Protein 9BCE (pdb70)

Sequence (408 aa):
DVSGSLLRIAIPVSFSQELIANLCSGFRLYPNVELDVQFTDNDIGLVGEGYDIAIKYGPLQSSDLVARRLLFERQPILVASPGYLKKTRGTPATPKELSDHSGIILLGTSRSAPIWPLGKGTRKTVSFQRKVRVNSPIVKQLALDDFGIALSNSSACKTELANGQLVPILQEWPEPFKVYGVYSSRRQLATNISAFLDFFVKRFSSQESLQSLVSGSLLRIAIPVSFSQELIANLCSGFRLYPNVELDVQFTDNDIEGYDIAIKYGPLQSSDLVARLLFERQPILVASPGYLKTRGTPATPKELSDHSGIILLGTSSRSAPIIWPLGKRKTVSSFQRKVRVNSPIVKKQLALDDFGIALSNSACKTELANGQLVPILQEWPEPFKVYGVYSSRRRQLATNISAFLDFFVKRFSSQESLQS

Foldseek 3Di:
DQAEEAEEEEALQDDPVLVVVLVVVLVVYVRYHYHYHHDPDDWDFDDPTHFKYKDKDDDDDPQKDKDWQDKFFDFKKAFPLLCVPPNADQAQACQQVWEEAAQDDDPDAQDDFWAQDPHTDHHHHDPHYYNYQVSVVCRLVNRGMYHTCLLCVVCPVVRSMDTGPVNTGDMMIIIMMHGPVDDPCPNVVSSSVSSNVVCVPDSVSSND/DAEEAEEEAALQDDPVLVVVLVVVLCVDVHYHYHYHHHPDPDPPHQKYKDKDDDDPVQPDKDWQDWFWDFKKAFPLLCVVQNADPQQACQQSWEEAAQDDDPDFQDDFWAVNTDYGHHDPHYYNYVVSVVCRLVNRTMYHTCQQCVPCPVVRSMDTGPVNTTDMMIMMMGGDPVCVVPPVVVSSSVSSNCPCPDHPSVND

Organism: Shewanella oneidensis (strain ATCC 700550 / JCM 31522 / CIP 106686 / LMG 19005 / NCIMB 14063 / MR-1) (NCBI:txid211586)

Nearest PDB structures (foldseek):
  9bce-assembly1_A  TM=1.005E+00  e=4.942E-45  Shewanella oneidensis
  9bce-assembly1_B  TM=9.392E-01  e=2.601E-37  Shewanella oneidensis
  3hhf-assembly1_A  TM=7.989E-01  e=1.195E-16  Neisseria meningitidis serogroup B
  3szp-assembly1_A-2  TM=8.050E-01  e=4.450E-16  Vibrio cholerae
  3t1b-assembly1_A  TM=8.031E-01  e=6.898E-16  Vibrio cholerae

InterPro domains:
  IPR000847 LysR, HTH, N-terminal domain [PF00126] (5-62)
  IPR000847 LysR, HTH, N-terminal domain [PS50931] (2-59)
  IPR005119 LysR, substrate-binding [PF03466] (88-292)
  IPR036388 Winged helix-like DNA-binding domain superfamily [G3DSA:1.10.10.10] (3-88)
  IPR036390 Winged helix DNA-binding domain superfamily [SSF46785] (3-88)
  IPR058163 LysR-type transcriptional regulator, proteobacterial-type [PTHR30537] (1-296)

B-factor: mean 23.15, std 17.65, range [3.91, 199.63]

Solvent-accessible surface area: 19392 Å² total

Structure (mmCIF, N/CA/C/O backbone):
data_9BCE
#
_entry.id   9BCE
#
_cell.length_a   90.040
_cell.length_b   42.962
_cell.length_c   112.092
_cell.angle_alpha   90.00
_cell.angle_beta   104.15
_cell.angle_gamma   90.00
#
_symmetry.space_group_name_H-M   'C 1 2 1'
#
loop_
_entity.id
_entity.type
_entity.pdbx_description
1 polymer 'Transcriptional regulator LysR family'
2 water water
#
loop_
_at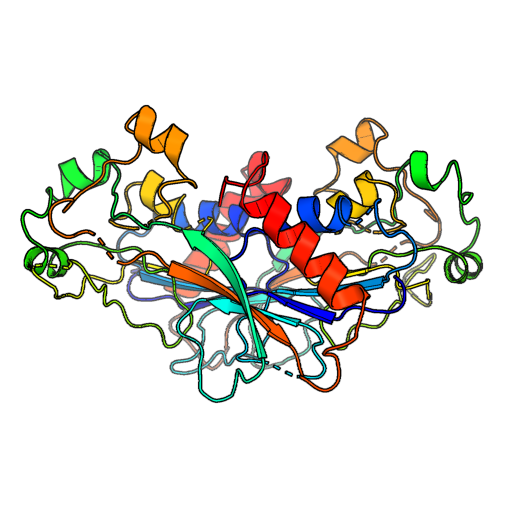om_site.group_PDB
_atom_site.id
_atom_site.type_symbol
_atom_site.label_atom_id
_atom_site.label_alt_id
_atom_site.label_comp_id
_atom_site.label_asym_id
_atom_site.label_entity_id
_atom_site.label_seq_id
_atom_site.pdbx_PDB_ins_code
_atom_site.Cartn_x
_atom_site.Cartn_y
_atom_site.Cartn_z
_atom_site.occupancy
_atom_site.B_iso_or_equiv
_atom_site.auth_seq_id
_atom_site.auth_comp_id
_atom_site.auth_asym_id
_atom_site.auth_atom_id
_atom_site.pdbx_PDB_model_num
ATOM 1 N N . ASP A 1 1 ? 36.889 31.362 48.241 1.00 48.32 89 ASP A N 1
ATOM 2 C CA . ASP A 1 1 ? 36.105 30.216 48.685 1.00 46.50 89 ASP A CA 1
ATOM 3 C C . ASP A 1 1 ? 35.166 29.748 47.588 1.00 40.46 89 ASP A C 1
ATOM 4 O O . ASP A 1 1 ? 34.504 30.557 46.944 1.00 42.49 89 ASP A O 1
ATOM 9 N N . VAL A 1 2 ? 35.109 28.438 47.381 1.00 32.46 90 VAL A N 1
ATOM 10 C CA . VAL A 1 2 ? 34.187 27.830 46.431 1.00 27.99 90 VAL A CA 1
ATOM 11 C C . VAL A 1 2 ? 33.002 27.313 47.236 1.00 26.34 90 VAL A C 1
ATOM 12 O O . VAL A 1 2 ? 33.124 26.334 47.978 1.00 27.00 90 VAL A O 1
ATOM 16 N N . SER A 1 3 ? 31.855 27.976 47.112 1.00 26.92 91 SER A N 1
ATOM 17 C CA . SER A 1 3 ? 30.697 27.623 47.922 1.00 28.08 91 SER A CA 1
ATOM 18 C C . SER A 1 3 ? 29.462 28.249 47.296 1.00 29.35 91 SER A C 1
ATOM 19 O O . SER A 1 3 ? 29.552 29.143 46.451 1.00 32.94 91 SER A O 1
ATOM 22 N N . GLY A 1 4 ? 28.303 27.770 47.730 1.00 27.07 92 GLY A N 1
ATOM 23 C CA . GLY A 1 4 ? 27.046 28.307 47.255 1.00 27.26 92 GLY A CA 1
ATOM 24 C C . GLY A 1 4 ? 26.430 27.407 46.207 1.00 25.34 92 GLY A C 1
ATOM 25 O O . GLY A 1 4 ? 26.558 26.184 46.284 1.00 29.53 92 GLY A O 1
ATOM 26 N N . SER A 1 5 ? 25.777 27.985 45.210 1.00 23.45 93 SER A N 1
ATOM 27 C CA . SER A 1 5 ? 25.044 27.212 44.218 1.00 20.96 93 SER A CA 1
ATOM 28 C C . SER A 1 5 ? 25.648 27.401 42.834 1.00 15.95 93 SER A C 1
ATOM 29 O O . SER A 1 5 ? 26.192 28.456 42.513 1.00 19.27 93 SER A O 1
ATOM 32 N N A LEU A 1 6 ? 25.620 26.337 42.034 0.52 11.28 94 LEU A N 1
ATOM 33 N N B LEU A 1 6 ? 25.457 26.390 41.991 0.48 13.65 94 LEU A N 1
ATOM 34 C CA A LEU A 1 6 ? 25.953 26.425 40.619 0.52 10.95 94 LEU A CA 1
ATOM 35 C CA B LEU A 1 6 ? 25.971 26.414 40.629 0.48 12.03 94 LEU A CA 1
ATOM 36 C C A LEU A 1 6 ? 24.806 25.794 39.858 0.52 9.27 94 LEU A C 1
ATOM 37 C C B LEU A 1 6 ? 24.947 25.722 39.739 0.48 10.49 94 LEU A C 1
ATOM 38 O O A LEU A 1 6 ? 24.361 24.702 40.217 0.52 8.93 94 LEU A O 1
ATOM 39 O O B LEU A 1 6 ? 24.710 24.519 39.896 0.48 10.61 94 LEU A O 1
ATOM 48 N N . ARG A 1 7 ? 24.329 26.484 38.828 1.00 9.19 95 ARG A N 1
ATOM 49 C CA . ARG A 1 7 ? 23.305 25.986 37.920 1.00 10.20 95 ARG A CA 1
ATOM 50 C C . ARG A 1 7 ? 23.936 25.775 36.551 1.00 9.41 95 ARG A C 1
ATOM 51 O O . ARG A 1 7 ? 24.534 26.706 35.992 1.00 10.84 95 ARG A O 1
ATOM 59 N N . ILE A 1 8 ? 23.784 24.570 35.989 1.00 7.85 96 ILE A N 1
ATOM 60 C CA . ILE A 1 8 ? 24.485 24.172 34.769 1.00 7.50 96 ILE A CA 1
ATOM 61 C C . ILE A 1 8 ? 23.468 23.585 33.803 1.00 8.00 96 ILE A C 1
ATOM 62 O O . ILE A 1 8 ? 22.713 22.677 34.180 1.00 8.06 96 ILE A O 1
ATOM 67 N N . ALA A 1 9 ? 23.442 24.101 32.568 1.00 6.30 97 ALA A N 1
ATOM 68 C CA . ALA A 1 9 ? 22.605 23.562 31.491 1.00 6.67 97 ALA A CA 1
ATOM 69 C C . ALA A 1 9 ? 23.487 22.754 30.542 1.00 6.32 97 ALA A C 1
ATOM 70 O O . ALA A 1 9 ? 24.588 23.193 30.195 1.00 7.75 97 ALA A O 1
ATOM 72 N N . ILE A 1 10 ? 23.006 21.589 30.109 1.00 6.11 98 ILE A N 1
ATOM 73 C CA . ILE A 1 10 ? 23.803 20.631 29.338 1.00 6.08 98 ILE A CA 1
ATOM 74 C C . ILE A 1 10 ? 22.937 20.040 28.231 1.00 6.80 98 ILE A C 1
ATOM 75 O O . ILE A 1 10 ? 21.778 19.702 28.500 1.00 7.11 98 ILE A O 1
ATOM 80 N N . PRO A 1 11 ? 23.418 19.884 27.000 1.00 6.15 99 PRO A N 1
ATOM 81 C CA . PRO A 1 11 ? 22.570 19.297 25.944 1.00 7.36 99 PRO A CA 1
ATOM 82 C C . PRO A 1 11 ? 22.112 17.886 26.300 1.00 7.19 99 PRO A C 1
ATOM 83 O O . PRO A 1 11 ? 22.809 17.134 26.999 1.00 7.28 99 PRO A O 1
ATOM 87 N N . VAL A 1 12 ? 20.922 17.530 25.800 1.00 6.06 100 VAL A N 1
ATOM 88 C CA . VAL A 1 12 ? 20.362 16.203 26.070 1.00 8.10 100 VAL A CA 1
ATOM 89 C C . VAL A 1 12 ? 21.222 15.099 25.465 1.00 9.79 100 VAL A C 1
ATOM 90 O O . VAL A 1 12 ? 21.214 13.955 25.950 1.00 11.99 100 VAL A O 1
ATOM 94 N N . SER A 1 13 ? 21.984 15.412 24.413 1.00 8.57 101 SER A N 1
ATOM 95 C CA . SER A 1 13 ? 22.899 14.454 23.807 1.00 9.79 101 SER A CA 1
ATOM 96 C C . SER A 1 13 ? 24.140 14.177 24.645 1.00 9.00 101 SER A C 1
ATOM 97 O O . SER A 1 13 ? 24.905 13.277 24.291 1.00 12.06 101 SER A O 1
ATOM 100 N N . PHE A 1 14 ? 24.377 14.927 25.713 1.00 7.97 102 PHE A N 1
ATOM 101 C CA . PHE A 1 14 ? 25.614 14.790 26.460 1.00 8.52 102 PHE A CA 1
ATOM 102 C C . PHE A 1 14 ? 25.504 13.634 27.449 1.00 10.46 102 PHE A C 1
ATOM 103 O O . PHE A 1 14 ? 24.455 13.413 28.056 1.00 17.64 102 PHE A O 1
ATOM 111 N N . SER A 1 15 ? 26.596 12.900 27.620 1.00 9.85 103 SER A N 1
ATOM 112 C CA . SER A 1 15 ? 26.605 11.719 28.477 1.00 9.27 103 SER A CA 1
ATOM 113 C C . SER A 1 15 ? 26.216 12.038 29.924 1.00 9.23 103 SER A C 1
ATOM 114 O O . SER A 1 15 ? 26.940 12.755 30.628 1.00 8.46 103 SER A O 1
ATOM 117 N N . GLN A 1 16 ? 25.102 11.450 30.387 1.00 9.75 104 GLN A N 1
ATOM 118 C CA . GLN A 1 16 ? 24.694 11.646 31.774 1.00 9.61 104 GLN A CA 1
ATOM 119 C C . GLN A 1 16 ? 25.652 10.947 32.730 1.00 8.72 104 GLN A C 1
ATOM 120 O O . GLN A 1 16 ? 25.916 11.449 33.827 1.00 9.83 104 GLN A O 1
ATOM 126 N N . GLU A 1 17 ? 26.176 9.791 32.325 1.00 9.70 105 GLU A N 1
ATOM 127 C CA . GLU A 1 17 ? 27.163 9.072 33.125 1.00 10.47 105 GLU A CA 1
ATOM 128 C C . GLU A 1 17 ? 28.432 9.889 33.331 1.00 9.56 105 GLU A C 1
ATOM 129 O O . GLU A 1 17 ? 28.956 9.955 34.451 1.00 10.63 105 GLU A O 1
ATOM 135 N N . LEU A 1 18 ? 28.919 10.553 32.277 1.00 9.03 106 LEU A N 1
ATOM 136 C CA . LEU A 1 18 ? 30.118 11.382 32.410 1.00 8.48 106 LEU A CA 1
ATOM 137 C C . LEU A 1 18 ? 29.872 12.545 33.369 1.00 8.55 106 LEU A C 1
ATOM 138 O O . LEU A 1 18 ? 30.695 12.831 34.254 1.00 9.34 106 LEU A O 1
ATOM 143 N N . ILE A 1 19 ? 28.743 13.235 33.199 1.00 7.71 107 ILE A N 1
ATOM 144 C CA . ILE A 1 19 ? 28.424 14.370 34.059 1.00 7.59 107 ILE A CA 1
ATOM 145 C C . ILE A 1 19 ? 28.257 13.917 35.504 1.00 7.89 107 ILE A C 1
ATOM 146 O O . ILE A 1 19 ? 28.695 14.598 36.435 1.00 7.85 107 ILE A O 1
ATOM 151 N N . ALA A 1 20 ? 27.624 12.760 35.719 1.00 8.01 108 ALA A N 1
ATOM 152 C CA . ALA A 1 20 ? 27.453 12.275 37.086 1.00 9.32 108 ALA A CA 1
ATOM 153 C C . ALA A 1 20 ? 28.796 12.061 37.770 1.00 8.77 108 ALA A C 1
ATOM 154 O O . ALA A 1 20 ? 28.973 12.435 38.940 1.00 10.22 108 ALA A O 1
ATOM 156 N N . ASN A 1 21 ? 29.754 11.444 37.062 1.00 9.05 109 ASN A N 1
ATOM 157 C CA . ASN A 1 21 ? 31.059 11.175 37.658 1.00 9.40 109 ASN A CA 1
ATOM 158 C C . ASN A 1 21 ? 31.792 12.476 37.966 1.00 9.00 109 ASN A C 1
ATOM 159 O O . ASN A 1 21 ? 32.374 12.627 39.046 1.00 10.54 109 ASN A O 1
ATOM 164 N N . LEU A 1 22 ? 31.754 13.446 37.040 1.00 8.64 110 LEU A N 1
ATOM 165 C CA . LEU A 1 22 ? 32.457 14.704 37.265 1.00 8.05 110 LEU A CA 1
ATOM 166 C C . LEU A 1 22 ? 31.811 15.519 38.384 1.00 9.32 110 LEU A C 1
ATOM 167 O O . LEU A 1 22 ? 32.517 16.143 39.192 1.00 9.95 110 LEU A O 1
ATOM 172 N N . CYS A 1 23 ? 30.472 15.514 38.464 1.00 9.70 111 CYS A N 1
ATOM 173 C CA . CYS A 1 23 ? 29.806 16.275 39.516 1.00 9.10 111 CYS A CA 1
ATOM 174 C C . CYS A 1 23 ? 30.054 15.663 40.886 1.00 8.89 111 CYS A C 1
ATOM 175 O O . CYS A 1 23 ? 30.211 16.388 41.873 1.00 10.82 111 CYS A O 1
ATOM 178 N N . SER A 1 24 ? 30.080 14.333 40.967 1.00 9.90 112 SER A N 1
ATOM 179 C CA . SER A 1 24 ? 30.434 13.682 42.218 1.00 9.78 112 SER A CA 1
ATOM 180 C C . SER A 1 24 ? 31.837 14.100 42.651 1.00 9.23 112 SER A C 1
ATOM 181 O O . SER A 1 24 ? 32.054 14.489 43.804 1.00 11.65 112 SER A O 1
ATOM 184 N N . GLY A 1 25 ? 32.805 14.046 41.730 1.00 10.29 113 GLY A N 1
ATOM 185 C CA . GLY A 1 25 ? 34.161 14.442 42.090 1.00 10.46 113 GLY A CA 1
ATOM 186 C C . GLY A 1 25 ? 34.237 15.898 42.503 1.00 11.09 113 GLY A C 1
ATOM 187 O O . GLY A 1 25 ? 34.919 16.247 43.475 1.00 11.48 113 GLY A O 1
ATOM 188 N N . PHE A 1 26 ? 33.506 16.762 41.793 1.00 9.20 114 PHE A N 1
ATOM 189 C CA . PHE A 1 26 ? 33.521 18.183 42.106 1.00 8.30 114 PHE A CA 1
ATOM 190 C C . PHE A 1 26 ? 32.987 18.445 43.506 1.00 9.56 114 PHE A C 1
ATOM 191 O O . PHE A 1 26 ? 33.579 19.207 44.278 1.00 10.96 114 PHE A O 1
ATOM 207 N N . ARG A 1 28 ? 32.818 16.367 46.025 1.00 12.29 116 ARG A N 1
ATOM 208 C CA . ARG A 1 28 ? 33.712 15.810 47.037 1.00 12.65 116 ARG A CA 1
ATOM 209 C C . ARG A 1 28 ? 34.911 16.720 47.280 1.00 13.40 116 ARG A C 1
ATOM 210 O O . ARG A 1 28 ? 35.410 16.797 48.406 1.00 17.19 116 ARG A O 1
ATOM 218 N N . LEU A 1 29 ? 35.372 17.428 46.247 1.00 13.26 117 LEU A N 1
ATOM 219 C CA . LEU A 1 29 ? 36.452 18.394 46.418 1.00 13.73 117 LEU A CA 1
ATOM 220 C C . LEU A 1 29 ? 35.950 19.669 47.086 1.00 12.27 117 LEU A C 1
ATOM 221 O O . LEU A 1 29 ? 36.656 20.269 47.908 1.00 15.95 117 LEU A O 1
ATOM 226 N N . TYR A 1 30 ? 34.715 20.064 46.769 1.00 13.26 118 TYR A N 1
ATOM 227 C CA . TYR A 1 30 ? 34.124 21.320 47.224 1.00 13.39 118 TYR A CA 1
ATOM 228 C C . TYR A 1 30 ? 32.808 20.989 47.913 1.00 13.56 118 TYR A C 1
ATOM 229 O O . TYR A 1 30 ? 31.733 21.128 47.314 1.00 13.50 118 TYR A O 1
ATOM 238 N N . PRO A 1 31 ? 32.851 20.599 49.193 1.00 14.57 119 PRO A N 1
ATOM 239 C CA . PRO A 1 31 ? 31.642 20.102 49.868 1.00 15.25 119 PRO A CA 1
ATOM 240 C C . PRO A 1 31 ? 30.599 21.160 50.188 1.00 15.80 119 PRO A C 1
ATOM 241 O O . PRO A 1 31 ? 29.520 20.797 50.669 1.00 16.67 119 PRO A O 1
ATOM 245 N N . ASN A 1 32 ? 30.845 22.441 49.913 1.00 15.58 120 ASN A N 1
ATOM 246 C CA . ASN A 1 32 ? 29.864 23.482 50.202 1.00 14.94 120 ASN A CA 1
ATOM 247 C C . ASN A 1 32 ? 29.168 24.018 48.959 1.00 16.70 120 ASN A C 1
ATOM 248 O O . ASN A 1 32 ? 28.598 25.109 49.003 1.00 20.88 120 ASN A O 1
ATOM 253 N N . VAL A 1 33 ? 29.198 23.288 47.849 1.00 15.14 121 VAL A N 1
ATOM 254 C CA . VAL A 1 33 ? 28.520 23.713 46.627 1.00 14.54 121 VAL A CA 1
ATOM 255 C C . VAL A 1 33 ? 27.286 22.848 46.417 1.00 14.31 121 VAL A C 1
ATOM 256 O O . VAL A 1 33 ? 27.364 21.615 46.483 1.00 18.42 121 VAL A O 1
ATOM 260 N N . GLU A 1 34 ? 26.159 23.493 46.128 1.00 14.60 122 GLU A N 1
ATOM 261 C CA . GLU A 1 34 ? 24.919 22.811 45.763 1.00 14.07 122 GLU A CA 1
ATOM 262 C C . GLU A 1 34 ? 24.759 22.925 44.252 1.00 13.71 122 GLU A C 1
ATOM 263 O O . GLU A 1 34 ? 24.937 24.009 43.695 1.00 16.34 122 GLU A O 1
ATOM 269 N N . LEU A 1 35 ? 24.449 21.821 43.586 1.00 10.11 123 LEU A N 1
ATOM 270 C CA . LEU A 1 35 ? 24.357 21.807 42.130 1.00 9.23 123 LEU A CA 1
ATOM 271 C C . LEU A 1 35 ? 22.903 21.732 41.666 1.00 10.68 123 LEU A C 1
ATOM 272 O O . LEU A 1 35 ? 22.073 21.049 42.276 1.00 10.53 123 LEU A O 1
ATOM 277 N N . ASP A 1 36 ? 22.615 22.411 40.563 1.00 8.58 124 ASP A N 1
ATOM 278 C CA . ASP A 1 36 ? 21.360 22.279 39.830 1.00 9.00 124 ASP A CA 1
ATOM 279 C C . ASP A 1 36 ? 21.770 22.030 38.391 1.00 9.09 124 ASP A C 1
ATOM 280 O O . ASP A 1 36 ? 22.324 22.926 37.745 1.00 10.80 124 ASP A O 1
ATOM 285 N N . VAL A 1 37 ? 21.576 20.804 37.908 1.00 8.15 125 VAL A N 1
ATOM 286 C CA . VAL A 1 37 ? 22.040 20.391 36.586 1.00 7.39 125 VAL A CA 1
ATOM 287 C C . VAL A 1 37 ? 20.832 19.990 35.753 1.00 7.10 125 VAL A C 1
ATOM 288 O O . VAL A 1 37 ? 20.055 19.111 36.155 1.00 9.45 125 VAL A O 1
ATOM 292 N N . GLN A 1 38 ? 20.663 20.632 34.603 1.00 6.55 126 GLN A N 1
ATOM 293 C CA . GLN A 1 38 ? 19.513 20.371 33.739 1.00 8.21 126 GLN A CA 1
ATOM 294 C C . GLN A 1 38 ? 20.002 19.978 32.356 1.00 6.65 126 GLN A C 1
ATOM 295 O O . GLN A 1 38 ? 20.689 20.765 31.692 1.00 6.70 126 GLN A O 1
ATOM 301 N N . PHE A 1 39 ? 19.649 18.766 31.925 1.00 5.91 127 PHE A N 1
ATOM 302 C CA . PHE A 1 39 ? 19.874 18.325 30.555 1.00 5.50 127 PHE A CA 1
ATOM 303 C C . PHE A 1 39 ? 18.712 18.850 29.727 1.00 7.13 127 PHE A C 1
ATOM 304 O O . PHE A 1 39 ? 17.553 18.465 29.954 1.00 8.21 127 PHE A O 1
ATOM 312 N N . THR A 1 40 ? 19.014 19.769 28.812 1.00 7.06 128 THR A N 1
ATOM 313 C CA . THR A 1 40 ? 18.000 20.476 28.052 1.00 7.70 128 THR A CA 1
ATOM 314 C C . THR A 1 40 ? 18.597 20.945 26.736 1.00 7.80 128 THR A C 1
ATOM 315 O O . THR A 1 40 ? 19.796 21.268 26.655 1.00 10.08 128 THR A O 1
ATOM 319 N N . ASP A 1 41 ? 17.754 20.962 25.707 1.00 10.15 129 ASP A N 1
ATOM 320 C CA . ASP A 1 41 ? 18.105 21.538 24.420 1.00 12.41 129 ASP A CA 1
ATOM 321 C C . ASP A 1 41 ? 17.443 22.892 24.195 1.00 17.71 129 ASP A C 1
ATOM 322 O O . ASP A 1 41 ? 17.601 23.468 23.118 1.00 20.44 129 ASP A O 1
ATOM 327 N N . ASN A 1 42 ? 16.695 23.401 25.174 1.00 21.00 130 ASN A N 1
ATOM 328 C CA . ASN A 1 42 ? 16.040 24.691 25.015 1.00 25.23 130 ASN A CA 1
ATOM 329 C C . ASN A 1 42 ? 17.070 25.809 25.086 1.00 28.38 130 ASN A C 1
ATOM 330 O O . ASN A 1 42 ? 18.175 25.646 25.607 1.00 29.87 130 ASN A O 1
ATOM 335 N N . ASP A 1 43 ? 16.704 26.954 24.517 1.00 30.85 131 ASP A N 1
ATOM 336 C CA . ASP A 1 43 ? 17.494 28.156 24.715 1.00 36.42 131 ASP A CA 1
ATOM 337 C C . ASP A 1 43 ? 17.390 28.555 26.178 1.00 35.79 131 ASP A C 1
ATOM 338 O O . ASP A 1 43 ? 16.291 28.598 26.741 1.00 35.78 131 ASP A O 1
ATOM 343 N N . ILE A 1 44 ? 18.532 28.819 26.805 1.00 31.20 132 ILE A N 1
ATOM 344 C CA . ILE A 1 44 ? 18.561 29.154 28.221 1.00 29.11 132 ILE A CA 1
ATOM 345 C C . ILE A 1 44 ? 19.328 30.450 28.430 1.00 28.33 132 ILE A C 1
ATOM 346 O O . ILE A 1 44 ? 20.201 30.818 27.639 1.00 32.18 132 ILE A O 1
ATOM 351 N N . GLY A 1 45 ? 19.002 31.135 29.513 1.00 24.50 133 GLY A N 1
ATOM 352 C CA . GLY A 1 45 ? 19.690 32.359 29.863 1.00 22.25 133 GLY A CA 1
ATOM 353 C C . GLY A 1 45 ? 20.866 32.097 30.784 1.00 19.91 133 GLY A C 1
ATOM 354 O O . GLY A 1 45 ? 20.861 31.156 31.577 1.00 19.78 133 GLY A O 1
ATOM 355 N N . LEU A 1 46 ? 21.878 32.964 30.681 1.00 22.02 134 LEU A N 1
ATOM 356 C CA . LEU A 1 46 ? 23.112 32.814 31.442 1.00 19.48 134 LEU A CA 1
ATOM 357 C C . LEU A 1 46 ? 23.342 33.953 32.434 1.00 19.40 134 LEU A C 1
ATOM 358 O O . LEU A 1 46 ? 24.452 34.098 32.954 1.00 21.49 134 LEU A O 1
ATOM 363 N N . VAL A 1 47 ? 22.312 34.747 32.739 1.00 23.63 135 VAL A N 1
ATOM 364 C CA . VAL A 1 47 ? 22.468 35.894 33.624 1.00 26.73 135 VAL A CA 1
ATOM 365 C C . VAL A 1 47 ? 21.403 35.859 34.711 1.00 31.21 135 VAL A C 1
ATOM 366 O O . VAL A 1 47 ? 20.376 35.186 34.590 1.00 31.37 135 VAL A O 1
ATOM 370 N N . GLY A 1 48 ? 21.670 36.608 35.782 1.00 35.02 136 GLY A N 1
ATOM 371 C CA . GLY A 1 48 ? 20.741 36.679 36.899 1.00 37.30 136 GLY A CA 1
ATOM 372 C C . GLY A 1 48 ? 20.484 35.311 37.498 1.00 38.83 136 GLY A C 1
ATOM 373 O O . GLY A 1 48 ? 21.411 34.539 37.774 1.00 38.73 136 GLY A O 1
ATOM 374 N N . GLU A 1 49 ? 19.201 35.001 37.683 1.00 41.26 137 GLU A N 1
ATOM 375 C CA . GLU A 1 49 ? 18.767 33.737 38.259 1.00 48.39 137 GLU A CA 1
ATOM 376 C C . GLU A 1 49 ? 18.788 32.600 37.240 1.00 39.90 137 GLU A C 1
ATOM 377 O O . GLU A 1 49 ? 18.429 31.464 37.580 1.00 40.02 137 GLU A O 1
ATOM 383 N N . GLY A 1 50 ? 19.213 32.874 36.005 1.00 30.33 138 GLY A N 1
ATOM 384 C CA . GLY A 1 50 ? 19.359 31.840 34.996 1.00 29.73 138 GLY A CA 1
ATOM 385 C C . GLY A 1 50 ? 20.542 30.935 35.277 1.00 20.49 138 GLY A C 1
ATOM 386 O O . GLY A 1 50 ? 20.980 30.825 36.426 1.00 22.13 138 GLY A O 1
ATOM 387 N N . TYR A 1 51 ? 21.101 30.312 34.239 1.00 14.70 139 TYR A N 1
ATOM 388 C CA . TYR A 1 51 ? 22.169 29.350 34.463 1.00 12.64 139 TYR A CA 1
ATOM 389 C C . TYR A 1 51 ? 23.496 30.062 34.668 1.00 12.51 139 TYR A C 1
ATOM 390 O O . TYR A 1 51 ? 23.715 31.162 34.165 1.00 14.76 139 TYR A O 1
ATOM 399 N N . ASP A 1 52 ? 24.376 29.427 35.438 1.00 11.03 140 ASP A N 1
ATOM 400 C CA . ASP A 1 52 ? 25.733 29.933 35.590 1.00 11.27 140 ASP A CA 1
ATOM 401 C C . ASP A 1 52 ? 26.626 29.472 34.445 1.00 8.94 140 ASP A C 1
ATOM 402 O O . ASP A 1 52 ? 27.445 30.253 33.943 1.00 10.86 140 ASP A O 1
ATOM 407 N N . ILE A 1 53 ? 26.523 28.195 34.075 1.00 8.63 141 ILE A N 1
ATOM 408 C CA . ILE A 1 53 ? 27.317 27.589 33.012 1.00 7.63 141 ILE A CA 1
ATOM 409 C C . ILE A 1 53 ? 26.368 26.907 32.044 1.00 7.13 141 ILE A C 1
ATOM 410 O O . ILE A 1 53 ? 25.390 26.268 32.465 1.00 7.96 141 ILE A O 1
ATOM 415 N N . ALA A 1 54 ? 26.667 27.008 30.753 1.00 8.28 142 ALA A N 1
ATOM 416 C CA . ALA A 1 54 ? 26.086 26.126 29.750 1.00 7.87 142 ALA A CA 1
ATOM 417 C C . ALA A 1 54 ? 27.205 25.342 29.096 1.00 7.80 142 ALA A C 1
ATOM 418 O O . ALA A 1 54 ? 28.236 25.926 28.716 1.00 8.70 142 ALA A O 1
ATOM 420 N N . ILE A 1 55 ? 27.013 24.042 28.952 1.00 6.96 143 ILE A N 1
ATOM 421 C CA . ILE A 1 55 ? 27.873 23.231 28.097 1.00 7.40 143 ILE A CA 1
ATOM 422 C C . ILE A 1 55 ? 27.316 23.305 26.683 1.00 6.88 143 ILE A C 1
ATOM 423 O O . ILE A 1 55 ? 26.111 23.127 26.471 1.00 9.18 143 ILE A O 1
ATOM 428 N N . LYS A 1 56 ? 28.177 23.636 25.723 1.00 8.28 144 LYS A N 1
ATOM 429 C CA . LYS A 1 56 ? 27.717 23.912 24.365 1.00 10.19 144 LYS A CA 1
ATOM 430 C C . LYS A 1 56 ? 28.685 23.294 23.366 1.00 9.97 144 LYS A C 1
ATOM 431 O O . LYS A 1 56 ? 29.894 23.275 23.599 1.00 11.01 144 LYS A O 1
ATOM 437 N N . TYR A 1 57 ? 28.157 22.763 22.275 1.00 10.95 145 TYR A N 1
ATOM 438 C CA . TYR A 1 57 ? 28.994 22.375 21.154 1.00 10.09 145 TYR A CA 1
ATOM 439 C C . TYR A 1 57 ? 29.274 23.587 20.275 1.00 11.94 145 TYR A C 1
ATOM 440 O O . TYR A 1 57 ? 28.454 24.504 20.157 1.00 15.13 145 TYR A O 1
ATOM 449 N N . GLY A 1 58 ? 30.433 23.575 19.631 1.00 12.58 146 GLY A N 1
ATOM 450 C CA . GLY A 1 58 ? 30.748 24.590 18.651 1.00 16.63 146 GLY A CA 1
ATOM 451 C C . GLY A 1 58 ? 29.769 24.529 17.492 1.00 20.17 146 GLY A C 1
ATOM 452 O O . GLY A 1 58 ? 29.080 23.523 17.284 1.00 24.58 146 GLY A O 1
ATOM 453 N N . PRO A 1 59 ? 29.697 25.602 16.702 1.00 22.77 147 PRO A N 1
ATOM 454 C CA . PRO A 1 59 ? 30.557 26.793 16.788 1.00 23.43 147 PRO A CA 1
ATOM 455 C C . PRO A 1 59 ? 30.095 27.805 17.834 1.00 24.01 147 PRO A C 1
ATOM 456 O O . PRO A 1 59 ? 28.908 27.919 18.106 1.00 25.55 147 PRO A O 1
ATOM 460 N N . LEU A 1 60 ? 31.029 28.553 18.420 1.00 23.08 148 LEU A N 1
ATOM 461 C CA . LEU A 1 60 ? 30.692 29.707 19.235 1.00 25.42 148 LEU A CA 1
ATOM 462 C C . LEU A 1 60 ? 30.297 30.845 18.310 1.00 30.86 148 LEU A C 1
ATOM 463 O O . LEU A 1 60 ? 30.927 31.069 17.275 1.00 31.92 148 LEU A O 1
ATOM 468 N N . GLN A 1 61 ? 29.245 31.557 18.680 1.00 34.77 149 GLN A N 1
ATOM 469 C CA . GLN A 1 61 ? 28.730 32.601 17.810 1.00 39.66 149 GLN A CA 1
ATOM 470 C C . GLN A 1 61 ? 28.334 33.863 18.557 1.00 42.89 149 GLN A C 1
ATOM 471 O O . GLN A 1 61 ? 27.862 34.809 17.918 1.00 43.57 149 GLN A O 1
ATOM 477 N N . SER A 1 62 ? 28.518 33.920 19.871 1.00 45.65 150 SER A N 1
ATOM 478 C CA . SER A 1 62 ? 27.936 34.969 20.693 1.00 48.96 150 SER A CA 1
ATOM 479 C C . SER A 1 62 ? 29.032 35.703 21.449 1.00 48.81 150 SER A C 1
ATOM 480 O O . SER A 1 62 ? 29.792 35.088 22.206 1.00 50.15 150 SER A O 1
ATOM 483 N N . SER A 1 63 ? 29.101 37.017 21.254 1.00 49.28 151 SER A N 1
ATOM 484 C CA . SER A 1 63 ? 29.841 37.853 22.181 1.00 50.87 151 SER A CA 1
ATOM 485 C C . SER A 1 63 ? 29.119 37.871 23.527 1.00 49.27 151 SER A C 1
ATOM 486 O O . SER A 1 63 ? 28.022 37.325 23.684 1.00 50.61 151 SER A O 1
ATOM 489 N N . ASP A 1 64 ? 29.752 38.503 24.514 1.00 45.97 152 ASP A N 1
ATOM 490 C CA . ASP A 1 64 ? 29.276 38.588 25.892 1.00 41.15 152 ASP A CA 1
ATOM 491 C C . ASP A 1 64 ? 29.354 37.258 26.631 1.00 35.36 152 ASP A C 1
ATOM 492 O O . ASP A 1 64 ? 29.022 37.211 27.818 1.00 34.43 152 ASP A O 1
ATOM 497 N N . LEU A 1 65 ? 29.768 36.176 25.973 1.00 27.14 153 LEU A N 1
ATOM 498 C CA . LEU A 1 65 ? 30.041 34.921 26.649 1.00 24.50 153 LEU A CA 1
ATOM 499 C C . LEU A 1 65 ? 31.536 34.653 26.667 1.00 20.97 153 LEU A C 1
ATOM 500 O O . LEU A 1 65 ? 32.276 35.037 25.755 1.00 24.93 153 LEU A O 1
ATOM 505 N N . VAL A 1 66 ? 31.961 34.032 27.751 1.00 16.91 154 VAL A N 1
ATOM 506 C CA . VAL A 1 66 ? 33.319 33.563 27.945 1.00 15.46 154 VAL A CA 1
ATOM 507 C C . VAL A 1 66 ? 33.275 32.054 27.774 1.00 13.02 154 VAL A C 1
ATOM 508 O O . VAL A 1 66 ? 32.331 31.408 28.249 1.00 13.68 154 VAL A O 1
ATOM 512 N N . ALA A 1 67 ? 34.294 31.479 27.126 1.00 12.84 155 ALA A N 1
ATOM 513 C CA . ALA A 1 67 ? 34.280 30.054 26.807 1.00 13.06 155 ALA A CA 1
ATOM 514 C C . ALA A 1 67 ? 35.572 29.369 27.206 1.00 11.76 155 ALA A C 1
ATOM 515 O O . ALA A 1 67 ? 36.668 29.909 26.981 1.00 12.94 155 ALA A O 1
ATOM 517 N N A ARG A 1 68 ? 35.450 28.195 27.814 0.48 10.84 156 ARG A N 1
ATOM 518 N N B ARG A 1 68 ? 35.459 28.159 27.749 0.52 10.24 156 ARG A N 1
ATOM 519 C CA A ARG A 1 68 ? 36.576 27.302 28.045 0.48 10.79 156 ARG A CA 1
ATOM 520 C CA B ARG A 1 68 ? 36.610 27.321 28.063 0.52 9.65 156 ARG A CA 1
ATOM 521 C C A ARG A 1 68 ? 36.377 26.047 27.209 0.48 9.71 156 ARG A C 1
ATOM 522 C C B ARG A 1 68 ? 36.454 25.972 27.366 0.52 9.12 156 ARG A C 1
ATOM 523 O O A ARG A 1 68 ? 35.276 25.488 27.168 0.48 8.66 156 ARG A O 1
ATOM 524 O O B ARG A 1 68 ? 35.456 25.274 27.574 0.52 8.85 156 ARG A O 1
ATOM 539 N N . LEU A 1 69 ? 37.422 25.615 26.526 1.00 9.88 157 LEU A N 1
ATOM 540 C CA . LEU A 1 69 ? 37.357 24.379 25.760 1.00 9.39 157 LEU A CA 1
ATOM 541 C C . LEU A 1 69 ? 37.524 23.192 26.697 1.00 9.76 157 LEU A C 1
ATOM 542 O O . LEU A 1 69 ? 38.545 23.072 27.387 1.00 11.22 157 LEU A O 1
ATOM 547 N N . LEU A 1 70 ? 36.509 22.323 26.742 1.00 9.56 158 LEU A N 1
ATOM 548 C CA . LEU A 1 70 ? 36.533 21.174 27.636 1.00 9.96 158 LEU A CA 1
ATOM 549 C C . LEU A 1 70 ? 37.181 19.949 26.992 1.00 11.49 158 LEU A C 1
ATOM 550 O O . LEU A 1 70 ? 37.968 19.256 27.652 1.00 14.00 158 LEU A O 1
ATOM 555 N N . PHE A 1 71 ? 36.854 19.662 25.727 1.00 9.41 159 PHE A N 1
ATOM 556 C CA . PHE A 1 71 ? 37.507 18.606 24.960 1.00 9.51 159 PHE A CA 1
ATOM 557 C C . PHE A 1 71 ? 37.040 18.706 23.514 1.00 9.44 159 PHE A C 1
ATOM 558 O O . PHE A 1 71 ? 36.134 19.478 23.194 1.00 9.55 159 PHE A O 1
ATOM 566 N N . GLU A 1 72 ? 37.684 17.934 22.642 1.00 9.76 160 GLU A N 1
ATOM 567 C CA . GLU A 1 72 ? 37.368 17.922 21.222 1.00 11.28 160 GLU A CA 1
ATOM 568 C C . GLU A 1 72 ? 37.321 16.471 20.751 1.00 11.92 160 GLU A C 1
ATOM 569 O O . GLU A 1 72 ? 38.008 15.608 21.305 1.00 13.00 160 GLU A O 1
ATOM 575 N N . ARG A 1 73 ? 36.479 16.188 19.755 1.00 11.98 161 ARG A N 1
ATOM 576 C CA . ARG A 1 73 ? 36.322 14.832 19.246 1.00 13.87 161 ARG A CA 1
ATOM 577 C C . ARG A 1 73 ? 36.291 14.866 17.723 1.00 13.32 161 ARG A C 1
ATOM 578 O O . ARG A 1 73 ? 35.924 15.874 17.113 1.00 15.42 161 ARG A O 1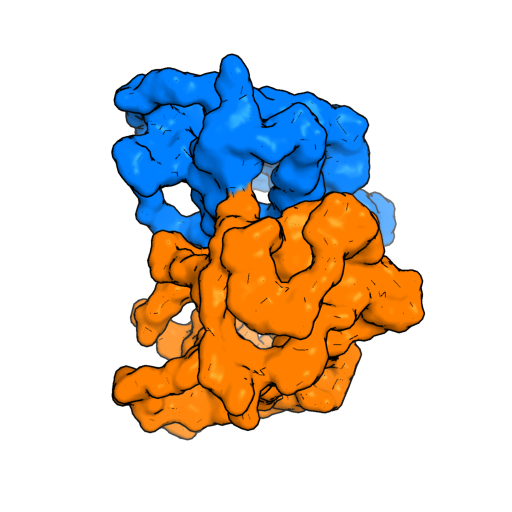
ATOM 586 N N . GLN A 1 74 ? 36.655 13.740 17.108 1.00 15.09 162 GLN A N 1
ATOM 587 C CA . GLN A 1 74 ? 36.607 13.616 15.655 1.00 14.41 162 GLN A CA 1
ATOM 588 C C . GLN A 1 74 ? 35.476 12.673 15.265 1.00 15.83 162 GLN A C 1
ATOM 589 O O . GLN A 1 74 ? 35.594 11.455 15.477 1.00 17.58 162 GLN A O 1
ATOM 595 N N . PRO A 1 75 ? 34.375 13.170 14.705 1.00 15.04 163 PRO A N 1
ATOM 596 C CA . PRO A 1 75 ? 33.333 12.271 14.212 1.00 15.38 163 PRO A CA 1
ATOM 597 C C . PRO A 1 75 ? 33.762 11.623 12.912 1.00 13.88 163 PRO A C 1
ATOM 598 O O . PRO A 1 75 ? 34.477 12.210 12.094 1.00 16.09 163 PRO A O 1
ATOM 602 N N . ILE A 1 76 ? 33.302 10.396 12.728 1.00 13.91 164 ILE A N 1
ATOM 603 C CA . ILE A 1 76 ? 33.510 9.658 11.494 1.00 13.53 164 ILE A CA 1
ATOM 604 C C . ILE A 1 76 ? 32.208 8.976 11.101 1.00 11.84 164 ILE A C 1
ATOM 605 O O . ILE A 1 76 ? 31.369 8.654 11.951 1.00 14.81 164 ILE A O 1
ATOM 610 N N . LEU A 1 77 ? 32.047 8.759 9.798 1.00 11.81 165 LEU A N 1
ATOM 611 C CA . LEU A 1 77 ? 30.900 8.024 9.293 1.00 11.17 165 LEU A CA 1
ATOM 612 C C . LEU A 1 77 ? 31.198 6.536 9.357 1.00 11.10 165 LEU A C 1
ATOM 613 O O . LEU A 1 77 ? 32.251 6.085 8.881 1.00 12.18 165 LEU A O 1
ATOM 618 N N . VAL A 1 78 ? 30.272 5.770 9.946 1.00 10.53 166 VAL A N 1
ATOM 619 C CA . VAL A 1 78 ? 30.441 4.333 10.105 1.00 11.18 166 VAL A CA 1
ATOM 620 C C . VAL A 1 78 ? 29.124 3.622 9.824 1.00 10.20 166 VAL A C 1
ATOM 621 O O . VAL A 1 78 ? 28.044 4.216 9.848 1.00 10.88 166 VAL A O 1
ATOM 625 N N . ALA A 1 79 ? 29.230 2.326 9.552 1.00 11.34 167 ALA A N 1
ATOM 626 C CA . ALA A 1 79 ? 28.076 1.440 9.536 1.00 10.84 167 ALA A CA 1
ATOM 627 C C . ALA A 1 79 ? 28.535 0.064 9.992 1.00 10.26 167 ALA A C 1
ATOM 628 O O . ALA A 1 79 ? 29.729 -0.239 10.001 1.00 12.96 167 ALA A O 1
ATOM 630 N N . SER A 1 80 ? 27.583 -0.782 10.344 1.00 10.20 168 SER A N 1
ATOM 631 C CA . SER A 1 80 ? 27.964 -2.133 10.728 1.00 9.60 168 SER A CA 1
ATOM 632 C C . SER A 1 80 ? 28.290 -2.983 9.503 1.00 10.50 168 SER A C 1
ATOM 633 O O . SER A 1 80 ? 27.810 -2.710 8.397 1.00 11.20 168 SER A O 1
ATOM 636 N N . PRO A 1 81 ? 29.092 -4.043 9.676 1.00 12.20 169 PRO A N 1
ATOM 637 C CA . PRO A 1 81 ? 29.268 -4.987 8.561 1.00 13.85 169 PRO A CA 1
ATOM 638 C C . PRO A 1 81 ? 27.954 -5.539 8.043 1.00 11.54 169 PRO A C 1
ATOM 639 O O . PRO A 1 81 ? 27.809 -5.725 6.832 1.00 11.66 169 PRO A O 1
ATOM 643 N N . GLY A 1 82 ? 26.978 -5.780 8.931 1.00 11.14 170 GLY A N 1
ATOM 644 C CA . GLY A 1 82 ? 25.695 -6.308 8.485 1.00 10.71 170 GLY A CA 1
ATOM 645 C C . GLY A 1 82 ? 24.951 -5.346 7.574 1.00 9.21 170 GLY A C 1
ATOM 646 O O . GLY A 1 82 ? 24.366 -5.760 6.567 1.00 10.30 170 GLY A O 1
ATOM 647 N N . TYR A 1 83 ? 24.974 -4.050 7.901 1.00 9.62 171 TYR A N 1
ATOM 648 C CA . TYR A 1 83 ? 24.329 -3.073 7.031 1.00 9.18 171 TYR A CA 1
ATOM 649 C C . TYR A 1 83 ? 24.995 -3.078 5.657 1.00 9.59 171 TYR A C 1
ATOM 650 O O . TYR A 1 83 ? 24.326 -3.184 4.615 1.00 10.41 171 TYR A O 1
ATOM 659 N N . LEU A 1 84 ? 26.326 -2.981 5.643 1.00 10.03 172 LEU A N 1
ATOM 660 C CA . LEU A 1 84 ? 27.062 -2.853 4.391 1.00 10.21 172 LEU A CA 1
ATOM 661 C C . LEU A 1 84 ? 26.951 -4.109 3.535 1.00 10.75 172 LEU A C 1
ATOM 662 O O . LEU A 1 84 ? 26.945 -4.013 2.295 1.00 11.43 172 LEU A O 1
ATOM 667 N N . LYS A 1 85 ? 26.870 -5.287 4.171 1.00 10.77 173 LYS A N 1
ATOM 668 C CA A LYS A 1 85 ? 26.755 -6.552 3.442 0.75 11.61 173 LYS A CA 1
ATOM 669 C CA B LYS A 1 85 ? 26.775 -6.527 3.404 0.25 11.09 173 LYS A CA 1
ATOM 670 C C . LYS A 1 85 ? 25.452 -6.642 2.651 1.00 11.19 173 LYS A C 1
ATOM 671 O O . LYS A 1 85 ? 25.397 -7.293 1.603 1.00 12.35 173 LYS A O 1
ATOM 682 N N . THR A 1 86 ? 24.388 -6.008 3.130 1.00 10.62 174 THR A N 1
ATOM 683 C CA . THR A 1 86 ? 23.122 -6.085 2.411 1.00 10.17 174 THR A CA 1
ATOM 684 C C . THR A 1 86 ? 22.829 -4.860 1.552 1.00 9.54 174 THR A C 1
ATOM 685 O O . THR A 1 86 ? 22.343 -5.006 0.437 1.00 11.50 174 THR A O 1
ATOM 689 N N . ARG A 1 87 ? 23.156 -3.654 2.004 1.00 9.91 175 ARG A N 1
ATOM 690 C CA . ARG A 1 87 ? 22.843 -2.475 1.206 1.00 9.40 175 ARG A CA 1
ATOM 691 C C . ARG A 1 87 ? 23.969 -2.062 0.269 1.00 11.21 175 ARG A C 1
ATOM 692 O O . ARG A 1 87 ? 23.741 -1.220 -0.607 1.00 12.32 175 ARG A O 1
ATOM 700 N N . GLY A 1 88 ? 25.162 -2.619 0.425 1.00 10.83 176 GLY A N 1
ATOM 701 C CA . GLY A 1 88 ? 26.333 -2.134 -0.272 1.00 12.57 176 GLY A CA 1
ATOM 702 C C . GLY A 1 88 ? 27.031 -1.011 0.479 1.00 13.03 176 GLY A C 1
ATOM 703 O O . GLY A 1 88 ? 26.512 -0.433 1.434 1.00 12.44 176 GLY A O 1
ATOM 704 N N . THR A 1 89 ? 28.262 -0.715 0.039 1.00 14.10 177 THR A N 1
ATOM 705 C CA . THR A 1 89 ? 29.053 0.370 0.612 1.00 15.99 177 THR A CA 1
ATOM 706 C C . THR A 1 89 ? 29.006 1.559 -0.331 1.00 15.26 177 THR A C 1
ATOM 707 O O . THR A 1 89 ? 29.372 1.413 -1.510 1.00 19.72 177 THR A O 1
ATOM 711 N N . PRO A 1 90 ? 28.563 2.735 0.117 1.00 15.00 178 PRO A N 1
ATOM 712 C CA . PRO A 1 90 ? 28.600 3.917 -0.760 1.00 15.91 178 PRO A CA 1
ATOM 713 C C . PRO A 1 90 ? 30.034 4.286 -1.104 1.00 17.52 178 PRO A C 1
ATOM 714 O O . PRO A 1 90 ? 30.907 4.352 -0.234 1.00 20.59 178 PRO A O 1
ATOM 718 N N . ALA A 1 91 ? 30.265 4.549 -2.385 1.00 17.53 179 ALA A N 1
ATOM 719 C CA . ALA A 1 91 ? 31.600 4.888 -2.847 1.00 18.53 179 ALA A CA 1
ATOM 720 C C . ALA A 1 91 ? 31.862 6.383 -2.857 1.00 17.00 179 ALA A C 1
ATOM 721 O O . ALA A 1 91 ? 33.029 6.795 -2.788 1.00 19.24 179 ALA A O 1
ATOM 723 N N . THR A 1 92 ? 30.822 7.203 -2.957 1.00 15.74 180 THR A N 1
ATOM 724 C CA . THR A 1 92 ? 30.959 8.649 -3.029 1.00 16.28 180 THR A CA 1
ATOM 725 C C . THR A 1 92 ? 29.867 9.274 -2.178 1.00 15.07 180 THR A C 1
ATOM 726 O O . THR A 1 92 ? 28.865 8.621 -1.866 1.00 15.18 180 THR A O 1
ATOM 730 N N . PRO A 1 93 ? 30.018 10.546 -1.808 1.00 15.44 181 PRO A N 1
ATOM 731 C CA . PRO A 1 93 ? 28.937 11.216 -1.063 1.00 15.29 181 PRO A CA 1
ATOM 732 C C . PRO A 1 93 ? 27.612 11.223 -1.800 1.00 14.92 181 PRO A C 1
ATOM 733 O O . PRO A 1 93 ? 26.553 11.122 -1.163 1.00 14.43 181 PRO A O 1
ATOM 737 N N . LYS A 1 94 ? 27.640 11.321 -3.132 1.00 16.39 182 LYS A N 1
ATOM 738 C CA . LYS A 1 94 ? 26.403 11.355 -3.908 1.00 15.89 182 LYS A CA 1
ATOM 739 C C . LYS A 1 94 ? 25.567 10.100 -3.685 1.00 14.43 182 LYS A C 1
ATOM 740 O O . LYS A 1 94 ? 24.329 10.153 -3.725 1.00 15.52 182 LYS A O 1
ATOM 746 N N . GLU A 1 95 ? 26.217 8.965 -3.441 1.00 13.80 183 GLU A N 1
ATOM 747 C CA . GLU A 1 95 ? 25.476 7.736 -3.205 1.00 12.20 183 GLU A CA 1
ATOM 748 C C . GLU A 1 95 ? 24.778 7.690 -1.857 1.00 12.85 183 GLU A C 1
ATOM 749 O O . GLU A 1 95 ? 23.903 6.837 -1.669 1.00 13.01 183 GLU A O 1
ATOM 755 N N . LEU A 1 96 ? 25.113 8.578 -0.923 1.00 12.76 184 LEU A N 1
ATOM 756 C CA . LEU A 1 96 ? 24.476 8.500 0.390 1.00 12.01 184 LEU A CA 1
ATOM 757 C C . LEU A 1 96 ? 22.974 8.740 0.331 1.00 10.98 184 LEU A C 1
ATOM 758 O O . LEU A 1 96 ? 22.252 8.301 1.236 1.00 10.61 184 LEU A O 1
ATOM 763 N N . SER A 1 97 ? 22.479 9.435 -0.695 1.00 11.32 185 SER A N 1
ATOM 764 C CA . SER A 1 97 ? 21.042 9.691 -0.740 1.00 12.31 185 SER A CA 1
ATOM 765 C C . SER A 1 97 ? 20.234 8.416 -0.942 1.00 10.61 185 SER A C 1
ATOM 766 O O . SER A 1 97 ? 19.015 8.424 -0.710 1.00 12.73 185 SER A O 1
ATOM 769 N N . ASP A 1 98 ? 20.888 7.316 -1.308 1.00 10.60 186 ASP A N 1
ATOM 770 C CA . ASP A 1 98 ? 20.240 6.022 -1.465 1.00 11.87 186 ASP A CA 1
ATOM 771 C C . ASP A 1 98 ? 20.427 5.132 -0.248 1.00 10.51 186 ASP A C 1
ATOM 772 O O . ASP A 1 98 ? 20.071 3.959 -0.301 1.00 11.18 186 ASP A O 1
ATOM 777 N N . HIS A 1 99 ? 20.966 5.665 0.848 1.00 9.35 187 HIS A N 1
ATOM 778 C CA . HIS A 1 99 ? 21.304 4.872 2.019 1.00 9.25 187 HIS A CA 1
ATOM 779 C C . HIS A 1 99 ? 20.558 5.362 3.248 1.00 8.15 187 HIS A C 1
ATOM 780 O O . HIS A 1 99 ? 20.227 6.543 3.358 1.00 8.91 187 HIS A O 1
ATOM 787 N N . SER A 1 100 ? 20.336 4.446 4.188 1.00 7.91 188 SER A N 1
ATOM 788 C CA . SER A 1 100 ? 19.727 4.801 5.464 1.00 8.46 188 SER A CA 1
ATOM 789 C C . SER A 1 100 ? 20.736 5.490 6.358 1.00 7.57 188 SER A C 1
ATOM 790 O O . SER A 1 100 ? 21.832 4.966 6.590 1.00 9.44 188 SER A O 1
ATOM 793 N N . GLY A 1 101 ? 20.349 6.636 6.910 1.00 7.43 189 GLY A N 1
ATOM 794 C CA . GLY A 1 101 ? 21.142 7.302 7.919 1.00 7.71 189 GLY A CA 1
ATOM 795 C C . GLY A 1 101 ? 20.415 7.395 9.244 1.00 6.82 189 GLY A C 1
ATOM 796 O O . GLY A 1 101 ? 19.175 7.447 9.297 1.00 8.05 189 GLY A O 1
ATOM 797 N N . ILE A 1 102 ? 21.202 7.402 10.319 1.00 7.68 190 ILE A N 1
ATOM 798 C CA A ILE A 1 102 ? 20.716 7.555 11.682 0.55 6.60 190 ILE A CA 1
ATOM 799 C CA B ILE A 1 102 ? 20.719 7.558 11.687 0.45 7.23 190 ILE A CA 1
ATOM 800 C C . ILE A 1 102 ? 21.192 8.929 12.142 1.00 8.36 190 ILE A C 1
ATOM 801 O O . ILE A 1 102 ? 22.373 9.114 12.471 1.00 9.52 190 ILE A O 1
ATOM 810 N N . LEU A 1 103 ? 20.286 9.898 12.141 1.00 7.99 191 LEU A N 1
ATOM 811 C CA . LEU A 1 103 ? 20.620 11.300 12.378 1.00 8.07 191 LEU A CA 1
ATOM 812 C C . LEU A 1 103 ? 20.572 11.636 13.870 1.00 7.41 191 LEU A C 1
ATOM 813 O O . LEU A 1 103 ? 19.552 11.419 14.534 1.00 8.77 191 LEU A O 1
ATOM 818 N N . LEU A 1 104 ? 21.664 12.194 14.384 1.00 8.34 192 LEU A N 1
ATOM 819 C CA . LEU A 1 104 ? 21.662 12.836 15.694 1.00 7.67 192 LEU A CA 1
ATOM 820 C C . LEU A 1 104 ? 21.149 14.257 15.515 1.00 8.00 192 LEU A C 1
ATOM 821 O O . LEU A 1 104 ? 21.821 15.106 14.912 1.00 10.76 192 LEU A O 1
ATOM 826 N N . GLY A 1 105 ? 19.975 14.541 16.054 1.00 8.30 193 GLY A N 1
ATOM 827 C CA . GLY A 1 105 ? 19.486 15.901 15.943 1.00 9.24 193 GLY A CA 1
ATOM 828 C C . GLY A 1 105 ? 18.201 16.110 16.704 1.00 9.47 193 GLY A C 1
ATOM 829 O O . GLY A 1 105 ? 17.553 15.155 17.151 1.00 9.73 193 GLY A O 1
ATOM 830 N N . THR A 1 106 ? 17.847 17.397 16.846 1.00 10.71 194 THR A N 1
ATOM 831 C CA . THR A 1 106 ? 16.591 17.845 17.429 1.00 10.54 194 THR A CA 1
ATOM 832 C C . THR A 1 106 ? 15.580 18.157 16.318 1.00 10.49 194 THR A C 1
ATOM 833 O O . THR A 1 106 ? 15.766 17.783 15.157 1.00 12.05 194 THR A O 1
ATOM 837 N N . SER A 1 107 ? 14.496 18.848 16.671 1.00 12.47 195 SER A N 1
ATOM 838 C CA . SER A 1 107 ? 13.321 18.894 15.802 1.00 13.93 195 SER A CA 1
ATOM 839 C C . SER A 1 107 ? 13.511 19.695 14.526 1.00 16.33 195 SER A C 1
ATOM 840 O O . SER A 1 107 ? 12.680 19.575 13.619 1.00 19.38 195 SER A O 1
ATOM 843 N N . ARG A 1 108 ? 14.546 20.523 14.434 1.00 15.70 196 ARG A N 1
ATOM 844 C CA . ARG A 1 108 ? 14.815 21.264 13.209 1.00 18.80 196 ARG A CA 1
ATOM 845 C C . ARG A 1 108 ? 16.056 20.773 12.476 1.00 17.09 196 ARG A C 1
ATOM 846 O O . ARG A 1 108 ? 16.450 21.383 11.475 1.00 20.39 196 ARG A O 1
ATOM 854 N N . SER A 1 109 ? 16.674 19.685 12.935 1.00 14.48 197 SER A N 1
ATOM 855 C CA . SER A 1 109 ? 17.890 19.183 12.298 1.00 12.63 197 SER A CA 1
ATOM 856 C C . SER A 1 109 ? 17.569 18.451 10.997 1.00 11.02 197 SER A C 1
ATOM 857 O O . SER A 1 109 ? 16.720 17.553 10.971 1.00 12.95 197 SER A O 1
ATOM 860 N N . ALA A 1 110 ? 18.280 18.811 9.928 1.00 12.97 198 ALA A N 1
ATOM 861 C CA . ALA A 1 110 ? 18.084 18.237 8.607 1.00 13.11 198 ALA A CA 1
ATOM 862 C C . ALA A 1 110 ? 18.915 16.976 8.433 1.00 11.37 198 ALA A C 1
ATOM 863 O O . ALA A 1 110 ? 19.948 16.808 9.087 1.00 11.95 198 ALA A O 1
ATOM 865 N N . PRO A 1 111 ? 18.502 16.059 7.515 1.00 11.40 199 PRO A N 1
ATOM 866 C CA . PRO A 1 111 ? 19.267 14.812 7.310 1.00 12.66 199 PRO A CA 1
ATOM 867 C C . PRO A 1 111 ? 20.420 15.044 6.349 1.00 10.06 199 PRO A C 1
ATOM 868 O O . PRO A 1 111 ? 20.453 14.535 5.217 1.00 10.68 199 PRO A O 1
ATOM 872 N N . ILE A 1 112 ? 21.386 15.828 6.819 1.00 10.29 200 ILE A N 1
ATOM 873 C CA . ILE A 1 112 ? 22.578 16.133 6.050 1.00 11.75 200 ILE A CA 1
ATOM 874 C C . ILE A 1 112 ? 23.796 16.011 6.953 1.00 12.62 200 ILE A C 1
ATOM 875 O O . ILE A 1 112 ? 23.749 16.318 8.153 1.00 14.91 200 ILE A O 1
ATOM 880 N N . TRP A 1 113 ? 24.896 15.551 6.365 1.00 9.97 201 TRP A N 1
ATOM 881 C CA . TRP A 1 113 ? 26.189 15.626 7.014 1.00 10.91 201 TRP A CA 1
ATOM 882 C C . TRP A 1 113 ? 27.102 16.499 6.169 1.00 10.27 201 TRP A C 1
ATOM 883 O O . TRP A 1 113 ? 27.159 16.317 4.946 1.00 12.19 201 TRP A O 1
ATOM 894 N N . PRO A 1 114 ? 27.828 17.446 6.757 1.00 12.28 202 PRO A N 1
ATOM 895 C CA . PRO A 1 114 ? 28.768 18.252 5.966 1.00 13.31 202 PRO A CA 1
ATOM 896 C C . PRO A 1 114 ? 30.080 17.507 5.788 1.00 12.75 202 PRO A C 1
ATOM 897 O O . PRO A 1 114 ? 30.833 17.299 6.745 1.00 15.46 202 PRO A O 1
ATOM 901 N N . LEU A 1 115 ? 30.356 17.100 4.552 1.00 11.87 203 LEU A N 1
ATOM 902 C CA . LEU A 1 115 ? 31.535 16.314 4.224 1.00 12.91 203 LEU A CA 1
ATOM 903 C C . LEU A 1 115 ? 32.414 17.085 3.248 1.00 16.10 203 LEU A C 1
ATOM 904 O O . LEU A 1 115 ? 31.920 17.831 2.401 1.00 16.19 203 LEU A O 1
ATOM 909 N N . GLY A 1 116 ? 33.724 16.876 3.345 1.00 18.37 204 GLY A N 1
ATOM 910 C CA . GLY A 1 116 ? 34.626 17.484 2.381 1.00 22.29 204 GLY A CA 1
ATOM 911 C C . GLY A 1 116 ? 36.023 16.913 2.451 1.00 29.19 204 GLY A C 1
ATOM 912 O O . GLY A 1 116 ? 36.437 16.439 3.511 1.00 29.95 204 GLY A O 1
ATOM 913 N N . LYS A 1 117 ? 36.757 16.952 1.331 1.00 33.48 205 LYS A N 1
ATOM 914 C CA . LYS A 1 117 ? 38.129 16.459 1.323 1.00 38.17 205 LYS A CA 1
ATOM 915 C C . LYS A 1 117 ? 39.036 17.370 2.139 1.00 41.25 205 LYS A C 1
ATOM 916 O O . LYS A 1 117 ? 39.873 16.891 2.915 1.00 42.70 205 LYS A O 1
ATOM 922 N N . GLY A 1 118 ? 38.887 18.685 1.970 1.00 41.17 206 GLY A N 1
ATOM 923 C CA . GLY A 1 118 ? 39.637 19.665 2.732 1.00 42.04 206 GLY A CA 1
ATOM 924 C C . GLY A 1 118 ? 38.753 20.397 3.719 1.00 41.75 206 GLY A C 1
ATOM 925 O O . GLY A 1 118 ? 37.761 19.836 4.191 1.00 41.84 206 GLY A O 1
ATOM 926 N N . THR A 1 119 ? 39.084 21.654 4.033 1.00 42.99 207 THR A N 1
ATOM 927 C CA . THR A 1 119 ? 38.309 22.391 5.027 1.00 44.62 207 THR A CA 1
ATOM 928 C C . THR A 1 119 ? 36.917 22.777 4.534 1.00 43.79 207 THR A C 1
ATOM 929 O O . THR A 1 119 ? 36.023 23.001 5.357 1.00 45.16 207 THR A O 1
ATOM 933 N N . ARG A 1 120 ? 36.707 22.846 3.223 1.00 40.72 208 ARG A N 1
ATOM 934 C CA . ARG A 1 120 ? 35.432 23.288 2.664 1.00 40.69 208 ARG A CA 1
ATOM 935 C C . ARG A 1 120 ? 34.451 22.116 2.641 1.00 35.03 208 ARG A C 1
ATOM 936 O O . ARG A 1 120 ? 34.635 21.155 1.886 1.00 35.68 208 ARG A O 1
ATOM 944 N N . LYS A 1 121 ? 33.399 22.192 3.456 1.00 29.05 209 LYS A N 1
ATOM 945 C CA . LYS A 1 121 ? 32.437 21.102 3.563 1.00 23.48 209 LYS A CA 1
ATOM 946 C C . LYS A 1 121 ? 31.180 21.404 2.754 1.00 20.48 209 LYS A C 1
ATOM 947 O O . LYS A 1 121 ? 30.771 22.560 2.592 1.00 22.02 209 LYS A O 1
ATOM 953 N N . THR A 1 122 ? 30.572 20.342 2.241 1.00 15.07 210 THR A N 1
ATOM 954 C CA . THR A 1 122 ? 29.360 20.424 1.443 1.00 14.21 210 THR A CA 1
ATOM 955 C C . THR A 1 122 ? 28.286 19.567 2.097 1.00 12.22 210 THR A C 1
ATOM 956 O O . THR A 1 122 ? 28.573 18.501 2.653 1.00 13.28 210 THR A O 1
ATOM 978 N N . VAL A 1 124 ? 25.625 16.874 2.503 1.00 8.96 212 VAL A N 1
ATOM 979 C CA . VAL A 1 124 ? 25.395 15.586 1.852 1.00 9.08 212 VAL A CA 1
ATOM 980 C C . VAL A 1 124 ? 24.204 14.896 2.512 1.00 9.20 212 VAL A C 1
ATOM 981 O O . VAL A 1 124 ? 24.252 14.582 3.704 1.00 10.13 212 VAL A O 1
ATOM 985 N N . SER A 1 125 ? 23.142 14.662 1.740 1.00 9.26 213 SER A N 1
ATOM 986 C CA . SER A 1 125 ? 21.895 14.132 2.283 1.00 8.82 213 SER A CA 1
ATOM 987 C C . SER A 1 125 ? 21.865 12.613 2.277 1.00 8.76 213 SER A C 1
ATOM 988 O O . SER A 1 125 ? 22.528 11.944 1.475 1.00 10.46 213 SER A O 1
ATOM 991 N N . PHE A 1 126 ? 21.018 12.074 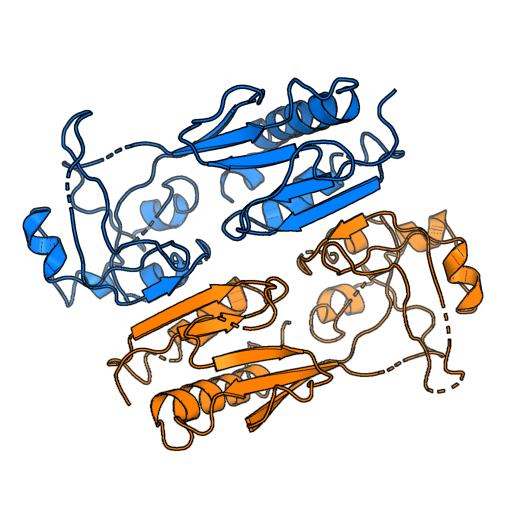3.161 1.00 9.32 214 PHE A N 1
ATOM 992 C CA . PHE A 1 126 ? 20.771 10.642 3.288 1.00 8.94 214 PHE A CA 1
ATOM 993 C C . PHE A 1 126 ? 19.288 10.418 3.588 1.00 9.14 214 PHE A C 1
ATOM 994 O O . PHE A 1 126 ? 18.539 11.359 3.876 1.00 9.61 214 PHE A O 1
ATOM 1002 N N . GLN A 1 127 ? 18.852 9.153 3.530 1.00 8.62 215 GLN A N 1
ATOM 1003 C CA . GLN A 1 127 ? 17.482 8.814 3.887 1.00 8.48 215 GLN A CA 1
ATOM 1004 C C . GLN A 1 127 ? 17.361 8.857 5.404 1.00 7.71 215 GLN A C 1
ATOM 1005 O O . GLN A 1 127 ? 18.128 8.198 6.108 1.00 8.96 215 GLN A O 1
ATOM 1011 N N . ARG A 1 128 ? 16.401 9.620 5.917 1.00 8.22 216 ARG A N 1
ATOM 1012 C CA . ARG A 1 128 ? 16.315 9.822 7.366 1.00 8.02 216 ARG A CA 1
ATOM 1013 C C . ARG A 1 128 ? 15.552 8.661 8.007 1.00 7.83 216 ARG A C 1
ATOM 1014 O O . ARG A 1 128 ? 14.382 8.767 8.381 1.00 10.38 216 ARG A O 1
ATOM 1022 N N . LYS A 1 129 ? 16.248 7.524 8.175 1.00 8.00 217 LYS A N 1
ATOM 1023 C CA . LYS A 1 129 ? 15.595 6.352 8.764 1.00 7.64 217 LYS A CA 1
ATOM 1024 C C . LYS A 1 129 ? 15.227 6.612 10.222 1.00 7.77 217 LYS A C 1
ATOM 1025 O O . LYS A 1 129 ? 14.139 6.218 10.688 1.00 9.67 217 LYS A O 1
ATOM 1031 N N . VAL A 1 130 ? 16.120 7.279 10.954 1.00 7.35 218 VAL A N 1
ATOM 1032 C CA . VAL A 1 130 ? 15.908 7.666 12.348 1.00 7.95 218 VAL A CA 1
ATOM 1033 C C . VAL A 1 130 ? 16.453 9.073 12.531 1.00 7.40 218 VAL A C 1
ATOM 1034 O O . VAL A 1 130 ? 17.519 9.408 12.005 1.00 7.87 218 VAL A O 1
ATOM 1038 N N . ARG A 1 131 ? 15.733 9.893 13.294 1.00 7.44 219 ARG A N 1
ATOM 1039 C CA . ARG A 1 131 ? 16.297 11.088 13.915 1.00 6.36 219 ARG A CA 1
ATOM 1040 C C . ARG A 1 131 ? 16.088 10.947 15.417 1.00 7.34 219 ARG A C 1
ATOM 1041 O O . ARG A 1 131 ? 14.998 10.573 15.852 1.00 8.79 219 ARG A O 1
ATOM 1049 N N . VAL A 1 132 ? 17.125 11.224 16.204 1.00 6.81 220 VAL A N 1
ATOM 1050 C CA . VAL A 1 132 ? 17.021 11.147 17.661 1.00 7.13 220 VAL A CA 1
ATOM 1051 C C . VAL A 1 132 ? 18.079 12.054 18.259 1.00 7.11 220 VAL A C 1
ATOM 1052 O O . VAL A 1 132 ? 19.148 12.241 17.680 1.00 8.49 220 VAL A O 1
ATOM 1056 N N . ASN A 1 133 ? 17.786 12.616 19.433 1.00 7.11 221 ASN A N 1
ATOM 1057 C CA . ASN A 1 133 ? 18.741 13.513 20.078 1.00 7.45 221 ASN A CA 1
ATOM 1058 C C . ASN A 1 133 ? 19.604 12.810 21.122 1.00 9.00 221 ASN A C 1
ATOM 1059 O O . ASN A 1 133 ? 19.954 13.387 22.151 1.00 10.29 221 ASN A O 1
ATOM 1064 N N . SER A 1 134 ? 20.044 11.570 20.817 1.00 11.70 222 SER A N 1
ATOM 1065 C CA . SER A 1 134 ? 20.791 10.694 21.723 1.00 12.05 222 SER A CA 1
ATOM 1066 C C . SER A 1 134 ? 21.913 9.941 21.007 1.00 12.98 222 SER A C 1
ATOM 1067 O O . SER A 1 134 ? 21.626 9.046 20.206 1.00 13.08 222 SER A O 1
ATOM 1070 N N . PRO A 1 135 ? 23.187 10.249 21.289 1.00 13.08 223 PRO A N 1
ATOM 1071 C CA . PRO A 1 135 ? 24.293 9.454 20.721 1.00 13.19 223 PRO A CA 1
ATOM 1072 C C . PRO A 1 135 ? 24.274 7.997 21.143 1.00 13.20 223 PRO A C 1
ATOM 1073 O O . PRO A 1 135 ? 24.785 7.136 20.405 1.00 13.89 223 PRO A O 1
ATOM 1077 N N . ILE A 1 136 ? 23.701 7.700 22.309 1.00 13.11 224 ILE A N 1
ATOM 1078 C CA . ILE A 1 136 ? 23.590 6.319 22.764 1.00 14.51 224 ILE A CA 1
ATOM 1079 C C . ILE A 1 136 ? 22.685 5.537 21.825 1.00 15.79 224 ILE A C 1
ATOM 1080 O O . ILE A 1 136 ? 23.034 4.440 21.369 1.00 14.26 224 ILE A O 1
ATOM 1098 N N . VAL A 1 138 ? 21.811 6.454 18.726 1.00 10.39 226 VAL A N 1
ATOM 1099 C CA . VAL A 1 138 ? 22.456 6.429 17.405 1.00 10.54 226 VAL A CA 1
ATOM 1100 C C . VAL A 1 138 ? 23.429 5.254 17.303 1.00 10.54 226 VAL A C 1
ATOM 1101 O O . VAL A 1 138 ? 23.411 4.488 16.325 1.00 11.50 226 VAL A O 1
ATOM 1105 N N . LYS A 1 139 ? 24.344 5.148 18.272 1.00 10.84 227 LYS A N 1
ATOM 1106 C CA . LYS A 1 139 ? 25.311 4.052 18.299 1.00 11.56 227 LYS A CA 1
ATOM 1107 C C . LYS A 1 139 ? 24.639 2.684 18.261 1.00 11.39 227 LYS A C 1
ATOM 1108 O O . LYS A 1 139 ? 25.059 1.798 17.506 1.00 12.01 227 LYS A O 1
ATOM 1114 N N . GLN A 1 140 ? 23.658 2.459 19.137 1.00 11.47 228 GLN A N 1
ATOM 1115 C CA . GLN A 1 140 ? 23.042 1.139 19.195 1.00 12.15 228 GLN A CA 1
ATOM 1116 C C . GLN A 1 140 ? 22.399 0.784 17.872 1.00 10.60 228 GLN A C 1
ATOM 1117 O O . GLN A 1 140 ? 22.510 -0.363 17.401 1.00 10.29 228 GLN A O 1
ATOM 1123 N N . LEU A 1 141 ? 21.706 1.752 17.261 1.00 9.94 229 LEU A N 1
ATOM 1124 C CA . LEU A 1 141 ? 21.024 1.468 16.004 1.00 9.32 229 LEU A CA 1
ATOM 1125 C C . LEU A 1 141 ? 22.014 1.203 14.874 1.00 9.02 229 LEU A C 1
ATOM 1126 O O . LEU A 1 141 ? 21.763 0.339 14.025 1.00 10.29 229 LEU A O 1
ATOM 1131 N N . ALA A 1 142 ? 23.148 1.917 14.856 1.00 8.89 230 ALA A N 1
ATOM 1132 C CA . ALA A 1 142 ? 24.206 1.603 13.899 1.00 9.59 230 ALA A CA 1
ATOM 1133 C C . ALA A 1 142 ? 24.756 0.201 14.131 1.00 10.02 230 ALA A C 1
ATOM 1134 O O . ALA A 1 142 ? 24.940 -0.564 13.179 1.00 9.97 230 ALA A O 1
ATOM 1136 N N . LEU A 1 143 ? 25.031 -0.158 15.398 1.00 10.49 231 LEU A N 1
ATOM 1137 C CA . LEU A 1 143 ? 25.523 -1.502 15.699 1.00 10.28 231 LEU A CA 1
ATOM 1138 C C . LEU A 1 143 ? 24.532 -2.583 15.275 1.00 11.29 231 LEU A C 1
ATOM 1139 O O . LEU A 1 143 ? 24.945 -3.697 14.928 1.00 13.50 231 LEU A O 1
ATOM 1144 N N . ASP A 1 144 ? 23.228 -2.277 15.301 1.00 10.79 232 ASP A N 1
ATOM 1145 C CA . ASP A 1 144 ? 22.161 -3.214 14.955 1.00 12.42 232 ASP A CA 1
ATOM 1146 C C . ASP A 1 144 ? 21.773 -3.178 13.479 1.00 12.42 232 ASP A C 1
ATOM 1147 O O . ASP A 1 144 ? 20.714 -3.713 13.108 1.00 13.78 232 ASP A O 1
ATOM 1152 N N . ASP A 1 145 ? 22.616 -2.592 12.630 1.00 10.40 233 ASP A N 1
ATOM 1153 C CA . ASP A 1 145 ? 22.524 -2.695 11.168 1.00 10.06 233 ASP A CA 1
ATOM 1154 C C . ASP A 1 145 ? 21.486 -1.769 10.548 1.00 8.97 233 ASP A C 1
ATOM 1155 O O . ASP A 1 145 ? 21.111 -1.963 9.384 1.00 11.10 233 ASP A O 1
ATOM 1160 N N . PHE A 1 146 ? 21.021 -0.742 11.258 1.00 8.65 234 PHE A N 1
ATOM 1161 C CA . PHE A 1 146 ? 19.944 0.063 10.691 1.00 8.65 234 PHE A CA 1
ATOM 1162 C C . PHE A 1 146 ? 20.416 1.163 9.752 1.00 7.80 234 PHE A C 1
ATOM 1163 O O . PHE A 1 146 ? 19.589 1.705 9.008 1.00 10.68 234 PHE A O 1
ATOM 1171 N N . GLY A 1 147 ? 21.695 1.507 9.753 1.00 8.66 235 GLY A N 1
ATOM 1172 C CA . GLY A 1 147 ? 22.155 2.520 8.830 1.00 9.71 235 GLY A CA 1
ATOM 1173 C C . GLY A 1 147 ? 23.488 3.121 9.230 1.00 7.27 235 GLY A C 1
ATOM 1174 O O . GLY A 1 147 ? 24.167 2.671 10.169 1.00 9.76 235 GLY A O 1
ATOM 1175 N N . ILE A 1 148 ? 23.840 4.143 8.479 1.00 8.37 236 ILE A N 1
ATOM 1176 C CA . ILE A 1 148 ? 25.095 4.866 8.617 1.00 8.73 236 ILE A CA 1
ATOM 1177 C C . ILE A 1 148 ? 24.919 5.930 9.682 1.00 8.12 236 ILE A C 1
ATOM 1178 O O . ILE A 1 148 ? 23.858 6.566 9.773 1.00 9.93 236 ILE A O 1
ATOM 1183 N N . ALA A 1 149 ? 25.961 6.151 10.482 1.00 8.81 237 ALA A N 1
ATOM 1184 C CA . ALA A 1 149 ? 25.877 7.137 11.546 1.00 9.51 237 ALA A CA 1
ATOM 1185 C C . ALA A 1 149 ? 27.185 7.893 11.644 1.00 10.36 237 ALA A C 1
ATOM 1186 O O . ALA A 1 149 ? 28.250 7.383 11.280 1.00 10.54 237 ALA A O 1
ATOM 1204 N N . LEU A 1 151 ? 29.652 9.079 14.262 1.00 13.03 239 LEU A N 1
ATOM 1205 C CA . LEU A 1 151 ? 29.988 8.722 15.636 1.00 14.74 239 LEU A CA 1
ATOM 1206 C C . LEU A 1 151 ? 31.388 9.203 15.976 1.00 16.42 239 LEU A C 1
ATOM 1207 O O . LEU A 1 151 ? 32.267 9.267 15.122 1.00 18.18 239 LEU A O 1
ATOM 1212 N N . SER A 1 152 ? 31.581 9.534 17.240 1.00 17.96 240 SER A N 1
ATOM 1213 C CA . SER A 1 152 ? 32.886 9.959 17.720 1.00 18.16 240 SER A CA 1
ATOM 1214 C C . SER A 1 152 ? 33.836 8.767 17.666 1.00 19.96 240 SER A C 1
ATOM 1215 O O . SER A 1 152 ? 33.483 7.664 18.098 1.00 19.29 240 SER A O 1
ATOM 1218 N N . ASN A 1 153 ? 35.043 8.971 17.134 1.00 19.59 241 ASN A N 1
ATOM 1219 C CA . ASN A 1 153 ? 35.974 7.842 17.129 1.00 22.91 241 ASN A CA 1
ATOM 1220 C C . ASN A 1 153 ? 36.488 7.492 18.521 1.00 22.54 241 ASN A C 1
ATOM 1221 O O . ASN A 1 153 ? 37.129 6.450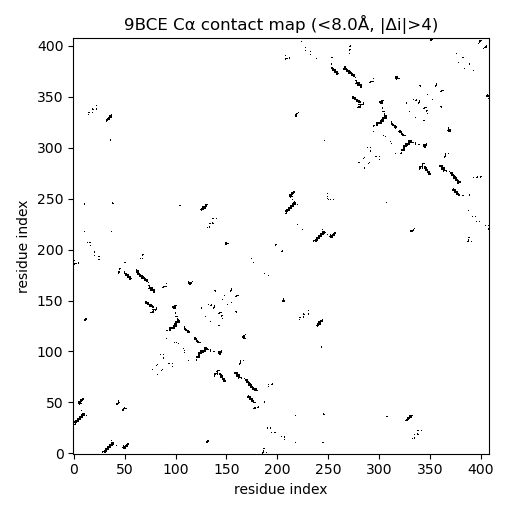 18.681 1.00 26.02 241 ASN A O 1
ATOM 1226 N N A SER A 1 154 ? 36.219 8.328 19.525 0.63 20.48 242 SER A N 1
ATOM 1227 N N B SER A 1 154 ? 36.227 8.338 19.522 0.37 20.49 242 SER A N 1
ATOM 1228 C CA A SER A 1 154 ? 36.539 7.972 20.903 0.63 19.26 242 SER A CA 1
ATOM 1229 C CA B SER A 1 154 ? 36.538 7.997 20.907 0.37 18.98 242 SER A CA 1
ATOM 1230 C C A SER A 1 154 ? 35.435 7.129 21.525 0.63 20.71 242 SER A C 1
ATOM 1231 C C B SER A 1 154 ? 35.441 7.136 21.519 0.37 20.15 242 SER A C 1
ATOM 1232 O O A SER A 1 154 ? 35.706 6.116 22.178 0.63 23.11 242 SER A O 1
ATOM 1233 O O B SER A 1 154 ? 35.722 6.119 22.161 0.37 21.79 242 SER A O 1
ATOM 1238 N N . ALA A 1 155 ? 34.181 7.530 21.330 1.00 19.84 243 ALA A N 1
ATOM 1239 C CA . ALA A 1 155 ? 33.075 6.770 21.899 1.00 19.54 243 ALA A CA 1
ATOM 1240 C C . ALA A 1 155 ? 32.979 5.378 21.297 1.00 21.71 243 ALA A C 1
ATOM 1241 O O . ALA A 1 155 ? 32.358 4.488 21.894 1.00 24.62 243 ALA A O 1
ATOM 1243 N N . CYS A 1 156 ? 33.630 5.158 20.153 1.00 23.03 244 CYS A N 1
ATOM 1244 C CA . CYS A 1 156 ? 33.386 3.980 19.341 1.00 22.48 244 CYS A CA 1
ATOM 1245 C C . CYS A 1 156 ? 34.709 3.264 19.065 1.00 22.14 244 CYS A C 1
ATOM 1246 O O . CYS A 1 156 ? 34.788 2.422 18.161 1.00 21.24 244 CYS A O 1
ATOM 1249 N N . LYS A 1 157 ? 35.745 3.592 19.846 1.00 24.15 245 LYS A N 1
ATOM 1250 C CA . LYS A 1 157 ? 37.096 3.075 19.633 1.00 25.84 245 LYS A CA 1
ATOM 1251 C C . LYS A 1 157 ? 37.117 1.554 19.628 1.00 24.76 245 LYS A C 1
ATOM 1252 O O . LYS A 1 157 ? 37.751 0.924 18.768 1.00 23.76 245 LYS A O 1
ATOM 1258 N N . THR A 1 158 ? 36.466 0.950 20.618 1.00 23.10 246 THR A N 1
ATOM 1259 C CA . THR A 1 158 ? 36.427 -0.501 20.732 1.00 25.16 246 THR A CA 1
ATOM 1260 C C . THR A 1 158 ? 35.737 -1.133 19.536 1.00 22.52 246 THR A C 1
ATOM 1261 O O . THR A 1 158 ? 36.219 -2.126 18.976 1.00 23.07 246 THR A O 1
ATOM 1265 N N . GLU A 1 159 ? 34.594 -0.572 19.140 1.00 19.90 247 GLU A N 1
ATOM 1266 C CA . GLU A 1 159 ? 33.807 -1.162 18.066 1.00 19.85 247 GLU A CA 1
ATOM 1267 C C . GLU A 1 159 ? 34.513 -1.028 16.727 1.00 18.61 247 GLU A C 1
ATOM 1268 O O . GLU A 1 159 ? 34.371 -1.896 15.860 1.00 18.32 247 GLU A O 1
ATOM 1274 N N . LEU A 1 160 ? 35.277 0.046 16.544 1.00 18.49 248 LEU A N 1
ATOM 1275 C CA . LEU A 1 160 ? 36.077 0.175 15.335 1.00 20.30 248 LEU A CA 1
ATOM 1276 C C . LEU A 1 160 ? 37.221 -0.830 15.338 1.00 22.66 248 LEU A C 1
ATOM 1277 O O . LEU A 1 160 ? 37.484 -1.478 14.321 1.00 23.20 248 LEU A O 1
ATOM 1282 N N . ALA A 1 161 ? 37.906 -0.977 16.480 1.00 22.73 249 ALA A N 1
ATOM 1283 C CA . ALA A 1 161 ? 39.068 -1.864 16.551 1.00 24.43 249 ALA A CA 1
ATOM 1284 C C . ALA A 1 161 ? 38.685 -3.310 16.276 1.00 25.00 249 ALA A C 1
ATOM 1285 O O . ALA A 1 161 ? 39.416 -4.049 15.607 1.00 26.10 249 ALA A O 1
ATOM 1287 N N . ASN A 1 162 ? 37.552 -3.739 16.784 1.00 23.45 250 ASN A N 1
ATOM 1288 C CA . ASN A 1 162 ? 37.136 -5.117 16.587 1.00 24.21 250 ASN A CA 1
ATOM 1289 C C . ASN A 1 162 ? 36.190 -5.338 15.409 1.00 22.03 250 ASN A C 1
ATOM 1290 O O . ASN A 1 162 ? 35.682 -6.451 15.237 1.00 22.95 250 ASN A O 1
ATOM 1295 N N . GLY A 1 163 ? 35.859 -4.335 14.631 1.00 20.46 251 GLY A N 1
ATOM 1296 C CA . GLY A 1 163 ? 35.062 -4.584 13.438 1.00 18.70 251 GLY A CA 1
ATOM 1297 C C . GLY A 1 163 ? 33.548 -4.533 13.459 1.00 17.59 251 GLY A C 1
ATOM 1298 O O . GLY A 1 163 ? 32.914 -4.775 12.471 1.00 18.96 251 GLY A O 1
ATOM 1299 N N . GLN A 1 164 ? 33.013 -4.188 14.595 1.00 17.06 252 GLN A N 1
ATOM 1300 C CA . GLN A 1 164 ? 31.574 -4.104 14.701 1.00 16.48 252 GLN A CA 1
ATOM 1301 C C . GLN A 1 164 ? 31.025 -2.809 14.049 1.00 14.85 252 GLN A C 1
ATOM 1302 O O . GLN A 1 164 ? 29.855 -2.727 13.801 1.00 14.59 252 GLN A O 1
ATOM 1308 N N . LEU A 1 165 ? 31.893 -1.860 13.807 1.00 13.44 253 LEU A N 1
ATOM 1309 C CA . LEU A 1 165 ? 31.545 -0.673 13.044 1.00 12.47 253 LEU A CA 1
ATOM 1310 C C . LEU A 1 165 ? 32.679 -0.520 12.043 1.00 15.44 253 LEU A C 1
ATOM 1311 O O . LEU A 1 165 ? 33.824 -0.787 12.391 1.00 18.01 253 LEU A O 1
ATOM 1316 N N . VAL A 1 166 ? 32.397 -0.073 10.845 1.00 13.48 254 VAL A N 1
ATOM 1317 C CA . VAL A 1 166 ? 33.352 0.037 9.747 1.00 13.89 254 VAL A CA 1
ATOM 1318 C C . VAL A 1 166 ? 33.285 1.471 9.229 1.00 11.29 254 VAL A C 1
ATOM 1319 O O . VAL A 1 166 ? 32.197 1.942 8.869 1.00 13.33 254 VAL A O 1
ATOM 1323 N N . PRO A 1 167 ? 34.403 2.194 9.144 1.00 14.38 255 PRO A N 1
ATOM 1324 C CA . PRO A 1 167 ? 34.370 3.534 8.545 1.00 15.49 255 PRO A CA 1
ATOM 1325 C C . PRO A 1 167 ? 34.121 3.475 7.045 1.00 14.08 255 PRO A C 1
ATOM 1326 O O . PRO A 1 167 ? 34.552 2.547 6.347 1.00 16.38 255 PRO A O 1
ATOM 1330 N N . ILE A 1 168 ? 33.419 4.492 6.545 1.00 14.04 256 ILE A N 1
ATOM 1331 C CA . ILE A 1 168 ? 33.164 4.641 5.116 1.00 15.13 256 ILE A CA 1
ATOM 1332 C C . ILE A 1 168 ? 33.457 6.081 4.695 1.00 14.91 256 ILE A C 1
ATOM 1333 O O . ILE A 1 168 ? 33.562 6.993 5.523 1.00 15.93 256 ILE A O 1
ATOM 1338 N N . LEU A 1 169 ? 33.558 6.277 3.379 1.00 14.23 257 LEU A N 1
ATOM 1339 C CA . LEU A 1 169 ? 33.799 7.610 2.803 1.00 15.95 257 LEU A CA 1
ATOM 1340 C C . LEU A 1 169 ? 34.931 8.358 3.515 1.00 16.67 257 LEU A C 1
ATOM 1341 O O . LEU A 1 169 ? 34.840 9.564 3.781 1.00 15.55 257 LEU A O 1
ATOM 1346 N N . GLN A 1 170 ? 36.016 7.639 3.820 1.00 19.13 258 GLN A N 1
ATOM 1347 C CA . GLN A 1 170 ? 37.075 8.235 4.625 1.00 20.34 258 GLN A CA 1
ATOM 1348 C C . GLN A 1 170 ? 37.741 9.411 3.927 1.00 22.10 258 GLN A C 1
ATOM 1349 O O . GLN A 1 170 ? 38.351 10.252 4.595 1.00 23.95 258 GLN A O 1
ATOM 1355 N N . GLU A 1 171 ? 37.618 9.501 2.606 1.00 23.04 259 GLU A N 1
ATOM 1356 C CA . GLU A 1 171 ? 38.254 10.566 1.852 1.00 26.28 259 GLU A CA 1
ATOM 1357 C C . GLU A 1 171 ? 37.515 11.894 1.962 1.00 22.64 259 GLU A C 1
ATOM 1358 O O . GLU A 1 171 ? 38.049 12.914 1.519 1.00 26.06 259 GLU A O 1
ATOM 1364 N N . TRP A 1 172 ? 36.318 11.916 2.557 1.00 18.71 260 TRP A N 1
ATOM 1365 C CA . TRP A 1 172 ? 35.512 13.128 2.723 1.00 18.02 260 TRP A CA 1
ATOM 1366 C C . TRP A 1 172 ? 35.207 13.331 4.208 1.00 18.04 260 TRP A C 1
ATOM 1367 O O . TRP A 1 172 ? 34.060 13.167 4.646 1.00 18.13 260 TRP A O 1
ATOM 1378 N N . PRO A 1 173 ? 36.204 13.694 5.008 1.00 19.57 261 PRO A N 1
ATOM 1379 C CA . PRO A 1 173 ? 35.996 13.775 6.460 1.00 19.86 261 PRO A CA 1
ATOM 1380 C C . PRO A 1 173 ? 35.089 14.927 6.872 1.00 18.56 261 PRO A C 1
ATOM 1381 O O . PRO A 1 173 ? 34.772 15.847 6.105 1.00 16.94 261 PRO A O 1
ATOM 1398 N N . GLU A 1 175 ? 34.368 17.951 9.990 1.00 18.74 263 GLU A N 1
ATOM 1399 C CA . GLU A 1 175 ? 35.087 18.772 10.951 1.00 19.93 263 GLU A CA 1
ATOM 1400 C C . GLU A 1 175 ? 35.003 18.148 12.346 1.00 17.98 263 GLU A C 1
ATOM 1401 O O . GLU A 1 175 ? 34.013 17.494 12.684 1.00 17.58 263 GLU A O 1
ATOM 1407 N N . PRO A 1 176 ? 36.022 18.342 13.179 1.00 17.81 264 PRO A N 1
ATOM 1408 C CA . PRO A 1 176 ? 35.917 17.895 14.571 1.00 18.08 264 PRO A CA 1
ATOM 1409 C C . PRO A 1 176 ? 34.813 18.655 15.289 1.00 17.87 264 PRO A C 1
ATOM 1410 O O . PRO A 1 176 ? 34.402 19.748 14.881 1.00 19.47 264 PRO A O 1
ATOM 1414 N N . PHE A 1 177 ? 34.388 18.110 16.379 1.00 15.93 265 PHE A N 1
ATOM 1415 C CA . PHE A 1 177 ? 33.506 18.937 17.140 1.00 16.82 265 PHE A CA 1
ATOM 1416 C C . PHE A 1 177 ? 34.150 19.274 18.476 1.00 12.99 265 PHE A C 1
ATOM 1417 O O . PHE A 1 177 ? 34.936 18.507 19.001 1.00 13.97 265 PHE A O 1
ATOM 1425 N N . LYS A 1 178 ? 33.783 20.393 18.994 1.00 13.88 266 LYS A N 1
ATOM 1426 C CA . LYS A 1 178 ? 34.402 20.977 20.166 1.00 12.48 266 LYS A CA 1
ATOM 1427 C C . LYS A 1 178 ? 33.324 21.205 21.210 1.00 10.65 266 LYS A C 1
ATOM 1428 O O . LYS A 1 178 ? 32.205 21.614 20.881 1.00 11.78 266 LYS A O 1
ATOM 1434 N N . VAL A 1 179 ? 33.663 20.907 22.457 1.00 8.96 267 VAL A N 1
ATOM 1435 C CA . VAL A 1 179 ? 32.745 21.028 23.586 1.00 8.83 267 VAL A CA 1
ATOM 1436 C C . VAL A 1 179 ? 33.309 22.108 24.490 1.00 8.04 267 VAL A C 1
ATOM 1437 O O . VAL A 1 179 ? 34.464 22.016 24.932 1.00 8.94 267 VAL A O 1
ATOM 1441 N N . TYR A 1 180 ? 32.506 23.138 24.736 1.00 7.53 268 TYR A N 1
ATOM 1442 C CA . TYR A 1 180 ? 32.799 24.278 25.597 1.00 8.07 268 TYR A CA 1
ATOM 1443 C C . TYR A 1 180 ? 31.954 24.351 26.846 1.00 8.18 268 TYR A C 1
ATOM 1444 O O . TYR A 1 180 ? 30.800 23.921 26.851 1.00 8.62 268 TYR A O 1
ATOM 1453 N N . GLY A 1 181 ? 32.528 24.937 27.895 1.00 7.57 269 GLY A N 1
ATOM 1454 C CA . GLY A 1 181 ? 31.751 25.466 28.999 1.00 8.14 269 GLY A CA 1
ATOM 1455 C C . GLY A 1 181 ? 31.741 26.975 28.853 1.00 7.23 269 GLY A C 1
ATOM 1456 O O . GLY A 1 181 ? 32.798 27.593 28.718 1.00 9.24 269 GLY A O 1
ATOM 1457 N N . VAL A 1 182 ? 30.549 27.558 28.837 1.00 8.01 270 VAL A N 1
ATOM 1458 C CA . VAL A 1 182 ? 30.383 28.981 28.584 1.00 9.50 270 VAL A CA 1
ATOM 1459 C C . VAL A 1 182 ? 29.651 29.639 29.742 1.00 9.75 270 VAL A C 1
ATOM 1460 O O . VAL A 1 182 ? 28.813 29.018 30.406 1.00 10.59 270 VAL A O 1
ATOM 1464 N N . TYR A 1 183 ? 29.962 30.912 29.977 1.00 10.77 271 TYR A N 1
ATOM 1465 C CA . TYR A 1 183 ? 29.325 31.689 31.028 1.00 10.85 271 TYR A CA 1
ATOM 1466 C C . TYR A 1 183 ? 29.325 33.154 30.617 1.00 14.21 271 TYR A C 1
ATOM 1467 O O . TYR A 1 183 ? 30.009 33.549 29.674 1.00 15.30 271 TYR A O 1
ATOM 1476 N N . SER A 1 184 ? 28.541 33.960 31.328 1.00 16.48 272 SER A N 1
ATOM 1477 C CA . SER A 1 184 ? 28.379 35.366 30.970 1.00 20.45 272 SER A CA 1
ATOM 1478 C C . SER A 1 184 ? 29.576 36.192 31.414 1.00 24.50 272 SER A C 1
ATOM 1479 O O . SER A 1 184 ? 30.116 35.998 32.510 1.00 23.62 272 SER A O 1
ATOM 1482 N N . SER A 1 185 ? 29.994 37.106 30.529 1.00 24.72 273 SER A N 1
ATOM 1483 C CA . SER A 1 185 ? 30.914 38.173 30.902 1.00 51.45 273 SER A CA 1
ATOM 1484 C C . SER A 1 185 ? 30.254 39.123 31.887 1.00 46.33 273 SER A C 1
ATOM 1485 O O . SER A 1 185 ? 30.875 39.542 32.871 1.00 68.39 273 SER A O 1
ATOM 1488 N N . ARG A 1 186 ? 28.983 39.452 31.644 1.00 41.96 274 ARG A N 1
ATOM 1489 C CA . ARG A 1 186 ? 28.213 40.371 32.476 1.00 108.70 274 ARG A CA 1
ATOM 1490 C C . ARG A 1 186 ? 27.975 39.798 33.867 1.00 43.53 274 ARG A C 1
ATOM 1491 O O . ARG A 1 186 ? 27.335 40.436 34.709 1.00 148.55 274 ARG A O 1
ATOM 1499 N N . ARG A 1 187 ? 28.486 38.595 34.115 1.00 144.24 275 ARG A N 1
ATOM 1500 C CA . ARG A 1 187 ? 28.436 37.953 35.421 1.00 88.01 275 ARG A CA 1
ATOM 1501 C C . ARG A 1 187 ? 29.866 37.790 35.910 1.00 84.32 275 ARG A C 1
ATOM 1502 O O . ARG A 1 187 ? 30.655 37.065 35.295 1.00 147.80 275 ARG A O 1
ATOM 1510 N N . GLN A 1 188 ? 30.158 38.379 37.004 1.00 108.91 276 GLN A N 1
ATOM 1511 C CA . GLN A 1 188 ? 31.467 38.232 37.586 1.00 128.38 276 GLN A CA 1
ATOM 1512 C C . GLN A 1 188 ? 31.312 37.283 38.770 1.00 90.04 276 GLN A C 1
ATOM 1513 O O . GLN A 1 188 ? 30.359 36.503 38.764 1.00 141.11 276 GLN A O 1
ATOM 1519 N N . LEU A 1 189 ? 32.201 37.253 39.731 1.00 84.49 277 LEU A N 1
ATOM 1520 C CA . LEU A 1 189 ? 32.172 36.270 40.812 1.00 78.52 277 LEU A CA 1
ATOM 1521 C C . LEU A 1 189 ? 32.267 34.889 40.248 1.00 70.59 277 LEU A C 1
ATOM 1522 O O . LEU A 1 189 ? 31.423 34.032 40.514 1.00 71.93 277 LEU A O 1
ATOM 1527 N N . ALA A 1 190 ? 33.297 34.609 39.509 1.00 61.18 278 ALA A N 1
ATOM 1528 C CA . ALA A 1 190 ? 33.280 33.344 38.824 1.00 50.87 278 ALA A CA 1
ATOM 1529 C C . ALA A 1 190 ? 34.129 32.333 39.533 1.00 42.33 278 ALA A C 1
ATOM 1530 O O . ALA A 1 190 ? 34.697 31.475 38.872 1.00 37.72 278 ALA A O 1
ATOM 1532 N N . THR A 1 191 ? 34.187 32.441 40.880 1.00 37.57 279 THR A N 1
ATOM 1533 C CA . THR A 1 191 ? 34.964 31.501 41.636 1.00 32.10 279 THR A CA 1
ATOM 1534 C C . THR A 1 191 ? 34.416 30.100 41.389 1.00 25.21 279 THR A C 1
ATOM 1535 O O . THR A 1 191 ? 35.142 29.250 40.971 1.00 25.02 279 THR A O 1
ATOM 1539 N N . ASN A 1 192 ? 33.136 29.920 41.670 1.00 22.98 280 ASN A N 1
ATOM 1540 C CA . ASN A 1 192 ? 32.592 28.575 41.502 1.00 19.73 280 ASN A CA 1
ATOM 1541 C C . ASN A 1 192 ? 32.634 28.139 40.043 1.00 16.09 280 ASN A C 1
ATOM 1542 O O . ASN A 1 192 ? 32.859 26.962 39.740 1.00 15.19 280 ASN A O 1
ATOM 1547 N N . ILE A 1 193 ? 32.355 29.065 39.132 1.00 14.47 281 ILE A N 1
ATOM 1548 C CA . ILE A 1 193 ? 32.332 28.732 37.711 1.00 12.78 281 ILE A CA 1
ATOM 1549 C C . ILE A 1 193 ? 33.709 28.262 37.246 1.00 12.20 281 ILE A C 1
ATOM 1550 O O . ILE A 1 193 ? 33.845 27.198 36.623 1.00 12.96 281 ILE A O 1
ATOM 1555 N N . SER A 1 194 ? 34.747 29.053 37.529 1.00 13.69 282 SER A N 1
ATOM 1556 C CA . SER A 1 194 ? 36.086 28.676 37.097 1.00 14.94 282 SER A CA 1
ATOM 1557 C C . SER A 1 194 ? 36.530 27.389 37.773 1.00 14.32 282 SER A C 1
ATOM 1558 O O . SER A 1 194 ? 37.178 26.542 37.150 1.00 15.36 282 SER A O 1
ATOM 1561 N N . ALA A 1 195 ? 36.178 27.217 39.050 1.00 14.54 283 ALA A N 1
ATOM 1562 C CA . ALA A 1 195 ? 36.525 25.985 39.749 1.00 13.33 283 ALA A CA 1
ATOM 1563 C C . ALA A 1 195 ? 35.905 24.773 39.066 1.00 12.47 283 ALA A C 1
ATOM 1564 O O . ALA A 1 195 ? 36.560 23.733 38.911 1.00 13.43 283 ALA A O 1
ATOM 1566 N N . PHE A 1 196 ? 34.643 24.885 38.649 1.00 10.79 284 PHE A N 1
ATOM 1567 C CA . PHE A 1 196 ? 33.993 23.758 37.988 1.00 10.16 284 PHE A CA 1
ATOM 1568 C C . PHE A 1 196 ? 34.620 23.463 36.633 1.00 9.15 284 PHE A C 1
ATOM 1569 O O . PHE A 1 196 ? 34.884 22.299 36.304 1.00 10.20 284 PHE A O 1
ATOM 1577 N N . LEU A 1 197 ? 34.812 24.501 35.802 1.00 9.14 285 LEU A N 1
ATOM 1578 C CA . LEU A 1 197 ? 35.305 24.273 34.444 1.00 8.90 285 LEU A CA 1
ATOM 1579 C C . LEU A 1 197 ? 36.717 23.718 34.454 1.00 9.59 285 LEU A C 1
ATOM 1580 O O . LEU A 1 197 ? 37.067 22.844 33.646 1.00 11.37 285 LEU A O 1
ATOM 1585 N N . ASP A 1 198 ? 37.540 24.200 35.370 1.00 10.91 286 ASP A N 1
ATOM 1586 C CA . ASP A 1 198 ? 38.899 23.696 35.426 1.00 11.29 286 ASP A CA 1
ATOM 1587 C C . ASP A 1 198 ? 38.980 22.326 36.072 1.00 11.87 286 ASP A C 1
ATOM 1588 O O . ASP A 1 198 ? 39.805 21.510 35.655 1.00 13.85 286 ASP A O 1
ATOM 1593 N N . PHE A 1 199 ? 38.113 22.028 37.047 1.00 11.11 287 PHE A N 1
ATOM 1594 C CA . PHE A 1 199 ? 38.041 20.659 37.544 1.00 10.97 287 PHE A CA 1
ATOM 1595 C C . PHE A 1 199 ? 37.596 19.703 36.443 1.00 9.92 287 PHE A C 1
ATOM 1596 O O . PHE A 1 199 ? 38.136 18.601 36.311 1.00 10.86 287 PHE A O 1
ATOM 1604 N N . PHE A 1 200 ? 36.603 20.108 35.650 1.00 10.77 288 PHE A N 1
ATOM 1605 C CA . PHE A 1 200 ? 36.121 19.264 34.556 1.00 9.53 288 PHE A CA 1
ATOM 1606 C C . PHE A 1 200 ? 37.284 18.825 33.672 1.00 8.80 288 PHE A C 1
ATOM 1607 O O . PHE A 1 200 ? 37.471 17.627 33.420 1.00 10.52 288 PHE A O 1
ATOM 1615 N N . VAL A 1 201 ? 38.111 19.781 33.238 1.00 9.87 289 VAL A N 1
ATOM 1616 C CA . VAL A 1 201 ? 39.217 19.444 32.340 1.00 11.07 289 VAL A CA 1
ATOM 1617 C C . VAL A 1 201 ? 40.283 18.621 33.059 1.00 14.05 289 VAL A C 1
ATOM 1618 O O . VAL A 1 201 ? 40.796 17.638 32.508 1.00 14.35 289 VAL A O 1
ATOM 1622 N N . LYS A 1 202 ? 40.618 18.990 34.303 1.00 13.08 290 LYS A N 1
ATOM 1623 C CA . LYS A 1 202 ? 41.647 18.260 35.038 1.00 14.17 290 LYS A CA 1
ATOM 1624 C C . LYS A 1 202 ? 41.253 16.802 35.228 1.00 15.74 290 LYS A C 1
ATOM 1625 O O . LYS A 1 202 ? 42.053 15.893 34.977 1.00 19.37 290 LYS A O 1
ATOM 1631 N N . ARG A 1 203 ? 40.002 16.557 35.634 1.00 14.69 291 ARG A N 1
ATOM 1632 C CA . ARG A 1 203 ? 39.579 15.192 35.909 1.00 16.91 291 ARG A CA 1
ATOM 1633 C C . ARG A 1 203 ? 39.325 14.417 34.620 1.00 19.72 291 ARG A C 1
ATOM 1634 O O . ARG A 1 203 ? 39.730 13.256 34.505 1.00 23.54 291 ARG A O 1
ATOM 1642 N N . PHE A 1 204 ? 38.671 15.044 33.640 1.00 16.51 292 PHE A N 1
ATOM 1643 C CA . PHE A 1 204 ? 38.404 14.365 32.376 1.00 17.63 292 PHE A CA 1
ATOM 1644 C C . PHE A 1 204 ? 39.700 13.953 31.695 1.00 22.23 292 PHE A C 1
ATOM 1645 O O . PHE A 1 204 ? 39.842 12.809 31.247 1.00 24.70 292 PHE A O 1
ATOM 1653 N N . SER A 1 205 ? 40.669 14.871 31.626 1.00 22.09 293 SER A N 1
ATOM 1654 C CA . SER A 1 205 ? 41.879 14.617 30.849 1.00 26.33 293 SER A CA 1
ATOM 1655 C C . SER A 1 205 ? 42.816 13.619 31.512 1.00 30.31 293 SER A C 1
ATOM 1656 O O . SER A 1 205 ? 43.746 13.144 30.853 1.00 33.34 293 SER A O 1
ATOM 1659 N N . SER A 1 206 ? 42.606 13.293 32.784 1.00 29.29 294 SER A N 1
ATOM 1660 C CA . SER A 1 206 ? 43.469 12.370 33.499 1.00 30.79 294 SER A CA 1
ATOM 1661 C C . SER A 1 206 ? 42.816 11.023 33.758 1.00 31.36 294 SER A C 1
ATOM 1662 O O . SER A 1 206 ? 43.444 10.157 34.375 1.00 33.80 294 SER A O 1
ATOM 1665 N N . GLN A 1 207 ? 41.578 10.818 33.314 1.00 31.22 295 GLN A N 1
ATOM 1666 C CA . GLN A 1 207 ? 40.881 9.556 33.545 1.00 32.99 295 GLN A CA 1
ATOM 1667 C C . GLN A 1 207 ? 40.471 8.946 32.209 1.00 30.54 295 GLN A C 1
ATOM 1668 O O . GLN A 1 207 ? 39.514 9.406 31.569 1.00 30.50 295 GLN A O 1
ATOM 1674 N N . GLU A 1 208 ? 41.191 7.897 31.800 1.00 30.52 296 GLU A N 1
ATOM 1675 C CA . GLU A 1 208 ? 40.897 7.243 30.531 1.00 32.39 296 GLU A CA 1
ATOM 1676 C C . GLU A 1 208 ? 39.477 6.695 30.502 1.00 30.64 296 GLU A C 1
ATOM 1677 O O . GLU A 1 208 ? 38.816 6.729 29.457 1.00 29.00 296 GLU A O 1
ATOM 1683 N N . SER A 1 209 ? 38.985 6.192 31.639 1.00 28.48 297 SER A N 1
ATOM 1684 C CA . SER A 1 209 ? 37.647 5.605 31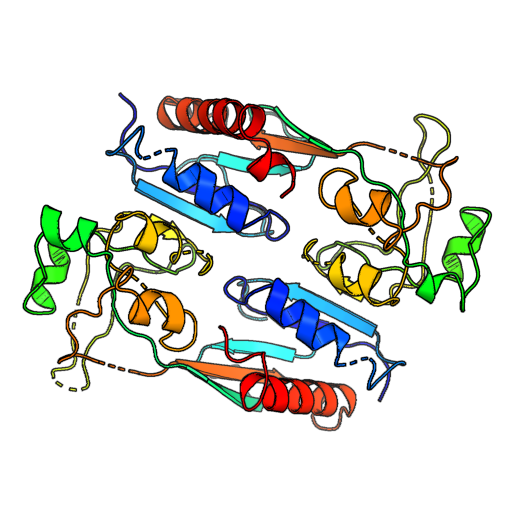.665 1.00 28.60 297 SER A CA 1
ATOM 1685 C C . SER A 1 209 ? 36.553 6.625 31.366 1.00 29.64 297 SER A C 1
ATOM 1686 O O . SER A 1 209 ? 35.453 6.236 30.959 1.00 32.53 297 SER A O 1
ATOM 1689 N N . LEU A 1 210 ? 36.824 7.914 31.550 1.00 24.76 298 LEU A N 1
ATOM 1690 C CA . LEU A 1 210 ? 35.853 8.948 31.217 1.00 22.96 298 LEU A CA 1
ATOM 1691 C C . LEU A 1 210 ? 35.936 9.367 29.756 1.00 24.24 298 LEU A C 1
ATOM 1692 O O . LEU A 1 210 ? 34.910 9.692 29.152 1.00 21.28 298 LEU A O 1
ATOM 1697 N N . GLN A 1 211 ? 37.136 9.343 29.176 1.00 26.11 299 GLN A N 1
ATOM 1698 C CA . GLN A 1 211 ? 37.328 9.818 27.809 1.00 25.96 299 GLN A CA 1
ATOM 1699 C C . GLN A 1 211 ? 36.545 8.979 26.807 1.00 25.90 299 GLN A C 1
ATOM 1700 O O . GLN A 1 211 ? 36.150 9.477 25.743 1.00 23.94 299 GLN A O 1
ATOM 1706 N N . SER A 1 212 ? 36.281 7.719 27.146 1.00 27.54 300 SER A N 1
ATOM 1707 C CA . SER A 1 212 ? 35.524 6.814 26.293 1.00 27.69 300 SER A CA 1
ATOM 1708 C C . SER A 1 212 ? 34.041 7.147 26.230 1.00 25.91 300 SER A C 1
ATOM 1709 O O . SER A 1 212 ? 33.332 6.589 25.387 1.00 28.68 300 SER A O 1
ATOM 1712 N N . LEU A 1 213 ? 33.547 8.018 27.109 1.00 22.60 301 LEU A N 1
ATOM 1713 C CA . LEU A 1 213 ? 32.116 8.249 27.214 1.00 19.65 301 LEU A CA 1
ATOM 1714 C C . LEU A 1 213 ? 31.588 9.171 26.127 1.00 19.90 301 LEU A C 1
ATOM 1715 O O . LEU A 1 213 ? 30.373 9.184 25.895 1.00 23.65 301 LEU A O 1
ATOM 1733 N N . VAL B 1 2 ? 1.974 -1.515 8.627 1.00 32.87 90 VAL B N 1
ATOM 1734 C CA . VAL B 1 2 ? 2.633 -0.584 9.525 1.00 29.12 90 VAL B CA 1
ATOM 1735 C C . VAL B 1 2 ? 3.803 0.088 8.811 1.00 27.21 90 VAL B C 1
ATOM 1736 O O . VAL B 1 2 ? 4.798 -0.557 8.486 1.00 27.13 90 VAL B O 1
ATOM 1740 N N . SER B 1 3 ? 3.679 1.384 8.565 1.00 24.72 91 SER B N 1
ATOM 1741 C CA . SER B 1 3 ? 4.692 2.120 7.821 1.00 23.75 91 SER B CA 1
ATOM 1742 C C . SER B 1 3 ? 4.606 3.590 8.220 1.00 24.96 91 SER B C 1
ATOM 1743 O O . SER B 1 3 ? 3.985 3.942 9.228 1.00 27.17 91 SER B O 1
ATOM 1746 N N . GLY B 1 4 ? 5.247 4.447 7.436 1.00 24.29 92 GLY B N 1
ATOM 1747 C CA . GLY B 1 4 ? 5.186 5.867 7.685 1.00 22.37 92 GLY B CA 1
ATOM 1748 C C . GLY B 1 4 ? 6.164 6.321 8.757 1.00 19.12 92 GLY B C 1
ATOM 1749 O O . GLY B 1 4 ? 7.110 5.629 9.141 1.00 21.54 92 GLY B O 1
ATOM 1750 N N . SER B 1 5 ? 5.922 7.526 9.236 1.00 19.81 93 SER B N 1
ATOM 1751 C CA . SER B 1 5 ? 6.786 8.146 10.222 1.00 20.01 93 SER B CA 1
ATOM 1752 C C . SER B 1 5 ? 6.077 8.233 11.566 1.00 17.58 93 SER B C 1
ATOM 1753 O O . SER B 1 5 ? 4.859 8.418 11.631 1.00 2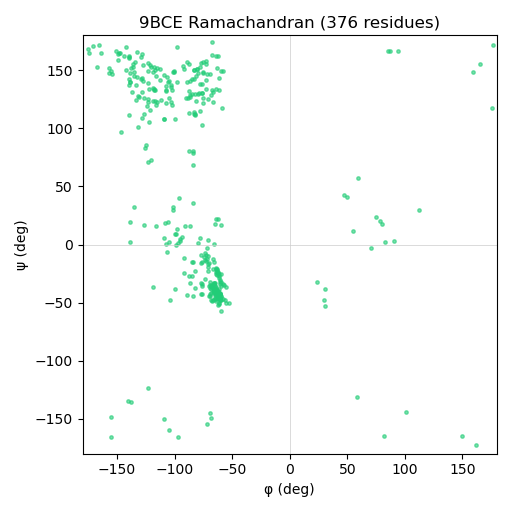1.86 93 SER B O 1
ATOM 1756 N N A LEU B 1 6 ? 6.833 7.997 12.637 0.43 12.16 94 LEU B N 1
ATOM 1757 N N B LEU B 1 6 ? 6.864 8.161 12.635 0.57 14.10 94 LEU B N 1
ATOM 1758 C CA A LEU B 1 6 ? 6.373 8.222 14.000 0.43 12.06 94 LEU B CA 1
ATOM 1759 C CA B LEU B 1 6 ? 6.336 8.209 13.993 0.57 14.05 94 LEU B CA 1
ATOM 1760 C C A LEU B 1 6 ? 7.278 9.267 14.625 0.43 11.32 94 LEU B C 1
ATOM 1761 C C B LEU B 1 6 ? 7.228 9.142 14.804 0.57 11.49 94 LEU B C 1
ATOM 1762 O O A LEU B 1 6 ? 8.505 9.140 14.565 0.43 12.51 94 LEU B O 1
ATOM 1763 O O B LEU B 1 6 ? 8.400 8.825 15.046 0.57 11.61 94 LEU B O 1
ATOM 1772 N N . ARG B 1 7 ? 6.673 10.290 15.217 1.00 10.91 95 ARG B N 1
ATOM 1773 C CA . ARG B 1 7 ? 7.394 11.312 15.974 1.00 10.45 95 ARG B CA 1
ATOM 1774 C C . ARG B 1 7 ? 6.951 11.224 17.434 1.00 11.59 95 ARG B C 1
ATOM 1775 O O . ARG B 1 7 ? 5.764 11.383 17.736 1.00 13.68 95 ARG B O 1
ATOM 1783 N N . ILE B 1 8 ? 7.903 10.970 18.335 1.00 10.13 96 ILE B N 1
ATOM 1784 C CA . ILE B 1 8 ? 7.615 10.583 19.718 1.00 9.17 96 ILE B CA 1
ATOM 1785 C C . ILE B 1 8 ? 8.393 11.485 20.666 1.00 9.12 96 ILE B C 1
ATOM 1786 O O . ILE B 1 8 ? 9.613 11.641 20.515 1.00 10.88 96 ILE B O 1
ATOM 1791 N N . ALA B 1 9 ? 7.710 12.036 21.670 1.00 8.73 97 ALA B N 1
ATOM 1792 C CA . ALA B 1 9 ? 8.356 12.802 22.731 1.00 8.75 97 ALA B CA 1
ATOM 1793 C C . ALA B 1 9 ? 8.453 11.939 23.982 1.00 10.11 97 ALA B C 1
ATOM 1794 O O . ALA B 1 9 ? 7.480 11.275 24.362 1.00 11.69 97 ALA B O 1
ATOM 1796 N N . ILE B 1 10 ? 9.610 11.955 24.642 1.00 11.26 98 ILE B N 1
ATOM 1797 C CA . ILE B 1 10 ? 9.912 11.112 25.797 1.00 11.23 98 ILE B CA 1
ATOM 1798 C C . ILE B 1 10 ? 10.623 11.953 26.849 1.00 10.30 98 ILE B C 1
ATOM 1799 O O . ILE B 1 10 ? 11.573 12.659 26.497 1.00 12.56 98 ILE B O 1
ATOM 1804 N N . PRO B 1 11 ? 10.234 11.936 28.119 1.00 11.99 99 PRO B N 1
ATOM 1805 C CA . PRO B 1 11 ? 10.918 12.783 29.115 1.00 12.03 99 PRO B CA 1
ATOM 1806 C C . PRO B 1 11 ? 12.402 12.465 29.168 1.00 10.72 99 PRO B C 1
ATOM 1807 O O . PRO B 1 11 ? 12.823 11.328 28.939 1.00 12.12 99 PRO B O 1
ATOM 1811 N N . VAL B 1 12 ? 13.199 13.491 29.500 1.00 11.36 100 VAL B N 1
ATOM 1812 C CA . VAL B 1 12 ? 14.647 13.322 29.605 1.00 11.50 100 VAL B CA 1
ATOM 1813 C C . VAL B 1 12 ? 15.036 12.321 30.689 1.00 12.44 100 VAL B C 1
ATOM 1814 O O . VAL B 1 12 ? 16.111 11.724 30.621 1.00 13.89 100 VAL B O 1
ATOM 1818 N N . SER B 1 13 ? 14.175 12.102 31.683 1.00 14.08 101 SER B N 1
ATOM 1819 C CA . SER B 1 13 ? 14.478 11.131 32.721 1.00 15.55 101 SER B CA 1
ATOM 1820 C C . SER B 1 13 ? 14.415 9.665 32.265 1.00 13.88 101 SER B C 1
ATOM 1821 O O . SER B 1 13 ? 14.853 8.803 33.035 1.00 17.20 101 SER B O 1
ATOM 1824 N N . PHE B 1 14 ? 13.906 9.349 31.066 1.00 14.31 102 PHE B N 1
ATOM 1825 C CA . PHE B 1 14 ? 13.975 7.962 30.574 1.00 14.16 102 PHE B CA 1
ATOM 1826 C C . PHE B 1 14 ? 15.413 7.579 30.181 1.00 15.06 102 PHE B C 1
ATOM 1827 O O . PHE B 1 14 ? 16.176 8.394 29.667 1.00 16.37 102 PHE B O 1
ATOM 1835 N N . SER B 1 15 ? 15.770 6.302 30.375 1.00 13.62 103 SER B N 1
ATOM 1836 C CA . SER B 1 15 ? 17.104 5.834 30.001 1.00 15.20 103 SER B CA 1
ATOM 1837 C C . SER B 1 15 ? 17.222 5.784 28.490 1.00 14.81 103 SER B C 1
ATOM 1838 O O . SER B 1 15 ? 16.440 5.086 27.837 1.00 17.76 103 SER B O 1
ATOM 1841 N N . GLN B 1 16 ? 18.233 6.466 27.939 1.00 14.26 104 GLN B N 1
ATOM 1842 C CA . GLN B 1 16 ? 18.458 6.421 26.493 1.00 13.23 104 GLN B CA 1
ATOM 1843 C C . GLN B 1 16 ? 18.920 5.038 26.030 1.00 14.11 104 GLN B C 1
ATOM 1844 O O . GLN B 1 16 ? 18.551 4.579 24.935 1.00 15.00 104 GLN B O 1
ATOM 1850 N N . GLU B 1 17 ? 19.715 4.350 26.852 1.00 16.66 105 GLU B N 1
ATOM 1851 C CA . GLU B 1 17 ? 20.080 2.965 26.560 1.00 18.40 105 GLU B CA 1
ATOM 1852 C C . GLU B 1 17 ? 18.847 2.078 26.439 1.00 17.94 105 GLU B C 1
ATOM 1853 O O . GLU B 1 17 ? 18.741 1.255 25.520 1.00 17.77 105 GLU B O 1
ATOM 1859 N N . LEU B 1 18 ? 17.922 2.204 27.387 1.00 19.40 106 LEU B N 1
ATOM 1860 C CA . LEU B 1 18 ? 16.725 1.369 27.383 1.00 20.29 106 LEU B CA 1
ATOM 1861 C C . LEU B 1 18 ? 15.856 1.666 26.169 1.00 17.28 106 LEU B C 1
ATOM 1862 O O . LEU B 1 18 ? 15.388 0.741 25.480 1.00 18.63 106 LEU B O 1
ATOM 1867 N N . ILE B 1 19 ? 15.631 2.952 25.886 1.00 15.72 107 ILE B N 1
ATOM 1868 C CA . ILE B 1 19 ? 14.778 3.299 24.756 1.00 15.09 107 ILE B CA 1
ATOM 1869 C C . ILE B 1 19 ? 15.418 2.875 23.442 1.00 12.90 107 ILE B C 1
ATOM 1870 O O . ILE B 1 19 ? 14.722 2.441 22.521 1.00 14.00 107 ILE B O 1
ATOM 1875 N N . ALA B 1 20 ? 16.751 2.940 23.349 1.00 12.28 108 ALA B N 1
ATOM 1876 C CA . ALA B 1 20 ? 17.445 2.482 22.153 1.00 10.53 108 ALA B CA 1
ATOM 1877 C C . ALA B 1 20 ? 17.189 1.000 21.885 1.00 11.63 108 ALA B C 1
ATOM 1878 O O . ALA B 1 20 ? 16.881 0.602 20.753 1.00 13.10 108 ALA B O 1
ATOM 1880 N N . ASN B 1 21 ? 17.315 0.163 22.924 1.00 13.91 109 ASN B N 1
ATOM 1881 C CA . ASN B 1 21 ? 17.072 -1.267 22.779 1.00 14.80 109 ASN B CA 1
ATOM 1882 C C . ASN B 1 21 ? 15.637 -1.526 22.350 1.00 11.23 109 ASN B C 1
ATOM 1883 O O . ASN B 1 21 ? 15.368 -2.420 21.535 1.00 13.87 109 ASN B O 1
ATOM 1888 N N . LEU B 1 22 ? 14.704 -0.742 22.891 1.00 14.18 110 LEU B N 1
ATOM 1889 C CA . LEU B 1 22 ? 13.298 -0.885 22.551 1.00 11.53 110 LEU B CA 1
ATOM 1890 C C . LEU B 1 22 ? 13.042 -0.516 21.091 1.00 15.01 110 LEU B C 1
ATOM 1891 O O . LEU B 1 22 ? 12.344 -1.238 20.365 1.00 15.21 110 LEU B O 1
ATOM 1896 N N . CYS B 1 23 ? 13.578 0.624 20.649 1.00 14.27 111 CYS B N 1
ATOM 1897 C CA . CYS B 1 23 ? 13.359 1.053 19.269 1.00 13.95 111 CYS B CA 1
ATOM 1898 C C . CYS B 1 23 ? 14.024 0.116 18.275 1.00 11.75 111 CYS B C 1
ATOM 1899 O O . CYS B 1 23 ? 13.491 -0.096 17.178 1.00 13.88 111 CYS B O 1
ATOM 1902 N N . SER B 1 24 ? 15.183 -0.453 18.634 1.00 12.46 112 SER B N 1
ATOM 1903 C CA . SER B 1 24 ? 15.825 -1.440 17.775 1.00 12.30 112 SER B CA 1
ATOM 1904 C C . SER B 1 24 ? 14.922 -2.649 17.565 1.00 13.17 112 SER B C 1
ATOM 1905 O O . SER B 1 24 ? 14.701 -3.094 16.428 1.00 14.06 112 SER B O 1
ATOM 1908 N N . GLY B 1 25 ? 14.363 -3.180 18.653 1.00 13.25 113 GLY B N 1
ATOM 1909 C CA . GLY B 1 25 ? 13.474 -4.321 18.513 1.00 12.98 113 GLY B CA 1
ATOM 1910 C C . GLY B 1 25 ? 12.230 -3.966 17.722 1.00 13.22 113 GLY B C 1
ATOM 1911 O O . GLY B 1 25 ? 11.748 -4.758 16.915 1.00 17.68 113 GLY B O 1
ATOM 1912 N N . PHE B 1 26 ? 11.725 -2.743 17.906 1.00 14.07 114 PHE B N 1
ATOM 1913 C CA . PHE B 1 26 ? 10.536 -2.313 17.173 1.00 11.50 114 PHE B CA 1
ATOM 1914 C C . PHE B 1 26 ? 10.792 -2.261 15.665 1.00 13.12 114 PHE B C 1
ATOM 1915 O O . PHE B 1 26 ? 9.999 -2.776 14.868 1.00 14.29 114 PHE B O 1
ATOM 1939 N N . ARG B 1 28 ? 13.037 -3.815 14.003 1.00 15.84 116 ARG B N 1
ATOM 1940 C CA . ARG B 1 28 ? 13.283 -5.158 13.478 1.00 16.98 116 ARG B CA 1
ATOM 1941 C C . ARG B 1 28 ? 11.964 -5.839 13.125 1.00 17.71 116 ARG B C 1
ATOM 1942 O O . ARG B 1 28 ? 11.854 -6.518 12.094 1.00 20.32 116 ARG B O 1
ATOM 1950 N N . LEU B 1 29 ? 10.935 -5.621 13.948 1.00 18.12 117 LEU B N 1
ATOM 1951 C CA . LEU B 1 29 ? 9.615 -6.194 13.697 1.00 19.83 117 LEU B CA 1
ATOM 1952 C C . LEU B 1 29 ? 8.866 -5.448 12.597 1.00 18.43 117 LEU B C 1
ATOM 1953 O O . LEU B 1 29 ? 8.160 -6.079 11.790 1.00 20.71 117 LEU B O 1
ATOM 1958 N N . TYR B 1 30 ? 9.061 -4.129 12.506 1.00 18.75 118 TYR B N 1
ATOM 1959 C CA . TYR B 1 30 ? 8.347 -3.275 11.559 1.00 17.39 118 TYR B CA 1
ATOM 1960 C C . TYR B 1 30 ? 9.372 -2.514 10.734 1.00 16.88 118 TYR B C 1
ATOM 1961 O O . TYR B 1 30 ? 9.716 -1.360 11.047 1.00 18.91 118 TYR B O 1
ATOM 1970 N N . PRO B 1 31 ? 9.857 -3.116 9.646 1.00 18.04 119 PRO B N 1
ATOM 1971 C CA . PRO B 1 31 ? 10.984 -2.529 8.906 1.00 18.43 119 PRO B CA 1
ATOM 1972 C C . PRO B 1 31 ? 10.638 -1.308 8.079 1.00 17.04 119 PRO B C 1
ATOM 1973 O O . PRO B 1 31 ? 11.557 -0.704 7.517 1.00 17.81 119 PRO B O 1
ATOM 1977 N N . ASN B 1 32 ? 9.365 -0.931 7.953 1.00 19.07 120 ASN B N 1
ATOM 1978 C CA . ASN B 1 32 ? 8.981 0.155 7.061 1.00 17.80 120 ASN B CA 1
ATOM 1979 C C . ASN B 1 32 ? 8.559 1.411 7.804 1.00 18.87 120 ASN B C 1
ATOM 1980 O O . ASN B 1 32 ? 7.901 2.274 7.211 1.00 20.25 120 ASN B O 1
ATOM 1985 N N . VAL B 1 33 ? 8.926 1.540 9.079 1.00 17.54 121 VAL B N 1
ATOM 1986 C CA . VAL B 1 33 ? 8.585 2.702 9.894 1.00 17.67 121 VAL B CA 1
ATOM 1987 C C . VAL B 1 33 ? 9.842 3.538 10.112 1.00 17.49 121 VAL B C 1
ATOM 1988 O O . VAL B 1 33 ? 10.896 3.001 10.478 1.00 19.76 121 VAL B O 1
ATOM 1992 N N . GLU B 1 34 ? 9.726 4.849 9.911 1.00 14.62 122 GLU B N 1
ATOM 1993 C CA . GLU B 1 34 ? 10.780 5.798 10.259 1.00 14.30 122 GLU B CA 1
ATOM 1994 C C . GLU B 1 34 ? 10.468 6.424 11.612 1.00 15.03 122 GLU B C 1
ATOM 1995 O O . GLU B 1 34 ? 9.313 6.724 11.911 1.00 22.26 122 GLU B O 1
ATOM 2001 N N . LEU B 1 35 ? 11.494 6.611 12.432 1.00 10.58 123 LEU B N 1
ATOM 2002 C CA . LEU B 1 35 ? 11.322 7.125 13.786 1.00 10.03 123 LEU B CA 1
ATOM 2003 C C . LEU B 1 35 ? 11.942 8.512 13.935 1.00 9.31 123 LEU B C 1
ATOM 2004 O O . LEU B 1 35 ? 13.035 8.786 13.419 1.00 10.00 123 LEU B O 1
ATOM 2009 N N . ASP B 1 36 ? 11.269 9.371 14.693 1.00 9.09 124 ASP B N 1
ATOM 2010 C CA . ASP B 1 36 ? 11.830 10.658 15.108 1.00 10.23 124 ASP B CA 1
ATOM 2011 C C . ASP B 1 36 ? 11.553 10.719 16.604 1.00 9.95 124 ASP B C 1
ATOM 2012 O O . ASP B 1 36 ? 10.415 10.983 17.006 1.00 11.39 124 ASP B O 1
ATOM 2017 N N . VAL B 1 37 ? 12.567 10.434 17.425 1.00 7.98 125 VAL B N 1
ATOM 2018 C CA . VAL B 1 37 ? 12.410 10.334 18.878 1.00 8.04 125 VAL B CA 1
ATOM 2019 C C . VAL B 1 37 ? 13.146 11.503 19.513 1.00 8.71 125 VAL B C 1
ATOM 2020 O O . VAL B 1 37 ? 14.344 11.682 19.283 1.00 9.18 125 VAL B O 1
ATOM 2024 N N . GLN B 1 38 ? 12.440 12.288 20.329 1.00 8.09 126 GLN B N 1
ATOM 2025 C CA . GLN B 1 38 ? 13.022 13.443 20.996 1.00 8.38 126 GLN B CA 1
ATOM 2026 C C . GLN B 1 38 ? 12.883 13.273 22.493 1.00 7.13 126 GLN B C 1
ATOM 2027 O O . GLN B 1 38 ? 11.756 13.235 23.010 1.00 9.77 126 GLN B O 1
ATOM 2033 N N . PHE B 1 39 ? 14.014 13.162 23.191 1.00 8.35 127 PHE B N 1
ATOM 2034 C CA . PHE B 1 39 ? 14.039 13.227 24.646 1.00 9.24 127 PHE B CA 1
ATOM 2035 C C . PHE B 1 39 ? 13.930 14.694 25.033 1.00 9.91 127 PHE B C 1
ATOM 2036 O O . PHE B 1 39 ? 14.821 15.503 24.721 1.00 8.78 127 PHE B O 1
ATOM 2044 N N . THR B 1 40 ? 12.830 15.049 25.687 1.00 11.13 128 THR B N 1
ATOM 2045 C CA . THR B 1 40 ? 12.530 16.438 25.972 1.00 11.60 128 THR B CA 1
ATOM 2046 C C . THR B 1 40 ? 11.591 16.497 27.166 1.00 12.79 128 THR B C 1
ATOM 2047 O O . THR B 1 40 ? 10.757 15.599 27.363 1.00 14.23 128 THR B O 1
ATOM 2051 N N . ASP B 1 41 ? 11.739 17.561 27.956 1.00 15.63 129 ASP B N 1
ATOM 2052 C CA . ASP B 1 41 ? 10.834 17.818 29.069 1.00 17.60 129 ASP B CA 1
ATOM 2053 C C . ASP B 1 41 ? 9.775 18.842 28.739 1.00 21.45 129 ASP B C 1
ATOM 2054 O O . ASP B 1 41 ? 9.045 19.266 29.642 1.00 25.18 129 ASP B O 1
ATOM 2059 N N . ASN B 1 42 ? 9.654 19.256 27.486 1.00 25.56 130 ASN B N 1
ATOM 2060 C CA . ASN B 1 42 ? 8.531 20.130 27.162 1.00 31.54 130 ASN B CA 1
ATOM 2061 C C . ASN B 1 42 ? 7.201 19.426 27.422 1.00 34.71 130 ASN B C 1
ATOM 2062 O O . ASN B 1 42 ? 7.069 18.212 27.234 1.00 32.88 130 ASN B O 1
ATOM 2067 N N . ASP B 1 43 ? 6.221 20.195 27.898 1.00 40.22 131 ASP B N 1
ATOM 2068 C CA . ASP B 1 43 ? 4.838 19.729 27.985 1.00 47.89 131 ASP B CA 1
ATOM 2069 C C . ASP B 1 43 ? 4.236 19.772 26.589 1.00 49.43 131 ASP B C 1
ATOM 2070 O O . ASP B 1 43 ? 3.857 20.835 26.093 1.00 49.89 131 ASP B O 1
ATOM 2075 N N . ILE B 1 44 ? 4.134 18.607 25.961 1.00 48.82 132 ILE B N 1
ATOM 2076 C CA . ILE B 1 44 ? 3.722 18.511 24.567 1.00 49.14 132 ILE B CA 1
ATOM 2077 C C . ILE B 1 44 ? 2.230 18.792 24.375 1.00 48.97 132 ILE B C 1
ATOM 2078 O O . ILE B 1 44 ? 1.429 18.647 25.303 1.00 48.18 132 ILE B O 1
ATOM 2083 N N . GLU B 1 49 ? 3.572 20.227 19.120 1.00 44.31 137 GLU B N 1
ATOM 2084 C CA . GLU B 1 49 ? 4.818 20.388 18.377 1.00 40.91 137 GLU B CA 1
ATOM 2085 C C . GLU B 1 49 ? 4.954 19.315 17.294 1.00 33.34 137 GLU B C 1
ATOM 2086 O O . GLU B 1 49 ? 6.064 18.904 16.923 1.00 26.33 137 GLU B O 1
ATOM 2092 N N . GLY B 1 50 ? 3.807 18.864 16.796 1.00 30.02 138 GLY B N 1
ATOM 2093 C CA . GLY B 1 50 ? 3.785 17.880 15.741 1.00 27.98 138 GLY B CA 1
ATOM 2094 C C . GLY B 1 50 ? 4.116 16.475 16.176 1.00 24.85 138 GLY B C 1
ATOM 2095 O O . GLY B 1 50 ? 4.533 15.673 15.340 1.00 27.49 138 GLY B O 1
ATOM 2096 N N . TYR B 1 51 ? 3.923 16.135 17.454 1.00 19.66 139 TYR B N 1
ATOM 2097 C CA . TYR B 1 51 ? 4.223 14.787 17.926 1.00 16.04 139 TYR B CA 1
ATOM 2098 C C . TYR B 1 51 ? 3.033 13.863 17.724 1.00 16.85 139 TYR B C 1
ATOM 2099 O O . TYR B 1 51 ? 1.881 14.259 17.919 1.00 19.48 139 TYR B O 1
ATOM 2108 N N . ASP B 1 52 ? 3.328 12.623 17.321 1.00 13.98 140 ASP B N 1
ATOM 2109 C CA . ASP B 1 52 ? 2.298 11.601 17.202 1.00 13.95 140 ASP B CA 1
ATOM 2110 C C . ASP B 1 52 ? 2.003 10.956 18.546 1.00 12.20 140 ASP B C 1
ATOM 2111 O O . ASP B 1 52 ? 0.852 10.603 18.820 1.00 13.27 140 ASP B O 1
ATOM 2116 N N . ILE B 1 53 ? 3.034 10.753 19.369 1.00 11.85 141 ILE B N 1
ATOM 2117 C CA . ILE B 1 53 ? 2.902 10.161 20.692 1.00 10.01 141 ILE B CA 1
ATOM 2118 C C . ILE B 1 53 ? 3.705 11.016 21.654 1.00 9.79 141 ILE B C 1
ATOM 2119 O O . ILE B 1 53 ? 4.841 11.393 21.340 1.00 10.85 141 ILE B O 1
ATOM 2124 N N . ALA B 1 54 ? 3.144 11.293 22.829 1.00 8.39 142 ALA B N 1
ATOM 2125 C CA . ALA B 1 54 ? 3.903 11.840 23.949 1.00 8.26 142 ALA B CA 1
ATOM 2126 C C . ALA B 1 54 ? 3.867 10.823 25.076 1.00 8.55 142 ALA B C 1
ATOM 2127 O O . ALA B 1 54 ? 2.780 10.407 25.515 1.00 11.01 142 ALA B O 1
ATOM 2129 N N . ILE B 1 55 ? 5.033 10.401 25.535 1.00 8.09 143 ILE B N 1
ATOM 2130 C CA . ILE B 1 55 ? 5.143 9.552 26.711 1.00 8.44 143 ILE B CA 1
ATOM 2131 C C . ILE B 1 55 ? 5.187 10.467 27.923 1.00 9.91 143 ILE B C 1
ATOM 2132 O O . ILE B 1 55 ? 5.988 11.410 27.962 1.00 10.87 143 ILE B O 1
ATOM 2137 N N . LYS B 1 56 ? 4.305 10.235 28.898 1.00 9.51 144 LYS B N 1
ATOM 2138 C CA . LYS B 1 56 ? 4.188 11.150 30.031 1.00 13.51 144 LYS B CA 1
ATOM 2139 C C . LYS B 1 56 ? 4.017 10.400 31.343 1.00 10.44 144 LYS B C 1
ATOM 2140 O O . LYS B 1 56 ? 3.402 9.331 31.389 1.00 12.85 144 LYS B O 1
ATOM 2146 N N . TYR B 1 57 ? 4.547 10.977 32.420 1.00 12.38 145 TYR B N 1
ATOM 2147 C CA . TYR B 1 57 ? 4.225 10.481 33.748 1.00 11.99 145 TYR B CA 1
ATOM 2148 C C . TYR B 1 57 ? 2.866 11.023 34.178 1.00 13.97 145 TYR B C 1
ATOM 2149 O O . TYR B 1 57 ? 2.472 12.138 33.820 1.00 14.58 145 TYR B O 1
ATOM 2158 N N . GLY B 1 58 ? 2.144 10.224 34.961 1.00 15.56 146 GLY B N 1
ATOM 2159 C CA . GLY B 1 58 ? 0.927 10.701 35.573 1.00 16.80 146 GLY B CA 1
ATOM 2160 C C . GLY B 1 58 ? 1.215 11.763 36.612 1.00 23.92 146 GLY B C 1
ATOM 2161 O O . GLY B 1 58 ? 2.346 11.920 37.078 1.00 25.87 146 GLY B O 1
ATOM 2162 N N . PRO B 1 59 ? 0.186 12.518 36.994 1.00 27.77 147 PRO B N 1
ATOM 2163 C CA . PRO B 1 59 ? -1.199 12.392 36.538 1.00 30.25 147 PRO B CA 1
ATOM 2164 C C . PRO B 1 59 ? -1.430 13.056 35.184 1.00 31.78 147 PRO B C 1
ATOM 2165 O O . PRO B 1 59 ? -0.760 14.016 34.822 1.00 32.56 147 PRO B O 1
ATOM 2169 N N . LEU B 1 60 ? -2.381 12.549 34.412 1.00 31.41 148 LEU B N 1
ATOM 2170 C CA . LEU B 1 60 ? -2.715 13.156 33.138 1.00 33.57 148 LEU B CA 1
ATOM 2171 C C . LEU B 1 60 ? -3.513 14.434 33.348 1.00 38.10 148 LEU B C 1
ATOM 2172 O O . LEU B 1 60 ? -4.264 14.573 34.317 1.00 39.15 148 LEU B O 1
ATOM 2177 N N . GLN B 1 61 ? -3.329 15.374 32.428 1.00 38.38 149 GLN B N 1
ATOM 2178 C CA . GLN B 1 61 ? -4.006 16.659 32.461 1.00 41.80 149 GLN B CA 1
ATOM 2179 C C . GLN B 1 61 ? -5.219 16.648 31.537 1.00 42.78 149 GLN B C 1
ATOM 2180 O O . GLN B 1 61 ? -5.428 15.728 30.742 1.00 42.75 149 GLN B O 1
ATOM 2186 N N . SER B 1 62 ? -6.024 17.707 31.651 1.00 44.68 150 SER B N 1
ATOM 2187 C CA . SER B 1 62 ? -7.239 17.799 30.851 1.00 44.91 150 SER B CA 1
ATOM 2188 C C . SER B 1 62 ? -6.938 17.839 29.359 1.00 43.63 150 SER B C 1
ATOM 2189 O O . SER B 1 62 ? -7.789 17.460 28.548 1.00 47.22 150 SER B O 1
ATOM 2192 N N . SER B 1 63 ?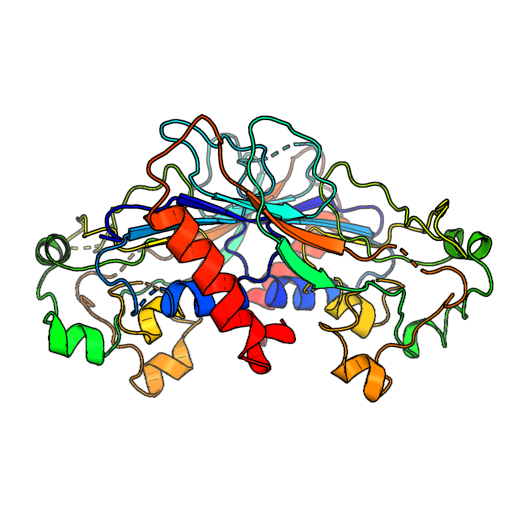 -5.742 18.290 28.974 1.00 40.97 151 SER B N 1
ATOM 2193 C CA . SER B 1 63 ? -5.375 18.299 27.562 1.00 38.76 151 SER B CA 1
ATOM 2194 C C . SER B 1 63 ? -5.137 16.896 27.011 1.00 33.85 151 SER B C 1
ATOM 2195 O O . SER B 1 63 ? -5.134 16.713 25.786 1.00 32.35 151 SER B O 1
ATOM 2198 N N . ASP B 1 64 ? -4.948 15.903 27.883 1.00 28.22 152 ASP B N 1
ATOM 2199 C CA . ASP B 1 64 ? -4.613 14.543 27.460 1.00 22.61 152 ASP B CA 1
ATOM 2200 C C . ASP B 1 64 ? -5.907 13.776 27.193 1.00 21.59 152 ASP B C 1
ATOM 2201 O O . ASP B 1 64 ? -6.396 12.986 28.007 1.00 22.21 152 ASP B O 1
ATOM 2206 N N . LEU B 1 65 ? -6.469 14.012 26.008 1.00 22.28 153 LEU B N 1
ATOM 2207 C CA . LEU B 1 65 ? -7.818 13.527 25.735 1.00 21.92 153 LEU B CA 1
ATOM 2208 C C . LEU B 1 65 ? -7.889 12.071 25.300 1.00 19.23 153 LEU B C 1
ATOM 2209 O O . LEU B 1 65 ? -8.958 11.460 25.438 1.00 20.68 153 LEU B O 1
ATOM 2214 N N . VAL B 1 66 ? -6.817 11.502 24.762 1.00 19.68 154 VAL B N 1
ATOM 2215 C CA . VAL B 1 66 ? -6.741 10.072 24.461 1.00 17.10 154 VAL B CA 1
ATOM 2216 C C . VAL B 1 66 ? -5.403 9.573 24.976 1.00 12.51 154 VAL B C 1
ATOM 2217 O O . VAL B 1 66 ? -4.354 10.112 24.600 1.00 13.64 154 VAL B O 1
ATOM 2221 N N . ALA B 1 67 ? -5.423 8.557 25.829 1.00 11.92 155 ALA B N 1
ATOM 2222 C CA . ALA B 1 67 ? -4.205 8.069 26.440 1.00 10.89 155 ALA B CA 1
ATOM 2223 C C . ALA B 1 67 ? -4.319 6.585 26.718 1.00 10.76 155 ALA B C 1
ATOM 2224 O O . ALA B 1 67 ? -5.426 6.038 26.843 1.00 12.74 155 ALA B O 1
ATOM 2226 N N . ARG B 1 68 ? -3.168 5.940 26.865 1.00 9.78 156 ARG B N 1
ATOM 2227 C CA . ARG B 1 68 ? -3.081 4.533 27.198 1.00 8.59 156 ARG B CA 1
ATOM 2228 C C . ARG B 1 68 ? -2.087 4.369 28.343 1.00 9.66 156 ARG B C 1
ATOM 2229 O O . ARG B 1 68 ? -0.946 4.853 28.252 1.00 10.68 156 ARG B O 1
ATOM 2237 N N . LEU B 1 69 ? -2.501 3.695 29.415 1.00 10.06 157 LEU B N 1
ATOM 2238 C CA . LEU B 1 69 ? -1.580 3.353 30.492 1.00 9.49 157 LEU B CA 1
ATOM 2239 C C . LEU B 1 69 ? -0.580 2.318 29.993 1.00 10.55 157 LEU B C 1
ATOM 2240 O O . LEU B 1 69 ? -0.966 1.288 29.420 1.00 12.58 157 LEU B O 1
ATOM 2245 N N . LEU B 1 70 ? 0.714 2.589 30.191 1.00 9.55 158 LEU B N 1
ATOM 2246 C CA . LEU B 1 70 ? 1.749 1.697 29.677 1.00 10.77 158 LEU B CA 1
ATOM 2247 C C . LEU B 1 70 ? 2.383 0.830 30.756 1.00 12.30 158 LEU B C 1
ATOM 2248 O O . LEU B 1 70 ? 2.524 -0.382 30.561 1.00 15.27 158 LEU B O 1
ATOM 2253 N N . PHE B 1 71 ? 2.776 1.416 31.888 1.00 12.41 159 PHE B N 1
ATOM 2254 C CA . PHE B 1 71 ? 3.360 0.637 32.980 1.00 11.74 159 PHE B CA 1
ATOM 2255 C C . PHE B 1 71 ? 3.381 1.502 34.232 1.00 12.76 159 PHE B C 1
ATOM 2256 O O . PHE B 1 71 ? 3.077 2.696 34.190 1.00 12.72 159 PHE B O 1
ATOM 2264 N N . GLU B 1 72 ? 3.732 0.876 35.352 1.00 14.10 160 GLU B N 1
ATOM 2265 C CA . GLU B 1 72 ? 3.890 1.581 36.611 1.00 16.71 160 GLU B CA 1
ATOM 2266 C C . GLU B 1 72 ? 5.185 1.130 37.277 1.00 16.99 160 GLU B C 1
ATOM 2267 O O . GLU B 1 72 ? 5.713 0.053 36.987 1.00 19.76 160 GLU B O 1
ATOM 2273 N N . ARG B 1 73 ? 5.702 1.981 38.162 1.00 18.20 161 ARG B N 1
ATOM 2274 C CA . ARG B 1 73 ? 6.916 1.689 38.912 1.00 21.13 161 ARG B CA 1
ATOM 2275 C C . ARG B 1 73 ? 6.719 2.138 40.350 1.00 19.97 161 ARG B C 1
ATOM 2276 O O . ARG B 1 73 ? 5.970 3.078 40.621 1.00 21.65 161 ARG B O 1
ATOM 2284 N N . GLN B 1 74 ? 7.417 1.478 41.268 1.00 19.69 162 GLN B N 1
ATOM 2285 C CA . GLN B 1 74 ? 7.277 1.776 42.691 1.00 20.67 162 GLN B CA 1
ATOM 2286 C C . GLN B 1 74 ? 8.531 2.466 43.195 1.00 21.43 162 GLN B C 1
ATOM 2287 O O . GLN B 1 74 ? 9.568 1.802 43.355 1.00 23.11 162 GLN B O 1
ATOM 2293 N N . PRO B 1 75 ? 8.490 3.761 43.491 1.00 20.97 163 PRO B N 1
ATOM 2294 C CA . PRO B 1 75 ? 9.661 4.418 44.075 1.00 21.19 163 PRO B CA 1
ATOM 2295 C C . PRO B 1 75 ? 9.812 4.113 45.556 1.00 22.11 163 PRO B C 1
ATOM 2296 O O . PRO B 1 75 ? 8.848 3.822 46.270 1.00 22.14 163 PRO B O 1
ATOM 2300 N N . ILE B 1 76 ? 11.061 4.171 46.007 1.00 22.12 164 ILE B N 1
ATOM 2301 C CA . ILE B 1 76 ? 11.401 3.981 47.409 1.00 20.89 164 ILE B CA 1
ATOM 2302 C C . ILE B 1 76 ? 12.522 4.942 47.763 1.00 19.15 164 ILE B C 1
ATOM 2303 O O . ILE B 1 76 ? 13.360 5.296 46.923 1.00 21.42 164 ILE B O 1
ATOM 2308 N N . LEU B 1 77 ? 12.539 5.354 49.023 1.00 16.78 165 LEU B N 1
ATOM 2309 C CA . LEU B 1 77 ? 13.577 6.245 49.521 1.00 13.70 165 LEU B CA 1
ATOM 2310 C C . LEU B 1 77 ? 14.760 5.412 49.987 1.00 11.17 165 LEU B C 1
ATOM 2311 O O . LEU B 1 77 ? 14.585 4.454 50.743 1.00 13.38 165 LEU B O 1
ATOM 2316 N N . VAL B 1 78 ? 15.966 5.794 49.560 1.00 11.58 166 VAL B N 1
ATOM 2317 C CA . VAL B 1 78 ? 17.183 5.072 49.915 1.00 10.98 166 VAL B CA 1
ATOM 2318 C C . VAL B 1 78 ? 18.308 6.057 50.204 1.00 11.06 166 VAL B C 1
ATOM 2319 O O . VAL B 1 78 ? 18.286 7.215 49.770 1.00 12.37 166 VAL B O 1
ATOM 2323 N N . ALA B 1 79 ? 19.320 5.567 50.920 1.00 11.16 167 ALA B N 1
ATOM 2324 C CA . ALA B 1 79 ? 20.593 6.268 51.037 1.00 10.82 167 ALA B CA 1
ATOM 2325 C C . ALA B 1 79 ? 21.690 5.224 51.173 1.00 12.78 167 ALA B C 1
ATOM 2326 O O . ALA B 1 79 ? 21.420 4.051 51.446 1.00 14.90 167 ALA B O 1
ATOM 2328 N N . SER B 1 80 ? 22.943 5.650 50.985 1.00 12.05 168 SER B N 1
ATOM 2329 C CA . SER B 1 80 ? 24.051 4.722 51.176 1.00 12.52 168 SER B CA 1
ATOM 2330 C C . SER B 1 80 ? 24.301 4.490 52.668 1.00 13.21 168 SER B C 1
ATOM 2331 O O . SER B 1 80 ? 23.950 5.320 53.506 1.00 13.66 168 SER B O 1
ATOM 2334 N N . PRO B 1 81 ? 24.917 3.369 53.032 1.00 14.83 169 PRO B N 1
ATOM 2335 C CA . PRO B 1 81 ? 25.280 3.188 54.447 1.00 15.55 169 PRO B CA 1
ATOM 2336 C C . PRO B 1 81 ? 26.231 4.262 54.944 1.00 17.48 169 PRO B C 1
ATOM 2337 O O . PRO B 1 81 ? 26.125 4.693 56.102 1.00 17.25 169 PRO B O 1
ATOM 2341 N N . GLY B 1 82 ? 27.127 4.745 54.083 1.00 17.31 170 GLY B N 1
ATOM 2342 C CA . GLY B 1 82 ? 28.034 5.804 54.497 1.00 16.47 170 GLY B CA 1
ATOM 2343 C C . GLY B 1 82 ? 27.311 7.091 54.843 1.00 16.36 170 GLY B C 1
ATOM 2344 O O . GLY B 1 82 ? 27.622 7.742 55.848 1.00 17.35 170 GLY B O 1
ATOM 2345 N N . TYR B 1 83 ? 26.327 7.472 54.024 1.00 13.35 171 TYR B N 1
ATOM 2346 C CA . TYR B 1 83 ? 25.531 8.656 54.339 1.00 13.62 171 TYR B CA 1
ATOM 2347 C C . TYR B 1 83 ? 24.816 8.486 55.678 1.00 14.39 171 TYR B C 1
ATOM 2348 O O . TYR B 1 83 ? 24.811 9.397 56.519 1.00 13.23 171 TYR B O 1
ATOM 2357 N N . LEU B 1 84 ? 24.168 7.331 55.877 1.00 14.90 172 LEU B N 1
ATOM 2358 C CA . LEU B 1 84 ? 23.407 7.120 57.108 1.00 15.60 172 LEU B CA 1
ATOM 2359 C C . LEU B 1 84 ? 24.311 7.082 58.336 1.00 17.48 172 LEU B C 1
ATOM 2360 O O . LEU B 1 84 ? 23.904 7.515 59.416 1.00 17.92 172 LEU B O 1
ATOM 2365 N N . LYS B 1 85 ? 25.537 6.577 58.195 1.00 16.00 173 LYS B N 1
ATOM 2366 C CA . LYS B 1 85 ? 26.472 6.590 59.321 1.00 17.33 173 LYS B CA 1
ATOM 2367 C C . LYS B 1 85 ? 26.861 8.014 59.713 1.00 18.03 173 LYS B C 1
ATOM 2368 O O . LYS B 1 85 ? 26.982 8.331 60.905 1.00 21.75 173 LYS B O 1
ATOM 2374 N N . THR B 1 86 ? 27.075 8.880 58.729 1.00 17.32 174 THR B N 1
ATOM 2375 C CA . THR B 1 86 ? 27.534 10.240 58.992 1.00 16.31 174 THR B CA 1
ATOM 2376 C C . THR B 1 86 ? 26.410 11.133 59.492 1.00 16.62 174 THR B C 1
ATOM 2377 O O . THR B 1 86 ? 26.610 11.933 60.414 1.00 17.83 174 THR B O 1
ATOM 2381 N N . ARG B 1 87 ? 25.232 11.023 58.886 1.00 16.42 175 ARG B N 1
ATOM 2382 C CA . ARG B 1 87 ? 24.154 11.964 59.126 1.00 17.22 175 ARG B CA 1
ATOM 2383 C C . ARG B 1 87 ? 23.028 11.398 59.977 1.00 18.63 175 ARG B C 1
ATOM 2384 O O . ARG B 1 87 ? 22.119 12.152 60.349 1.00 20.54 175 ARG B O 1
ATOM 2392 N N . GLY B 1 88 ? 23.069 10.109 60.303 1.00 18.41 176 GLY B N 1
ATOM 2393 C CA . GLY B 1 88 ? 21.980 9.460 60.997 1.00 20.19 176 GLY B CA 1
ATOM 2394 C C . GLY B 1 88 ? 20.906 8.977 60.036 1.00 19.77 176 GLY B C 1
ATOM 2395 O O . GLY B 1 88 ? 20.853 9.341 58.860 1.00 19.82 176 GLY B O 1
ATOM 2396 N N . THR B 1 89 ? 20.030 8.126 60.568 1.00 21.06 177 THR B N 1
ATOM 2397 C CA . THR B 1 89 ? 18.897 7.599 59.820 1.00 20.92 177 THR B CA 1
ATOM 2398 C C . THR B 1 89 ? 17.653 8.347 60.256 1.00 22.10 177 THR B C 1
ATOM 2399 O O . THR B 1 89 ? 17.308 8.304 61.449 1.00 24.87 177 THR B O 1
ATOM 2403 N N . PRO B 1 90 ? 16.953 9.040 59.360 1.00 21.92 178 PRO B N 1
ATOM 2404 C CA . PRO B 1 90 ? 15.735 9.748 59.782 1.00 24.97 178 PRO B CA 1
ATOM 2405 C C . PRO B 1 90 ? 14.712 8.762 60.321 1.00 25.13 178 PRO B C 1
ATOM 2406 O O . PRO B 1 90 ? 14.442 7.726 59.710 1.00 25.49 178 PRO B O 1
ATOM 2410 N N . ALA B 1 91 ? 14.142 9.094 61.483 1.00 26.81 179 ALA B N 1
ATOM 2411 C CA . ALA B 1 91 ? 13.174 8.216 62.122 1.00 26.06 179 ALA B CA 1
ATOM 2412 C C . ALA B 1 91 ? 11.749 8.454 61.645 1.00 25.22 179 ALA B C 1
ATOM 2413 O O . ALA B 1 91 ? 10.934 7.525 61.685 1.00 26.48 179 ALA B O 1
ATOM 2415 N N . THR B 1 92 ? 11.424 9.664 61.200 1.00 23.96 180 THR B N 1
ATOM 2416 C CA . THR B 1 92 ? 10.098 10.023 60.719 1.00 24.14 180 THR B CA 1
ATOM 2417 C C . THR B 1 92 ? 10.271 10.991 59.561 1.00 22.77 180 THR B C 1
ATOM 2418 O O . THR B 1 92 ? 11.339 11.590 59.405 1.00 21.28 180 THR B O 1
ATOM 2422 N N . PRO B 1 93 ? 9.231 11.174 58.732 1.00 22.61 181 PRO B N 1
ATOM 2423 C CA . PRO B 1 93 ? 9.351 12.109 57.596 1.00 22.13 181 PRO B CA 1
ATOM 2424 C C . PRO B 1 93 ? 9.729 13.531 57.977 1.00 23.39 181 PRO B C 1
ATOM 2425 O O . PRO B 1 93 ? 10.448 14.197 57.212 1.00 21.73 181 PRO B O 1
ATOM 2429 N N . LYS B 1 94 ? 9.261 14.026 59.128 1.00 25.18 182 LYS B N 1
ATOM 2430 C CA . LYS B 1 94 ? 9.581 15.392 59.528 1.00 28.95 182 LYS B CA 1
ATOM 2431 C C . LYS B 1 94 ? 11.083 15.603 59.700 1.00 26.32 182 LYS B C 1
ATOM 2432 O O . LYS B 1 94 ? 11.574 16.729 59.551 1.00 27.42 182 LYS B O 1
ATOM 2438 N N . GLU B 1 95 ? 11.833 14.543 59.997 1.00 23.61 183 GLU B N 1
ATOM 2439 C CA . GLU B 1 95 ? 13.278 14.691 60.129 1.00 25.01 183 GLU B CA 1
ATOM 2440 C C . GLU B 1 95 ? 14.006 14.847 58.802 1.00 21.49 183 GLU B C 1
ATOM 2441 O O . GLU B 1 95 ? 15.204 15.157 58.808 1.00 21.89 183 GLU B O 1
ATOM 2447 N N . LEU B 1 96 ? 13.341 14.625 57.669 1.00 19.24 184 LEU B N 1
ATOM 2448 C CA . LEU B 1 96 ? 14.033 14.802 56.395 1.00 17.62 184 LEU B CA 1
ATOM 2449 C C . LEU B 1 96 ? 14.468 16.240 56.184 1.00 18.64 184 LEU B C 1
ATOM 2450 O O . LEU B 1 96 ? 15.390 16.485 55.402 1.00 17.60 184 LEU B O 1
ATOM 2455 N N . SER B 1 97 ? 13.840 17.193 56.882 1.00 21.00 185 SER B N 1
ATOM 2456 C CA . SER B 1 97 ? 14.223 18.596 56.755 1.00 24.55 185 SER B CA 1
ATOM 2457 C C . SER B 1 97 ? 15.680 18.826 57.142 1.00 27.73 185 SER B C 1
ATOM 2458 O O . SER B 1 97 ? 16.298 19.797 56.688 1.00 31.08 185 SER B O 1
ATOM 2461 N N . ASP B 1 98 ? 16.238 17.964 57.991 1.00 28.00 186 ASP B N 1
ATOM 2462 C CA . ASP B 1 98 ? 17.615 18.075 58.448 1.00 29.03 186 ASP B CA 1
ATOM 2463 C C . ASP B 1 98 ? 18.565 17.187 57.667 1.00 24.60 186 ASP B C 1
ATOM 2464 O O . ASP B 1 98 ? 19.707 16.987 58.101 1.00 27.03 186 ASP B O 1
ATOM 2469 N N . HIS B 1 99 ? 18.123 16.653 56.529 1.00 17.80 187 HIS B N 1
ATOM 2470 C CA . HIS B 1 99 ? 18.907 15.720 55.737 1.00 15.60 187 HIS B CA 1
ATOM 2471 C C . HIS B 1 99 ? 19.131 16.259 54.329 1.00 14.72 187 HIS B C 1
ATOM 2472 O O . HIS B 1 99 ? 18.339 17.058 53.809 1.00 15.56 187 HIS B O 1
ATOM 2479 N N . SER B 1 100 ? 20.220 15.806 53.715 1.00 13.73 188 SER B N 1
ATOM 2480 C CA . SER B 1 100 ? 20.486 16.103 52.311 1.00 14.54 188 SER B CA 1
ATOM 2481 C C . SER B 1 100 ? 19.673 15.178 51.419 1.00 12.46 188 SER B C 1
ATOM 2482 O O . SER B 1 100 ? 19.699 13.952 51.588 1.00 14.07 188 SER B O 1
ATOM 2485 N N . GLY B 1 101 ? 18.965 15.763 50.462 1.00 12.68 189 GLY B N 1
ATOM 2486 C CA . GLY B 1 101 ? 18.265 15.001 49.443 1.00 11.71 189 GLY B CA 1
ATOM 2487 C C . GLY B 1 101 ? 18.782 15.292 48.046 1.00 11.42 189 GLY B C 1
ATOM 2488 O O . GLY B 1 101 ? 19.304 16.371 47.772 1.00 11.71 189 GLY B O 1
ATOM 2489 N N . ILE B 1 102 ? 18.636 14.302 47.168 1.00 10.66 190 ILE B N 1
ATOM 2490 C CA A ILE B 1 102 ? 19.001 14.379 45.758 0.66 10.05 190 ILE B CA 1
ATOM 2491 C CA B ILE B 1 102 ? 18.995 14.407 45.762 0.34 10.42 190 ILE B CA 1
ATOM 2492 C C . ILE B 1 102 ? 17.684 14.402 44.995 1.00 10.80 190 ILE B C 1
ATOM 2493 O O . ILE B 1 102 ? 17.007 13.365 44.901 1.00 13.58 190 ILE B O 1
ATOM 2502 N N . LEU B 1 103 ? 17.301 15.575 44.491 1.00 10.90 191 LEU B N 1
ATOM 2503 C CA . LEU B 1 103 ? 15.990 15.771 43.882 1.00 10.01 191 LEU B CA 1
ATOM 2504 C C . LEU B 1 103 ? 16.053 15.481 42.391 1.00 8.93 191 LEU B C 1
ATOM 2505 O O . LEU B 1 103 ? 16.858 16.086 41.671 1.00 9.19 191 LEU B O 1
ATOM 2510 N N . LEU B 1 104 ? 15.171 14.594 41.922 1.00 10.09 192 LEU B N 1
ATOM 2511 C CA . LEU B 1 104 ? 14.960 14.399 40.491 1.00 10.05 192 LEU B CA 1
ATOM 2512 C C . LEU B 1 104 ? 13.907 15.406 40.060 1.00 9.92 192 LEU B C 1
ATOM 2513 O O . LEU B 1 104 ? 12.747 15.316 40.481 1.00 14.10 192 LEU B O 1
ATOM 2518 N N . GLY B 1 105 ? 14.298 16.369 39.235 1.00 9.92 193 GLY B N 1
ATOM 2519 C CA . GLY B 1 105 ? 13.365 17.412 38.841 1.00 12.19 193 GLY B CA 1
ATOM 2520 C C . GLY B 1 105 ? 13.959 18.332 37.800 1.00 11.74 193 GLY B C 1
ATOM 2521 O O . GLY B 1 105 ? 15.176 18.351 37.576 1.00 12.22 193 GLY B O 1
ATOM 2522 N N . THR B 1 106 ? 13.077 19.098 37.162 1.00 11.50 194 THR B N 1
ATOM 2523 C CA . THR B 1 106 ? 13.435 20.160 36.229 1.00 11.71 194 THR B CA 1
ATOM 2524 C C . THR B 1 106 ? 13.461 21.500 36.973 1.00 13.53 194 THR B C 1
ATOM 2525 O O . THR B 1 106 ? 13.401 21.539 38.200 1.00 13.49 194 THR B O 1
ATOM 2529 N N A SER B 1 107 ? 13.531 22.604 36.220 0.36 14.14 195 SER B N 1
ATOM 2530 N N B SER B 1 107 ? 13.517 22.608 36.222 0.64 14.70 195 SER B N 1
ATOM 2531 C CA A SER B 1 107 ? 13.889 23.891 36.812 0.36 15.74 195 SER B CA 1
ATOM 2532 C CA B SER B 1 107 ? 13.885 23.913 36.769 0.64 17.74 195 SER B CA 1
ATOM 2533 C C A SER B 1 107 ? 12.878 24.365 37.844 0.36 19.50 195 SER B C 1
ATOM 2534 C C B SER B 1 107 ? 12.812 24.558 37.635 0.64 19.83 195 SER B C 1
ATOM 2535 O O A SER B 1 107 ? 13.245 25.083 38.782 0.36 20.54 195 SER B O 1
ATOM 2536 O O B SER B 1 107 ? 13.082 25.605 38.238 0.64 21.30 195 SER B O 1
ATOM 2541 N N . ARG B 1 108 ? 11.610 23.995 37.698 1.00 21.31 196 ARG B N 1
ATOM 2542 C CA . ARG B 1 108 ? 10.585 24.475 38.614 1.00 25.60 196 ARG B CA 1
ATOM 2543 C C . ARG B 1 108 ? 10.164 23.424 39.633 1.00 23.09 196 ARG B C 1
ATOM 2544 O O . ARG B 1 108 ? 9.211 23.652 40.384 1.00 25.12 196 ARG B O 1
ATOM 2552 N N . SER B 1 109 ? 10.879 22.299 39.712 1.00 19.14 197 SER B N 1
ATOM 2553 C CA . SER B 1 109 ? 10.540 21.241 40.656 1.00 16.45 197 SER B CA 1
ATOM 2554 C C . SER B 1 109 ? 11.038 21.619 42.049 1.00 15.24 197 SER B C 1
ATOM 2555 O O . SER B 1 109 ? 12.200 22.013 42.221 1.00 16.88 197 SER B O 1
ATOM 2558 N N . ALA B 1 110 ? 10.159 21.510 43.037 1.00 17.13 198 ALA B N 1
ATOM 2559 C CA . ALA B 1 110 ? 10.463 21.884 44.412 1.00 16.19 198 ALA B CA 1
ATOM 2560 C C . ALA B 1 110 ? 10.973 20.677 45.195 1.00 15.46 198 ALA B C 1
ATOM 2561 O O . ALA B 1 110 ? 10.638 19.532 44.869 1.00 16.02 198 ALA B O 1
ATOM 2563 N N . PRO B 1 111 ? 11.781 20.911 46.255 1.00 13.96 199 PRO B N 1
ATOM 2564 C CA . PRO B 1 111 ? 12.304 19.790 47.067 1.00 16.12 199 PRO B CA 1
ATOM 2565 C C . PRO B 1 111 ? 11.274 19.341 48.092 1.00 16.18 199 PRO B C 1
ATOM 2566 O O . PRO B 1 111 ? 11.412 19.534 49.313 1.00 18.11 199 PRO B O 1
ATOM 2570 N N A ILE B 1 112 ? 10.202 18.752 47.567 0.63 17.17 200 ILE B N 1
ATOM 2571 N N B ILE B 1 112 ? 10.192 18.729 47.606 0.37 16.32 200 ILE B N 1
ATOM 2572 C CA A ILE B 1 112 ? 9.073 18.280 48.355 0.63 18.31 200 ILE B CA 1
ATOM 2573 C CA B ILE B 1 112 ? 9.080 18.312 48.459 0.37 16.51 200 ILE B CA 1
ATOM 2574 C C A ILE B 1 112 ? 8.802 16.845 47.936 0.63 18.04 200 ILE B C 1
ATOM 2575 C C B ILE B 1 112 ? 8.621 16.930 48.011 0.37 16.32 200 ILE B C 1
ATOM 2576 O O A ILE B 1 112 ? 8.705 16.553 46.739 0.63 20.06 200 ILE B O 1
ATOM 2577 O O B ILE B 1 112 ? 8.181 16.760 46.869 0.37 16.50 200 ILE B O 1
ATOM 2586 N N . TRP B 1 113 ? 8.704 15.950 48.912 1.00 17.20 201 TRP B N 1
ATOM 2587 C CA . TRP B 1 113 ? 8.369 14.566 48.623 1.00 15.99 201 TRP B CA 1
ATOM 2588 C C . TRP B 1 113 ? 7.061 14.207 49.310 1.00 18.17 201 TRP B C 1
ATOM 2589 O O . TRP B 1 113 ? 6.929 14.421 50.524 1.00 19.98 201 TRP B O 1
ATOM 2600 N N . PRO B 1 114 ? 6.079 13.674 48.582 1.00 21.68 202 PRO B N 1
ATOM 2601 C CA . PRO B 1 114 ? 4.878 13.109 49.220 1.00 23.52 202 PRO B CA 1
ATOM 2602 C C . PRO B 1 114 ? 5.174 11.700 49.714 1.00 26.98 202 PRO B C 1
ATOM 2603 O O . PRO B 1 114 ? 5.576 10.835 48.934 1.00 29.79 202 PRO B O 1
ATOM 2607 N N . LEU B 1 115 ? 4.963 11.460 51.008 1.00 30.01 203 LEU B N 1
ATOM 2608 C CA . LEU B 1 115 ? 5.252 10.166 51.612 1.00 36.69 203 LEU B CA 1
ATOM 2609 C C . LEU B 1 115 ? 4.027 9.684 52.376 1.00 50.76 203 LEU B C 1
ATOM 2610 O O . LEU B 1 115 ? 3.318 10.485 52.989 1.00 48.84 203 LEU B O 1
ATOM 2615 N N . GLY B 1 116 ? 3.781 8.377 52.337 1.00 66.00 204 GLY B N 1
ATOM 2616 C CA . GLY B 1 116 ? 2.741 7.768 53.140 1.00 84.32 204 GLY B CA 1
ATOM 2617 C C . GLY B 1 116 ? 1.409 7.630 52.421 1.00 105.09 204 GLY B C 1
ATOM 2618 O O . GLY B 1 116 ? 1.161 8.214 51.363 1.00 101.78 204 GLY B O 1
ATOM 2619 N N . LYS B 1 117 ? 0.530 6.830 53.032 1.00 130.53 205 LYS B N 1
ATOM 2620 C CA . LYS B 1 117 ? -0.797 6.519 52.490 1.00 97.54 205 LYS B CA 1
ATOM 2621 C C . LYS B 1 117 ? -1.794 6.537 53.643 1.00 38.74 205 LYS B C 1
ATOM 2622 O O . LYS B 1 117 ? -1.880 5.550 54.377 1.00 114.96 205 LYS B O 1
ATOM 2628 N N . ARG B 1 120 ? -1.186 8.468 57.462 1.00 99.35 208 ARG B N 1
ATOM 2629 C CA . ARG B 1 120 ? 0.256 8.705 57.458 1.00 86.08 208 ARG B CA 1
ATOM 2630 C C . ARG B 1 120 ? 0.718 9.494 56.232 1.00 74.21 208 ARG B C 1
ATOM 2631 O O . ARG B 1 120 ? 1.928 9.609 55.995 1.00 72.94 208 ARG B O 1
ATOM 2639 N N . LYS B 1 121 ? -0.210 10.060 55.469 1.00 64.71 209 LYS B N 1
ATOM 2640 C CA . LYS B 1 121 ? 0.139 10.746 54.233 1.00 56.96 209 LYS B CA 1
ATOM 2641 C C . LYS B 1 121 ? 0.603 12.162 54.562 1.00 50.20 209 LYS B C 1
ATOM 2642 O O . LYS B 1 121 ? -0.082 12.897 55.280 1.00 49.75 209 LYS B O 1
ATOM 2648 N N . THR B 1 122 ? 1.768 12.546 54.035 1.00 44.97 210 THR B N 1
ATOM 2649 C CA . THR B 1 122 ? 2.360 13.833 54.379 1.00 38.79 210 THR B CA 1
ATOM 2650 C C . THR B 1 122 ? 3.286 14.294 53.258 1.00 34.94 210 THR B C 1
ATOM 2651 O O . THR B 1 122 ? 3.807 13.480 52.496 1.00 36.18 210 THR B O 1
ATOM 2663 N N . VAL B 1 124 ? 6.826 16.542 52.764 1.00 22.46 212 VAL B N 1
ATOM 2664 C CA . VAL B 1 124 ? 7.934 17.062 53.549 1.00 20.62 212 VAL B CA 1
ATOM 2665 C C . VAL B 1 124 ? 9.036 17.547 52.627 1.00 18.37 212 VAL B C 1
ATOM 2666 O O . VAL B 1 124 ? 9.167 17.107 51.482 1.00 18.72 212 VAL B O 1
ATOM 2670 N N A SER B 1 125 ? 9.845 18.458 53.155 0.45 16.97 213 SER B N 1
ATOM 2671 N N B SER B 1 125 ? 9.837 18.475 53.142 0.55 15.73 213 SER B N 1
ATOM 2672 C CA A SER B 1 125 ? 10.985 19.001 52.439 0.45 16.64 213 SER B CA 1
ATOM 2673 C CA B SER B 1 125 ? 10.983 18.984 52.405 0.55 14.84 213 SER B CA 1
ATOM 2674 C C A SER B 1 125 ? 12.273 18.321 52.895 0.45 17.22 213 SER B C 1
ATOM 2675 C C B SER B 1 125 ? 12.280 18.402 52.959 0.55 16.21 213 SER B C 1
ATOM 2676 O O A SER B 1 125 ? 12.279 17.418 53.734 0.45 17.70 213 SER B O 1
ATOM 2677 O O B SER B 1 125 ? 12.301 17.642 53.930 0.55 17.27 213 SER B O 1
ATOM 2682 N N . PHE B 1 126 ? 13.378 18.765 52.306 1.00 17.42 214 PHE B N 1
ATOM 2683 C CA . PHE B 1 126 ? 14.709 18.289 52.639 1.00 14.73 214 PHE B CA 1
ATOM 2684 C C . PHE B 1 126 ? 15.671 19.339 52.103 1.00 16.74 214 PHE B C 1
ATOM 2685 O O . PHE B 1 126 ? 15.277 20.234 51.342 1.00 18.37 214 PHE B O 1
ATOM 2693 N N . GLN B 1 127 ? 16.934 19.232 52.515 1.00 15.92 215 GLN B N 1
ATOM 2694 C CA . GLN B 1 127 ? 17.962 20.139 52.019 1.00 16.02 215 GLN B CA 1
ATOM 2695 C C . GLN B 1 127 ? 18.313 19.729 50.597 1.00 14.09 215 GLN B C 1
ATOM 2696 O O . GLN B 1 127 ? 18.739 18.595 50.362 1.00 16.20 215 GLN B O 1
ATOM 2702 N N . ARG B 1 128 ? 18.155 20.646 49.646 1.00 14.17 216 ARG B N 1
ATOM 2703 C CA . ARG B 1 128 ? 18.313 20.304 48.226 1.00 13.34 216 ARG B CA 1
ATOM 2704 C C . ARG B 1 128 ? 19.784 20.366 47.818 1.00 13.70 216 ARG B C 1
ATOM 2705 O O . ARG B 1 128 ? 20.255 21.331 47.204 1.00 15.93 216 ARG B O 1
ATOM 2713 N N . LYS B 1 129 ? 20.513 19.292 48.144 1.00 11.66 217 LYS B N 1
ATOM 2714 C CA . LYS B 1 129 ? 21.942 19.226 47.837 1.00 13.13 217 LYS B CA 1
ATOM 2715 C C . LYS B 1 129 ? 22.188 19.232 46.331 1.00 11.87 217 LYS B C 1
ATOM 2716 O O . LYS B 1 129 ? 23.102 19.917 45.836 1.00 13.35 217 LYS B O 1
ATOM 2722 N N . VAL B 1 130 ? 21.385 18.474 45.587 1.00 11.07 218 VAL B N 1
ATOM 2723 C CA . VAL B 1 130 ? 21.446 18.425 44.129 1.00 11.64 218 VAL B CA 1
ATOM 2724 C C . VAL B 1 130 ? 20.019 18.414 43.609 1.00 10.21 218 VAL B C 1
ATOM 2725 O O . VAL B 1 130 ? 19.140 17.768 44.193 1.00 11.03 218 VAL B O 1
ATOM 2729 N N . ARG B 1 131 ? 19.782 19.142 42.524 1.00 8.90 219 ARG B N 1
ATOM 2730 C CA . ARG B 1 131 ? 18.627 18.916 41.667 1.00 8.86 219 ARG B CA 1
ATOM 2731 C C . ARG B 1 131 ? 19.158 18.546 40.288 1.00 8.75 219 ARG B C 1
ATOM 2732 O O . ARG B 1 131 ? 20.081 19.192 39.783 1.00 9.06 219 ARG B O 1
ATOM 2740 N N . VAL B 1 132 ? 18.585 17.514 39.668 1.00 8.85 220 VAL B N 1
ATOM 2741 C CA . VAL B 1 132 ? 19.007 17.108 38.331 1.00 8.82 220 VAL B CA 1
ATOM 2742 C C . VAL B 1 132 ? 17.851 16.357 37.715 1.00 8.26 220 VAL B C 1
ATOM 2743 O O . VAL B 1 132 ? 17.075 15.725 38.423 1.00 9.70 220 VAL B O 1
ATOM 2747 N N . ASN B 1 133 ? 17.752 16.391 36.389 1.00 8.27 221 ASN B N 1
ATOM 2748 C CA . ASN B 1 133 ? 16.672 15.701 35.692 1.00 8.62 221 ASN B CA 1
ATOM 2749 C C . ASN B 1 133 ? 17.139 14.383 35.085 1.00 9.38 221 ASN B C 1
ATOM 2750 O O . ASN B 1 133 ? 16.573 13.922 34.098 1.00 13.85 221 ASN B O 1
ATOM 2755 N N . SER B 1 134 ? 18.134 13.753 35.707 1.00 9.83 222 SER B N 1
ATOM 2756 C CA . SER B 1 134 ? 18.738 12.505 35.232 1.00 8.18 222 SER B CA 1
ATOM 2757 C C . SER B 1 134 ? 18.732 11.448 36.333 1.00 8.84 222 SER B C 1
ATOM 2758 O O . SER B 1 134 ? 19.495 11.583 37.313 1.00 9.60 222 SER B O 1
ATOM 2761 N N . PRO B 1 135 ? 17.962 10.365 36.194 1.00 9.20 223 PRO B N 1
ATOM 2762 C CA . PRO B 1 135 ? 18.049 9.270 37.179 1.00 10.27 223 PRO B CA 1
ATOM 2763 C C . PRO B 1 135 ? 19.411 8.623 37.254 1.00 9.99 223 PRO B C 1
ATOM 2764 O O . PRO B 1 135 ? 19.791 8.098 38.314 1.00 10.65 223 PRO B O 1
ATOM 2768 N N . ILE B 1 136 ? 20.156 8.625 36.148 1.00 10.56 224 ILE B N 1
ATOM 2769 C CA . ILE B 1 136 ? 21.508 8.079 36.172 1.00 9.15 224 ILE B CA 1
ATOM 2770 C C . ILE B 1 136 ? 22.347 8.839 37.188 1.00 9.66 224 ILE B C 1
ATOM 2771 O O . ILE B 1 136 ? 23.056 8.249 38.022 1.00 10.72 224 ILE B O 1
ATOM 2784 N N . VAL B 1 138 ? 21.156 10.830 39.692 1.00 8.30 226 VAL B N 1
ATOM 2785 C CA . VAL B 1 138 ? 20.589 10.640 41.028 1.00 8.18 226 VAL B CA 1
ATOM 2786 C C . VAL B 1 138 ? 21.148 9.374 41.665 1.00 8.91 226 VAL B C 1
ATOM 2787 O O . VAL B 1 138 ? 21.577 9.381 42.826 1.00 11.06 226 VAL B O 1
ATOM 2791 N N . LYS B 1 139 ? 21.149 8.271 40.905 1.00 9.05 227 LYS B N 1
ATOM 2792 C CA A LYS B 1 139 ? 21.590 6.994 41.460 0.63 10.76 227 LYS B CA 1
ATOM 2793 C CA B LYS B 1 139 ? 21.596 6.987 41.439 0.37 10.26 227 LYS B CA 1
ATOM 2794 C C . LYS B 1 139 ? 23.074 7.033 41.811 1.00 10.16 227 LYS B C 1
ATOM 2795 O O . LYS B 1 139 ? 23.476 6.586 42.897 1.00 11.32 227 LYS B O 1
ATOM 2806 N N . GLN B 1 140 ? 23.903 7.563 40.912 1.00 10.48 228 GLN B N 1
ATOM 2807 C CA . GLN B 1 140 ? 25.332 7.635 41.202 1.00 9.83 228 GLN B CA 1
ATOM 2808 C C . GLN B 1 140 ? 25.596 8.471 42.441 1.00 8.89 228 GLN B C 1
ATOM 2809 O O . GLN B 1 140 ? 26.442 8.106 43.277 1.00 10.07 228 GLN B O 1
ATOM 2815 N N . LEU B 1 141 ? 24.890 9.603 42.576 1.00 8.72 229 LEU B N 1
ATOM 2816 C CA . LEU B 1 141 ? 25.125 10.465 43.730 1.00 10.21 229 LEU B CA 1
ATOM 2817 C C . LEU B 1 141 ? 24.672 9.797 45.022 1.00 10.27 229 LEU B C 1
ATOM 2818 O O . LEU B 1 141 ? 25.316 9.959 46.061 1.00 11.02 229 LEU B O 1
ATOM 2823 N N . ALA B 1 142 ? 23.565 9.045 44.982 1.00 9.51 230 ALA B N 1
ATOM 2824 C CA . ALA B 1 142 ? 23.158 8.274 46.161 1.00 10.66 230 ALA B CA 1
ATOM 2825 C C . ALA B 1 142 ? 24.217 7.242 46.539 1.00 10.85 230 ALA B C 1
ATOM 2826 O O . ALA B 1 142 ? 24.577 7.099 47.720 1.00 11.93 230 ALA B O 1
ATOM 2828 N N . LEU B 1 143 ? 24.725 6.503 45.543 1.00 10.10 231 LEU B N 1
ATOM 2829 C CA . LEU B 1 143 ? 25.777 5.520 45.804 1.00 11.53 231 LEU B CA 1
ATOM 2830 C C . LEU B 1 143 ? 27.022 6.184 46.371 1.00 12.50 231 LEU B C 1
ATOM 2831 O O . LEU B 1 143 ? 27.740 5.576 47.181 1.00 13.28 231 LEU B O 1
ATOM 2836 N N . ASP B 1 144 ? 27.292 7.426 45.960 1.00 10.76 232 ASP B N 1
ATOM 2837 C CA . ASP B 1 144 ? 28.471 8.176 46.373 1.00 12.04 232 ASP B CA 1
ATOM 2838 C C . ASP B 1 144 ? 28.275 8.935 47.688 1.00 12.16 232 ASP B C 1
ATOM 2839 O O . ASP B 1 144 ? 29.070 9.836 47.993 1.00 13.48 232 ASP B O 1
ATOM 2844 N N . ASP B 1 145 ? 27.236 8.602 48.464 1.00 12.90 233 ASP B N 1
ATOM 2845 C CA . ASP B 1 145 ? 27.061 9.053 49.850 1.00 13.73 233 ASP B CA 1
ATOM 2846 C C . ASP B 1 145 ? 26.553 10.488 49.978 1.00 13.54 233 ASP B C 1
ATOM 2847 O O . ASP B 1 145 ? 26.691 11.093 51.045 1.00 14.60 233 ASP B O 1
ATOM 2852 N N . PHE B 1 146 ? 25.943 11.049 48.936 1.00 11.80 234 PHE B N 1
ATOM 2853 C CA . PHE B 1 146 ? 25.545 12.446 48.965 1.00 10.72 234 PHE B CA 1
ATOM 2854 C C . PHE B 1 146 ? 24.207 12.685 49.632 1.00 12.28 234 PHE B C 1
ATOM 2855 O O . PHE B 1 146 ? 23.905 13.841 49.964 1.00 15.63 234 PHE B O 1
ATOM 2863 N N . GLY B 1 147 ? 23.402 11.660 49.843 1.00 13.22 235 GLY B N 1
ATOM 2864 C CA . GLY B 1 147 ? 22.140 11.892 50.516 1.00 15.38 235 GLY B CA 1
ATOM 2865 C C . GLY B 1 147 ? 21.057 10.928 50.077 1.00 12.35 235 GLY B C 1
ATOM 2866 O O . GLY B 1 147 ? 21.320 9.890 49.483 1.00 13.03 235 GLY B O 1
ATOM 2867 N N . ILE B 1 148 ? 19.844 11.304 50.419 1.00 11.19 236 ILE B N 1
ATOM 2868 C CA . ILE B 1 148 ? 18.678 10.452 50.250 1.00 12.10 236 ILE B CA 1
ATOM 2869 C C . ILE B 1 148 ? 18.085 10.686 48.867 1.00 10.14 236 ILE B C 1
ATOM 2870 O O . ILE B 1 148 ? 17.992 11.828 48.400 1.00 12.16 236 ILE B O 1
ATOM 2875 N N . ALA B 1 149 ? 17.658 9.607 48.211 1.00 10.59 237 ALA B N 1
ATOM 2876 C CA . ALA B 1 149 ? 17.102 9.694 46.866 1.00 10.97 237 ALA B CA 1
ATOM 2877 C C . ALA B 1 149 ? 15.871 8.807 46.743 1.00 11.03 237 ALA B C 1
ATOM 2878 O O . ALA B 1 149 ? 15.749 7.791 47.429 1.00 12.15 237 ALA B O 1
ATOM 2893 N N . LEU B 1 151 ? 14.321 6.268 44.334 1.00 18.44 239 LEU B N 1
ATOM 2894 C CA . LEU B 1 151 ? 14.759 5.441 43.220 1.00 22.81 239 LEU B CA 1
ATOM 2895 C C . LEU B 1 151 ? 13.703 4.384 42.943 1.00 26.63 239 LEU B C 1
ATOM 2896 O O . LEU B 1 151 ? 12.900 4.044 43.810 1.00 25.66 239 LEU B O 1
ATOM 2901 N N . SER B 1 152 ? 13.666 3.897 41.710 1.00 30.88 240 SER B N 1
ATOM 2902 C CA . SER B 1 152 ? 12.741 2.821 41.404 1.00 34.38 240 SER B CA 1
ATOM 2903 C C . SER B 1 152 ? 13.249 1.530 42.034 1.00 37.91 240 SER B C 1
ATOM 2904 O O . SER B 1 152 ? 14.439 1.208 41.939 1.00 38.35 240 SER B O 1
ATOM 2907 N N . ASN B 1 153 ? 12.346 0.796 42.689 1.00 41.08 241 ASN B N 1
ATOM 2908 C CA . ASN B 1 153 ? 12.722 -0.456 43.334 1.00 45.00 241 ASN B CA 1
ATOM 2909 C C . ASN B 1 153 ? 13.203 -1.494 42.328 1.00 45.71 241 ASN B C 1
ATOM 2910 O O . ASN B 1 153 ? 13.950 -2.403 42.705 1.00 48.14 241 ASN B O 1
ATOM 2915 N N . SER B 1 154 ? 12.793 -1.381 41.065 1.00 43.29 242 SER B N 1
ATOM 2916 C CA . SER B 1 154 ? 13.256 -2.284 40.020 1.00 43.96 242 SER B CA 1
ATOM 2917 C C . SER B 1 154 ? 14.582 -1.848 39.419 1.00 43.92 242 SER B C 1
ATOM 2918 O O . SER B 1 154 ? 15.334 -2.689 38.913 1.00 45.31 242 SER B O 1
ATOM 2921 N N . ALA B 1 155 ? 14.883 -0.552 39.455 1.00 43.32 243 ALA B N 1
ATOM 2922 C CA . ALA B 1 155 ? 16.099 -0.043 38.839 1.00 44.27 243 ALA B CA 1
ATOM 2923 C C . ALA B 1 155 ? 17.347 -0.334 39.658 1.00 44.17 243 ALA B C 1
ATOM 2924 O O . ALA B 1 155 ? 18.457 -0.221 39.129 1.00 46.66 243 ALA B O 1
ATOM 2926 N N . CYS B 1 156 ? 17.198 -0.712 40.928 1.00 41.24 244 CYS B N 1
ATOM 2927 C CA . CYS B 1 156 ? 18.345 -0.761 41.826 1.00 38.78 244 CYS B CA 1
ATOM 2928 C C . CYS B 1 156 ? 18.364 -2.032 42.670 1.00 37.23 244 CYS B C 1
ATOM 2929 O O . CYS B 1 156 ? 18.853 -2.021 43.806 1.00 34.55 244 CYS B O 1
ATOM 2932 N N . LYS B 1 157 ? 17.861 -3.142 42.122 1.00 37.65 245 LYS B N 1
ATOM 2933 C CA . LYS B 1 157 ? 17.719 -4.355 42.922 1.00 38.47 245 LYS B CA 1
ATOM 2934 C C . LYS B 1 157 ? 19.077 -4.913 43.334 1.00 36.95 245 LYS B C 1
ATOM 2935 O O . LYS B 1 157 ? 19.243 -5.376 44.469 1.00 37.05 245 LYS B O 1
ATOM 2941 N N . THR B 1 158 ? 20.065 -4.862 42.434 1.00 36.18 246 THR B N 1
ATOM 2942 C CA . THR B 1 158 ? 21.401 -5.356 42.760 1.00 36.84 246 THR B CA 1
ATOM 2943 C C . THR B 1 158 ? 21.999 -4.576 43.924 1.00 34.78 246 THR B C 1
ATOM 2944 O O . THR B 1 158 ? 22.485 -5.161 44.902 1.00 33.28 246 THR B O 1
ATOM 2948 N N . GLU B 1 159 ? 21.976 -3.246 43.822 1.00 32.28 247 GLU B N 1
ATOM 2949 C CA . GLU B 1 159 ? 22.557 -2.393 44.850 1.00 30.99 247 GLU B CA 1
ATOM 2950 C C . GLU B 1 159 ? 21.822 -2.530 46.174 1.00 30.73 247 GLU B C 1
ATOM 2951 O O . GLU B 1 159 ? 22.438 -2.422 47.240 1.00 31.89 247 GLU B O 1
ATOM 2957 N N . LEU B 1 160 ? 20.514 -2.765 46.134 1.00 30.38 248 LEU B N 1
ATOM 2958 C CA . LEU B 1 160 ? 19.793 -3.042 47.372 1.00 31.43 248 LEU B CA 1
ATOM 2959 C C . LEU B 1 160 ? 20.205 -4.387 47.957 1.00 32.35 248 LEU B C 1
ATOM 2960 O O . LEU B 1 160 ? 20.395 -4.512 49.172 1.00 32.85 248 LEU B O 1
ATOM 2965 N N . ALA B 1 161 ? 20.365 -5.403 47.105 1.00 31.90 249 ALA B N 1
ATOM 2966 C CA . ALA B 1 161 ? 20.711 -6.731 47.602 1.00 34.30 249 ALA B CA 1
ATOM 2967 C C . ALA B 1 161 ? 22.085 -6.740 48.256 1.00 34.58 249 ALA B C 1
ATOM 2968 O O . ALA B 1 161 ? 22.303 -7.452 49.239 1.00 36.71 249 ALA B O 1
ATOM 2970 N N . ASN B 1 162 ? 23.026 -5.955 47.733 1.00 34.10 250 ASN B N 1
ATOM 2971 C CA . ASN B 1 162 ? 24.386 -5.976 48.249 1.00 34.51 250 ASN B CA 1
ATOM 2972 C C . ASN B 1 162 ? 24.648 -4.894 49.284 1.00 32.23 250 ASN B C 1
ATOM 2973 O O . ASN B 1 162 ? 25.785 -4.746 49.739 1.00 34.83 250 ASN B O 1
ATOM 2978 N N . GLY B 1 163 ? 23.623 -4.144 49.673 1.00 28.90 251 GLY B N 1
ATOM 2979 C CA . GLY B 1 163 ? 23.759 -3.203 50.758 1.00 25.68 251 GLY B CA 1
ATOM 2980 C C . GLY B 1 163 ? 24.347 -1.858 50.396 1.00 23.11 251 GLY B C 1
ATOM 2981 O O . GLY B 1 163 ? 24.519 -1.023 51.297 1.00 23.47 251 GLY B O 1
ATOM 2982 N N . GLN B 1 164 ? 24.656 -1.600 49.115 1.00 21.42 252 GLN B N 1
ATOM 2983 C CA . GLN B 1 164 ? 25.168 -0.275 48.769 1.00 21.03 252 GLN B CA 1
ATOM 2984 C C . GLN B 1 164 ? 24.106 0.807 48.863 1.00 17.15 252 GLN B C 1
ATOM 2985 O O . GLN B 1 164 ? 24.452 1.992 48.898 1.00 17.09 252 GLN B O 1
ATOM 2991 N N . LEU B 1 165 ? 22.827 0.437 48.842 1.00 16.87 253 LEU B N 1
ATOM 2992 C CA . LEU B 1 165 ? 21.738 1.361 49.113 1.00 16.34 253 LEU B CA 1
ATOM 2993 C C . LEU B 1 165 ? 20.842 0.716 50.156 1.00 16.32 253 LEU B C 1
ATOM 2994 O O . LEU B 1 165 ? 20.609 -0.498 50.126 1.00 20.45 253 LEU B O 1
ATOM 2999 N N . VAL B 1 166 ? 20.328 1.534 51.066 1.00 15.93 254 VAL B N 1
ATOM 3000 C CA . VAL B 1 166 ? 19.557 1.070 52.210 1.00 15.39 254 VAL B CA 1
ATOM 3001 C C . VAL B 1 166 ? 18.204 1.763 52.168 1.00 14.86 254 VAL B C 1
ATOM 3002 O O . VAL B 1 166 ? 18.156 2.993 52.131 1.00 14.27 254 VAL B O 1
ATOM 3006 N N . PRO B 1 167 ? 17.092 1.031 52.192 1.00 13.77 255 PRO B N 1
ATOM 3007 C CA . PRO B 1 167 ? 15.789 1.696 52.239 1.00 14.84 255 PRO B CA 1
ATOM 3008 C C . PRO B 1 167 ? 15.542 2.302 53.613 1.00 16.14 255 PRO B C 1
ATOM 3009 O O . PRO B 1 167 ? 15.890 1.717 54.650 1.00 19.80 255 PRO B O 1
ATOM 3013 N N . ILE B 1 168 ? 14.929 3.491 53.611 1.00 15.96 256 ILE B N 1
ATOM 3014 C CA . ILE B 1 168 ? 14.577 4.200 54.837 1.00 17.25 256 ILE B CA 1
ATOM 3015 C C . ILE B 1 168 ? 13.109 4.615 54.811 1.00 16.57 256 ILE B C 1
ATOM 3016 O O . ILE B 1 168 ? 12.452 4.631 53.768 1.00 15.50 256 ILE B O 1
ATOM 3021 N N . LEU B 1 169 ? 12.603 4.959 55.994 1.00 17.27 257 LEU B N 1
ATOM 3022 C CA . LEU B 1 169 ? 11.234 5.450 56.151 1.00 16.27 257 LEU B CA 1
ATOM 3023 C C . LEU B 1 169 ? 10.222 4.548 55.448 1.00 16.71 257 LEU B C 1
ATOM 3024 O O . LEU B 1 169 ? 9.266 5.024 54.832 1.00 17.14 257 LEU B O 1
ATOM 3029 N N . GLN B 1 170 ? 10.420 3.226 55.559 1.00 16.92 258 GLN B N 1
ATOM 3030 C CA . GLN B 1 170 ? 9.551 2.287 54.854 1.00 17.15 258 GLN B CA 1
ATOM 3031 C C . GLN B 1 170 ? 8.118 2.297 55.369 1.00 18.93 258 GLN B C 1
ATOM 3032 O O . GLN B 1 170 ? 7.225 1.850 54.643 1.00 18.00 258 GLN B O 1
ATOM 3038 N N . GLU B 1 171 ? 7.887 2.771 56.599 1.00 18.03 259 GLU B N 1
ATOM 3039 C CA . GLU B 1 171 ? 6.544 2.918 57.149 1.00 20.91 259 GLU B CA 1
ATOM 3040 C C . GLU B 1 171 ? 5.727 3.974 56.409 1.00 20.41 259 GLU B C 1
ATOM 3041 O O . GLU B 1 171 ? 4.499 3.997 56.551 1.00 23.24 259 GLU B O 1
ATOM 3047 N N . TRP B 1 172 ? 6.367 4.824 55.597 1.00 20.09 260 TRP B N 1
ATOM 3048 C CA . TRP B 1 172 ? 5.684 5.855 54.816 1.00 20.79 260 TRP B CA 1
ATOM 3049 C C . TRP B 1 172 ? 5.959 5.637 53.332 1.00 20.79 260 TRP B C 1
ATOM 3050 O O . TRP B 1 172 ? 6.714 6.400 52.711 1.00 22.45 260 TRP B O 1
ATOM 3061 N N . PRO B 1 173 ? 5.357 4.613 52.733 1.00 24.21 261 PRO B N 1
ATOM 3062 C CA . PRO B 1 173 ? 5.631 4.315 51.323 1.00 26.91 261 PRO B CA 1
ATOM 3063 C C . PRO B 1 173 ? 5.075 5.389 50.403 1.00 29.09 261 PRO B C 1
ATOM 3064 O O . PRO B 1 173 ? 4.154 6.136 50.742 1.00 29.54 261 PRO B O 1
ATOM 3081 N N . GLU B 1 175 ? 3.402 6.629 46.640 1.00 35.31 263 GLU B N 1
ATOM 3082 C CA . GLU B 1 175 ? 2.474 6.181 45.625 1.00 38.58 263 GLU B CA 1
ATOM 3083 C C . GLU B 1 175 ? 3.281 5.716 44.414 1.00 33.66 263 GLU B C 1
ATOM 3084 O O . GLU B 1 175 ? 4.299 6.329 44.081 1.00 29.67 263 GLU B O 1
ATOM 3090 N N . PRO B 1 176 ? 2.884 4.624 43.760 1.00 32.48 264 PRO B N 1
ATOM 3091 C CA . PRO B 1 176 ? 3.550 4.247 42.510 1.00 30.15 264 PRO B CA 1
ATOM 3092 C C . PRO B 1 176 ? 3.326 5.328 41.473 1.00 26.31 264 PRO B C 1
ATOM 3093 O O . PRO B 1 176 ? 2.334 6.059 41.510 1.00 29.26 264 PRO B O 1
ATOM 3097 N N . PHE B 1 177 ? 4.269 5.448 40.554 1.00 19.96 265 PHE B N 1
ATOM 3098 C CA . PHE B 1 177 ? 4.056 6.327 39.419 1.00 18.72 265 PHE B CA 1
ATOM 3099 C C . PHE B 1 177 ? 3.667 5.539 38.185 1.00 16.65 265 PHE B C 1
ATOM 3100 O O . PHE B 1 177 ? 4.054 4.380 38.010 1.00 16.84 265 PHE B O 1
ATOM 3108 N N . LYS B 1 178 ? 2.856 6.177 37.353 1.00 14.47 266 LYS B N 1
ATOM 3109 C CA . LYS B 1 178 ? 2.335 5.581 36.137 1.00 12.70 266 LYS B CA 1
ATOM 3110 C C . LYS B 1 178 ? 2.839 6.328 34.911 1.00 11.78 266 LYS B C 1
ATOM 3111 O O . LYS B 1 178 ? 3.019 7.550 34.935 1.00 15.02 266 LYS B O 1
ATOM 3117 N N . VAL B 1 179 ? 3.076 5.577 33.846 1.00 10.55 267 VAL B N 1
ATOM 3118 C CA . VAL B 1 179 ? 3.542 6.128 32.581 1.00 10.85 267 VAL B CA 1
ATOM 3119 C C . VAL B 1 179 ? 2.476 5.850 31.535 1.00 9.94 267 VAL B C 1
ATOM 3120 O O . VAL B 1 179 ? 1.996 4.718 31.427 1.00 10.64 267 VAL B O 1
ATOM 3124 N N . TYR B 1 180 ? 2.127 6.874 30.762 1.00 9.90 268 TYR B N 1
ATOM 3125 C CA . TYR B 1 180 ? 1.104 6.809 29.727 1.00 10.04 268 TYR B CA 1
ATOM 3126 C C . TYR B 1 180 ? 1.671 7.219 28.376 1.00 8.83 268 TYR B C 1
ATOM 3127 O O . TYR B 1 180 ? 2.649 7.978 28.288 1.00 10.29 268 TYR B O 1
ATOM 3136 N N . GLY B 1 181 ? 1.023 6.740 27.322 1.00 8.33 269 GLY B N 1
ATOM 3137 C CA . GLY B 1 181 ? 1.218 7.254 25.985 1.00 8.69 269 GLY B CA 1
ATOM 3138 C C . GLY B 1 181 ? 0.007 8.059 25.572 1.00 9.56 269 GLY B C 1
ATOM 3139 O O . GLY B 1 181 ? -1.114 7.520 25.576 1.00 10.06 269 GLY B O 1
ATOM 3140 N N . VAL B 1 182 ? 0.185 9.324 25.225 1.00 10.20 270 VAL B N 1
ATOM 3141 C CA . VAL B 1 182 ? -0.893 10.225 24.830 1.00 10.03 270 VAL B CA 1
ATOM 3142 C C . VAL B 1 182 ? -0.799 10.467 23.326 1.00 10.16 270 VAL B C 1
ATOM 3143 O O . VAL B 1 182 ? 0.296 10.695 22.787 1.00 10.58 270 VAL B O 1
ATOM 3147 N N . TYR B 1 183 ? -1.938 10.436 22.646 1.00 10.97 271 TYR B N 1
ATOM 3148 C CA . TYR B 1 183 ? -1.978 10.619 21.199 1.00 11.97 271 TYR B CA 1
ATOM 3149 C C . TYR B 1 183 ? -3.297 11.274 20.804 1.00 12.81 271 TYR B C 1
ATOM 3150 O O . TYR B 1 183 ? -4.224 11.347 21.602 1.00 13.86 271 TYR B O 1
ATOM 3159 N N . SER B 1 184 ? -3.362 11.808 19.582 1.00 16.11 272 SER B N 1
ATOM 3160 C CA . SER B 1 184 ? -4.562 12.522 19.144 1.00 17.25 272 SER B CA 1
ATOM 3161 C C . SER B 1 184 ? -5.634 11.555 18.669 1.00 17.12 272 SER B C 1
ATOM 3162 O O . SER B 1 184 ? -5.338 10.542 18.035 1.00 18.84 272 SER B O 1
ATOM 3165 N N . SER B 1 185 ? -6.903 11.910 18.926 1.00 17.71 273 SER B N 1
ATOM 3166 C CA . SER B 1 185 ? -8.000 11.141 18.346 1.00 18.95 273 SER B CA 1
ATOM 3167 C C . SER B 1 185 ? -8.014 11.200 16.820 1.00 18.25 273 SER B C 1
ATOM 3168 O O . SER B 1 185 ? -8.568 10.298 16.185 1.00 19.73 273 SER B O 1
ATOM 3171 N N . ARG B 1 186 ? -7.387 12.215 16.216 1.00 20.46 274 ARG B N 1
ATOM 3172 C CA . ARG B 1 186 ? -7.224 12.237 14.764 1.00 21.91 274 ARG B CA 1
ATOM 3173 C C . ARG B 1 186 ? -6.464 11.010 14.281 1.00 24.13 274 ARG B C 1
ATOM 3174 O O . ARG B 1 186 ? -6.653 10.566 13.145 1.00 25.86 274 ARG B O 1
ATOM 3182 N N A ARG B 1 187 ? -5.595 10.456 15.128 0.50 23.70 275 ARG B N 1
ATOM 3183 N N B ARG B 1 187 ? -5.602 10.446 15.125 0.50 22.89 275 ARG B N 1
ATOM 3184 C CA A ARG B 1 187 ? -4.786 9.291 14.791 0.50 23.49 275 ARG B CA 1
ATOM 3185 C CA B ARG B 1 187 ? -4.805 9.279 14.764 0.50 22.02 275 ARG B CA 1
ATOM 3186 C C A ARG B 1 187 ? -5.246 8.037 15.525 0.50 21.56 275 ARG B C 1
ATOM 3187 C C B ARG B 1 187 ? -5.249 8.030 15.518 0.50 20.80 275 ARG B C 1
ATOM 3188 O O A ARG B 1 187 ? -4.459 7.102 15.703 0.50 20.37 275 ARG B O 1
ATOM 3189 O O B ARG B 1 187 ? -4.463 7.098 15.707 0.50 19.59 275 ARG B O 1
ATOM 3204 N N . GLN B 1 188 ? -6.519 7.992 15.937 1.00 21.87 276 GLN B N 1
ATOM 3205 C CA . GLN B 1 188 ? -7.017 6.856 16.703 1.00 21.13 276 GLN B CA 1
ATOM 3206 C C . GLN B 1 188 ? -6.977 5.555 15.919 1.00 22.02 276 GLN B C 1
ATOM 3207 O O . GLN B 1 188 ? -6.954 4.480 16.533 1.00 23.24 276 GLN B O 1
ATOM 3213 N N . LEU B 1 189 ? -6.970 5.617 14.586 1.00 21.00 277 LEU B N 1
ATOM 3214 C CA . LEU B 1 189 ? -6.877 4.426 13.749 1.00 24.11 277 LEU B CA 1
ATOM 3215 C C . LEU B 1 189 ? -5.461 4.132 13.274 1.00 24.15 277 LEU B C 1
ATOM 3216 O O . LEU B 1 189 ? -5.260 3.170 12.522 1.00 24.39 277 LEU B O 1
ATOM 3221 N N . ALA B 1 190 ? -4.478 4.934 13.676 1.00 24.41 278 ALA B N 1
ATOM 3222 C CA . ALA B 1 190 ? -3.128 4.781 13.147 1.00 22.13 278 ALA B CA 1
ATOM 3223 C C . ALA B 1 190 ? -2.533 3.460 13.608 1.00 21.20 278 ALA B C 1
ATOM 3224 O O . ALA B 1 190 ? -2.403 3.210 14.816 1.00 20.32 278 ALA B O 1
ATOM 3226 N N . THR B 1 191 ? -2.138 2.631 12.641 1.00 20.76 279 THR B N 1
ATOM 3227 C CA . THR B 1 191 ? -1.562 1.338 12.978 1.00 20.67 279 THR B CA 1
ATOM 3228 C C . THR B 1 191 ? -0.151 1.472 13.526 1.00 17.16 279 THR B C 1
ATOM 3229 O O . THR B 1 191 ? 0.260 0.642 14.354 1.00 17.71 279 THR B O 1
ATOM 3233 N N . ASN B 1 192 ? 0.611 2.506 13.115 1.00 17.06 280 ASN B N 1
ATOM 3234 C CA . ASN B 1 192 ? 1.969 2.619 13.649 1.00 15.76 280 ASN B CA 1
ATOM 3235 C C . ASN B 1 192 ? 1.967 3.012 15.125 1.00 13.34 280 ASN B C 1
ATOM 3236 O O . ASN B 1 192 ? 2.802 2.526 15.892 1.00 14.37 280 ASN B O 1
ATOM 3241 N N . ILE B 1 193 ? 1.028 3.861 15.550 1.00 13.91 281 ILE B N 1
ATOM 3242 C CA . ILE B 1 193 ? 0.926 4.214 16.972 1.00 12.97 281 ILE B CA 1
ATOM 3243 C C . ILE B 1 193 ? 0.578 2.988 17.813 1.00 12.96 281 ILE B C 1
ATOM 3244 O O . ILE B 1 193 ? 1.222 2.719 18.838 1.00 13.48 281 ILE B O 1
ATOM 3249 N N . SER B 1 194 ? -0.443 2.226 17.389 1.00 14.91 282 SER B N 1
ATOM 3250 C CA . SER B 1 194 ? -0.832 1.012 18.105 1.00 15.37 282 SER B CA 1
ATOM 3251 C C . SER B 1 194 ? 0.310 0.010 18.142 1.00 15.93 282 SER B C 1
ATOM 3252 O O . SER B 1 194 ? 0.577 -0.604 19.184 1.00 16.64 282 SER B O 1
ATOM 3255 N N . ALA B 1 195 ? 1.008 -0.168 17.019 1.00 12.92 283 ALA B N 1
ATOM 3256 C CA . ALA B 1 195 ? 2.110 -1.125 17.006 1.00 14.16 283 ALA B CA 1
ATOM 3257 C C . ALA B 1 195 ? 3.200 -0.718 17.976 1.00 11.20 283 ALA B C 1
ATOM 3258 O O . ALA B 1 195 ? 3.758 -1.568 18.689 1.00 13.96 283 ALA B O 1
ATOM 3260 N N . PHE B 1 196 ? 3.560 0.573 17.986 1.00 12.79 284 PHE B N 1
ATOM 3261 C CA . PHE B 1 196 ? 4.620 1.022 18.874 1.00 12.60 284 PHE B CA 1
ATOM 3262 C C . PHE B 1 196 ? 4.225 0.859 20.338 1.00 11.56 284 PHE B C 1
ATOM 3263 O O . PHE B 1 196 ? 5.022 0.391 21.160 1.00 12.62 284 PHE B O 1
ATOM 3271 N N . LEU B 1 197 ? 3.014 1.288 20.696 1.00 12.79 285 LEU B N 1
ATOM 3272 C CA . LEU B 1 197 ? 2.619 1.235 22.104 1.00 12.87 285 LEU B CA 1
ATOM 3273 C C . LEU B 1 197 ? 2.471 -0.203 22.591 1.00 13.57 285 LEU B C 1
ATOM 3274 O O . LEU B 1 197 ? 2.822 -0.511 23.735 1.00 14.03 285 LEU B O 1
ATOM 3279 N N . ASP B 1 198 ? 1.984 -1.102 21.728 1.00 15.13 286 ASP B N 1
ATOM 3280 C CA . ASP B 1 198 ? 1.928 -2.526 22.074 1.00 17.06 286 ASP B CA 1
ATOM 3281 C C . ASP B 1 198 ? 3.322 -3.067 22.366 1.00 17.46 286 ASP B C 1
ATOM 3282 O O . ASP B 1 198 ? 3.532 -3.781 23.352 1.00 18.91 286 ASP B O 1
ATOM 3287 N N . PHE B 1 199 ? 4.299 -2.727 21.508 1.00 16.63 287 PHE B N 1
ATOM 3288 C CA . PHE B 1 199 ? 5.662 -3.205 21.708 1.00 17.09 287 PHE B CA 1
ATOM 3289 C C . PHE B 1 199 ? 6.266 -2.612 22.975 1.00 18.43 287 PHE B C 1
ATOM 3290 O O . PHE B 1 199 ? 6.997 -3.289 23.713 1.00 18.24 287 PHE B O 1
ATOM 3298 N N . PHE B 1 200 ? 5.964 -1.343 23.240 1.00 17.20 288 PHE B N 1
ATOM 3299 C CA . PHE B 1 200 ? 6.429 -0.675 24.448 1.00 18.18 288 PHE B CA 1
ATOM 3300 C C . PHE B 1 200 ? 5.871 -1.355 25.694 1.00 21.24 288 PHE B C 1
ATOM 3301 O O . PHE B 1 200 ? 6.600 -1.606 26.668 1.00 20.81 288 PHE B O 1
ATOM 3309 N N . VAL B 1 201 ? 4.584 -1.686 25.679 1.00 19.96 289 VAL B N 1
ATOM 3310 C CA . VAL B 1 201 ? 3.992 -2.32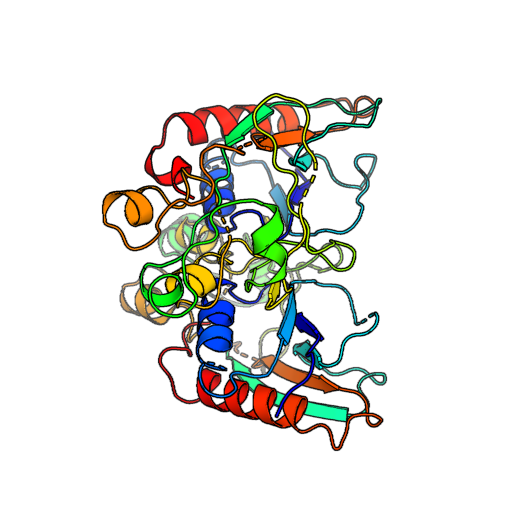4 26.849 1.00 20.57 289 VAL B CA 1
ATOM 3311 C C . VAL B 1 201 ? 4.602 -3.700 27.076 1.00 23.09 289 VAL B C 1
ATOM 3312 O O . VAL B 1 201 ? 4.897 -4.085 28.217 1.00 23.03 289 VAL B O 1
ATOM 3316 N N . LYS B 1 202 ? 4.829 -4.460 26.001 1.00 21.28 290 LYS B N 1
ATOM 3317 C CA . LYS B 1 202 ? 5.361 -5.800 26.207 1.00 24.71 290 LYS B CA 1
ATOM 3318 C C . LYS B 1 202 ? 6.773 -5.745 26.784 1.00 24.54 290 LYS B C 1
ATOM 3319 O O . LYS B 1 202 ? 7.138 -6.575 27.623 1.00 26.18 290 LYS B O 1
ATOM 3325 N N . ARG B 1 203 ? 7.572 -4.752 26.372 1.00 20.56 291 ARG B N 1
ATOM 3326 C CA . ARG B 1 203 ? 8.936 -4.654 26.883 1.00 24.31 291 ARG B CA 1
ATOM 3327 C C . ARG B 1 203 ? 8.949 -4.281 28.359 1.00 48.69 291 ARG B C 1
ATOM 3328 O O . ARG B 1 203 ? 9.652 -4.911 29.159 1.00 42.07 291 ARG B O 1
ATOM 3336 N N . PHE B 1 204 ? 8.171 -3.266 28.746 1.00 28.33 292 PHE B N 1
ATOM 3337 C CA . PHE B 1 204 ? 8.190 -2.791 30.127 1.00 32.50 292 PHE B CA 1
ATOM 3338 C C . PHE B 1 204 ? 7.399 -3.677 31.081 1.00 87.50 292 PHE B C 1
ATOM 3339 O O . PHE B 1 204 ? 7.253 -3.314 32.253 1.00 57.80 292 PHE B O 1
ATOM 3347 N N . SER B 1 205 ? 6.893 -4.815 30.616 1.00 66.43 293 SER B N 1
ATOM 3348 C CA . SER B 1 205 ? 6.139 -5.739 31.455 1.00 44.32 293 SER B CA 1
ATOM 3349 C C . SER B 1 205 ? 6.777 -7.113 31.571 1.00 122.19 293 SER B C 1
ATOM 3350 O O . SER B 1 205 ? 6.853 -7.659 32.676 1.00 120.80 293 SER B O 1
ATOM 3353 N N . SER B 1 206 ? 7.372 -7.578 30.496 1.00 77.01 294 SER B N 1
ATOM 3354 C CA . SER B 1 206 ? 7.971 -8.878 30.525 1.00 90.95 294 SER B CA 1
ATOM 3355 C C . SER B 1 206 ? 9.157 -8.830 29.640 1.00 54.69 294 SER B C 1
ATOM 3356 O O . SER B 1 206 ? 9.025 -8.961 28.439 1.00 111.07 294 SER B O 1
ATOM 3359 N N . GLN B 1 207 ? 10.320 -8.618 30.240 1.00 81.27 295 GLN B N 1
ATOM 3360 C CA . GLN B 1 207 ? 11.518 -8.463 29.446 1.00 67.26 295 GLN B CA 1
ATOM 3361 C C . GLN B 1 207 ? 12.782 -8.138 30.221 1.00 106.79 295 GLN B C 1
ATOM 3362 O O . GLN B 1 207 ? 12.741 -7.891 31.430 1.00 84.70 295 GLN B O 1
ATOM 3368 N N . GLU B 1 208 ? 13.865 -8.177 29.492 1.00 111.98 296 GLU B N 1
ATOM 3369 C CA . GLU B 1 208 ? 15.074 -7.781 30.093 1.00 119.84 296 GLU B CA 1
ATOM 3370 C C . GLU B 1 208 ? 14.977 -6.246 30.276 1.00 31.52 296 GLU B C 1
ATOM 3371 O O . GLU B 1 208 ? 15.948 -5.624 30.635 1.00 81.13 296 GLU B O 1
ATOM 3377 N N . SER B 1 209 ? 13.844 -5.622 29.944 1.00 178.41 297 SER B N 1
ATOM 3378 C CA . SER B 1 209 ? 13.750 -4.174 30.046 1.00 60.92 297 SER B CA 1
ATOM 3379 C C . SER B 1 209 ? 13.187 -3.580 31.331 1.00 129.26 297 SER B C 1
ATOM 3380 O O . SER B 1 209 ? 12.975 -2.366 31.401 1.00 40.34 297 SER B O 1
ATOM 3383 N N . LEU B 1 210 ? 12.936 -4.401 32.350 1.00 167.71 298 LEU B N 1
ATOM 3384 C CA . LEU B 1 210 ? 12.386 -3.902 33.606 1.00 40.33 298 LEU B CA 1
ATOM 3385 C C . LEU B 1 210 ? 13.480 -3.373 34.528 1.00 38.80 298 LEU B C 1
ATOM 3386 O O . LEU B 1 210 ? 13.384 -3.509 35.753 1.00 199.63 298 LEU B O 1
ATOM 3391 N N . GLN B 1 211 ? 14.515 -2.754 33.957 1.00 117.66 299 GLN B N 1
ATOM 3392 C CA . GLN B 1 211 ? 15.640 -2.237 34.726 1.00 62.06 299 GLN B CA 1
ATOM 3393 C C . GLN B 1 211 ? 15.550 -0.743 35.012 1.00 92.39 299 GLN B C 1
ATOM 3394 O O . GLN B 1 211 ? 16.455 -0.199 35.652 1.00 89.26 299 GLN B O 1
ATOM 3400 N N . SER B 1 212 ? 14.500 -0.067 34.552 1.00 115.37 300 SER B N 1
ATOM 3401 C CA . SER B 1 212 ? 14.290 1.349 34.860 1.00 141.77 300 SER B CA 1
ATOM 3402 C C . SER B 1 212 ? 12.825 1.738 34.691 1.00 80.32 300 SER B C 1
ATOM 3403 O O . SER B 1 212 ? 12.491 2.611 33.886 1.00 60.01 300 SER B O 1
#

Secondary structure (DSSP, 8-state):
---EEEEEEE-TTS-HHHHHHHHHH----TTEEEEEEE--S----STTS-SEEEEESPP--TTEEEEEEEEE-B--EE-HHHHHHH----SGGGGGGSEEEEE--TT--SB----SSS----B-EEEEEES----HHHHHTTS-B--BTTTTHHHHHTTSSEE--TT----EEEEEEEESS----HHHHHHHHHHHHHHHH-HHHHT-/--EEEEEEE-TTS-HHHHHHHHHH----TTEEEEEEE--S-----SEEEEESSPPTT--SEEEEEEE-B--EE-HHHHHHH---SSGGGGGGSEEEEE--TT--SB---------B-EEEEEES----HHHHHTT--B--BTTTTHHHHHTTSSEE--TT----EEEEEE--GGGTT-HHHHHHHHHHHHHTTSSTTTT-

Radius of gyration: 22.43 Å; Cα contacts (8 Å, |Δi|>4): 843; chains: 2; bounding box: 52×49×66 Å